Protein AF-A0A353DMA0-F1 (afdb_monomer)

Nearest PDB structures (foldseek):
  8tnn-assembly1_A  TM=7.142E-01  e=2.099E+00  Human herpesvirus 4 strain B95-8
  1pby-assembly1_A  TM=1.398E-01  e=2.083E-02  Paracoccus denitrificans
  1yqf-assembly2_E  TM=3.899E-01  e=7.668E+00  Leishmania major

Foldseek 3Di:
DDDDDDDDDDDDDDDDDDDDDDDDDDDDDDDDDDPPPPDPDDDDDDDDDPDDQDADDWALVLLLVQLVLLLVQQFWKKWFFAPDDDDTWIWTGHFAWIATPVQQWTKGKAADLDCVQLVARIFIFIWHDDPLAIDTFATDFPPDPQDDTHTDGTCVVVQLSNQQPSVLRDSVQWDDDPQWTKGQSLSVQLSLCVNLPPDDPVSSVQFRIKTWHADPNRWIWIWTWGQDPVRDIDTDRRSTMTIHCRNHGDDVSVVVVCVPCRHVPFDFQDPVQAVLQAPPDQQDKWKKKKWKKKDWDVDDIDTQWIKIWIDGPFKIKIWTAGPPQRAIAIWIWGQDPVQWIWTWFAALLLDTDIGTDDPVDGCCSQANGSNVVCVRQRSQWGDPDPFKTWGHDDRVVSNVSNQDDDDDPQDFRTWMFGGDPSYTFKIKTKHDWDWDADPVGDIIIMIMMMMIGTDPHDGDDHDHRFDDDPVLPLVVLQQVQQLLPFWKKKWKAFPVHRQWIWIWTDHQFKTKIWTWDQDPVGIFIWMWIWGHPDQFWIWTWTQARVRAIATFDAIDTGGSSVVQQANRDSRQWDDDDPFKIAGGYRYDLNSCSNDDHDDQSVFWDRRAWMWGADSVVSHTAKIKTWGDPPPPDIGMMIMGMDTDPVRDDDPSVVVSVVCHDHDDFDQAPCSQPVVSLVVLCVVPPVCSRVPHDDDDRVCGNQWDWDDDPPDIDTDGPD

Secondary structure (DSSP, 8-state):
--------------PPP-------------------------------------PPP--HHHHHHHHHHHHHH--EEEEEPPSSSS--EEEEE-SSEEEEGGGTEEEEEEE-S-HHHHSSSEEEEEEEEETTEEEEEEE-B---SSSPPPBP--GGGG-GGGGS-GGG--GGGEEEETTEEEE--HHHHHHHHHHHT--SHHHHHTEEEEEEEE-TTS-EEEEEEEE-TTS-EEE-GGG-EEEESTTT---HHHHHHHHHHTT--PPBPPTTTTGGGS-SSTT--EEEEEEEEEEETTS-EEEEEEEEEEE-SSEEEEEEE-TTT--EEEEEEEE-TTS-EEEEEE-TTS-EEEEEPPTT--HHHHS--HHHHHHHHGGGEEEEETTEEEE--S-HHHHHHHH-----SS-EEEEEEEEETTEEEEEEEEEPPEEEE-TTS-EEEEEEEEEEEEE------PPP-PPPPGGGHHHHHHHHTTSSSS-EEEEEEETTEEEEEEEEEE-SSEEEEEEEEEETTEEEEEEEEEEEEETTEEEEEEE-TTS-EEE-SPPEES-GGGGS-----GGGEEE-SSSEEEE-TTB-GGGGGGS---TTGGGB-GGG-EEEEETTTTEEEEEEEEEE-SSS-EEEEEEEEEEGGG----HHHHHHHHTPPPP----SHHHH-HHHHHHHHHHHGGGGGGS-----TTTTT-EEEEE-SS-EEEEE--

Solvent-accessible surface area (backbone atoms only — not comparable to full-atom values): 40614 Å² total; per-residue (Å²): 138,84,81,86,78,82,78,84,88,88,82,88,79,87,75,82,86,77,90,76,89,80,90,81,80,87,82,91,86,81,89,80,88,77,84,77,75,82,73,79,83,85,81,82,77,83,94,71,76,88,72,81,85,75,80,69,69,93,41,48,65,53,49,53,52,49,54,52,48,50,50,73,50,44,16,24,27,41,37,31,34,60,87,71,88,74,72,73,44,50,36,39,32,35,80,50,36,38,39,30,69,93,74,37,29,36,38,36,56,30,46,42,72,48,41,86,75,66,74,30,71,34,33,25,23,38,31,39,50,59,96,77,40,82,46,76,43,39,40,42,52,75,73,48,85,91,51,90,57,52,67,37,57,57,59,65,85,74,41,40,52,67,74,37,61,70,88,75,70,51,57,88,53,41,46,84,52,99,87,27,38,35,31,63,53,61,58,58,43,35,21,56,36,36,64,78,63,42,80,51,66,73,64,27,67,52,48,63,33,32,38,32,40,65,49,102,81,59,26,50,33,36,33,39,24,28,66,48,99,84,71,44,83,38,78,41,78,54,45,37,31,34,49,33,54,64,76,65,42,81,56,70,57,59,53,58,46,44,79,75,46,33,76,58,91,47,61,51,57,51,76,71,29,44,47,73,51,44,72,89,50,88,84,39,40,38,22,35,47,33,39,34,33,42,36,35,71,96,59,71,64,47,73,73,40,35,37,38,39,39,35,42,90,51,38,42,36,42,31,45,33,42,72,88,76,66,50,65,44,38,46,36,35,36,52,42,97,88,39,40,32,25,42,47,23,25,36,29,67,38,41,76,43,74,51,70,56,63,89,85,48,42,37,68,79,77,55,30,52,48,36,63,44,49,75,68,47,36,58,27,23,27,52,77,48,100,50,32,28,35,50,57,50,70,61,58,66,56,56,45,52,33,66,47,88,77,89,80,67,71,51,80,41,44,42,36,40,32,48,50,95,70,23,58,38,36,38,37,40,31,31,32,76,39,75,52,66,49,96,91,63,55,72,49,41,34,38,44,36,36,41,34,32,58,50,81,65,57,87,88,72,82,73,72,61,59,68,88,52,82,84,31,54,53,47,45,49,20,52,51,46,59,40,51,82,43,30,21,28,40,40,22,30,34,75,90,42,77,70,29,37,31,36,41,38,33,69,88,48,39,42,38,42,38,40,35,40,68,48,102,88,44,81,45,72,45,40,39,35,36,38,55,77,54,93,52,25,27,36,33,33,35,38,42,95,89,68,50,75,40,46,49,50,72,79,42,80,44,54,75,43,76,75,42,43,54,67,56,41,41,42,50,46,39,79,78,52,99,48,30,34,26,52,40,56,33,51,36,59,66,27,52,72,25,45,89,74,44,92,60,51,93,28,50,38,44,89,51,30,33,39,33,45,41,82,91,76,34,33,55,48,34,36,35,33,37,28,47,71,87,67,86,51,70,54,38,38,42,33,39,51,41,53,48,94,75,43,72,76,58,70,72,55,54,59,52,57,77,64,62,55,83,62,70,87,55,81,40,50,56,65,52,39,58,64,56,34,50,50,38,34,71,76,44,45,83,57,34,80,72,59,86,63,78,83,49,69,88,53,62,75,50,67,42,77,49,85,52,103,85,51,80,46,79,47,64,89,119

Structure (mmCIF, N/CA/C/O backbone):
data_AF-A0A353DMA0-F1
#
_entry.id   AF-A0A353DMA0-F1
#
loop_
_atom_site.group_PDB
_atom_site.id
_atom_site.type_symbol
_atom_site.label_atom_id
_atom_site.label_alt_id
_atom_site.label_comp_id
_atom_site.label_asym_id
_atom_site.label_entity_id
_atom_site.label_seq_id
_atom_site.pdbx_PDB_ins_code
_atom_site.Cartn_x
_atom_site.Cartn_y
_atom_site.Cartn_z
_atom_site.occupancy
_atom_site.B_iso_or_equiv
_atom_site.auth_seq_id
_atom_site.auth_comp_id
_atom_site.auth_asym_id
_atom_site.auth_atom_id
_atom_site.pdbx_PDB_model_num
ATOM 1 N N . MET A 1 1 ? -7.560 27.499 -1.234 1.00 22.70 1 MET A N 1
ATOM 2 C CA . MET A 1 1 ? -8.381 26.278 -1.369 1.00 22.70 1 MET A CA 1
ATOM 3 C C . MET A 1 1 ? -7.438 25.109 -1.658 1.00 22.70 1 MET A C 1
ATOM 5 O O . MET A 1 1 ? -7.042 24.920 -2.799 1.00 22.70 1 MET A O 1
ATOM 9 N N . LYS A 1 2 ? -6.954 24.418 -0.617 1.00 18.47 2 LYS A N 1
ATOM 10 C CA . LYS A 1 2 ? -6.068 23.250 -0.759 1.00 18.47 2 LYS A CA 1
ATOM 11 C C . LYS A 1 2 ? -6.940 21.997 -0.674 1.00 18.47 2 LYS A C 1
ATOM 13 O O . LYS A 1 2 ? -7.555 21.758 0.359 1.00 18.47 2 LYS A O 1
ATOM 18 N N . LYS A 1 3 ? -7.053 21.264 -1.783 1.00 20.73 3 LYS A N 1
ATOM 19 C CA . LYS A 1 3 ? -7.699 19.949 -1.839 1.00 20.73 3 LYS A CA 1
ATOM 20 C C . LYS A 1 3 ? -6.712 18.925 -1.280 1.00 20.73 3 LYS A C 1
ATOM 22 O O . LYS A 1 3 ? -5.605 18.819 -1.799 1.00 20.73 3 LYS A O 1
ATOM 27 N N . TYR A 1 4 ? -7.100 18.205 -0.234 1.00 21.39 4 TYR A N 1
ATOM 28 C CA . TYR A 1 4 ? -6.400 16.990 0.171 1.00 21.39 4 TYR A CA 1
ATOM 29 C C . TYR A 1 4 ? -6.831 15.877 -0.784 1.00 21.39 4 TYR A C 1
ATOM 31 O O . TYR A 1 4 ? -8.003 15.503 -0.812 1.00 21.39 4 TYR A O 1
ATOM 39 N N . TYR A 1 5 ? -5.898 15.412 -1.611 1.00 20.58 5 TYR A N 1
ATOM 40 C CA . TYR A 1 5 ? -6.059 14.211 -2.419 1.00 20.58 5 TYR A CA 1
ATOM 41 C C . TYR A 1 5 ? -5.622 13.010 -1.574 1.00 20.58 5 TYR A C 1
ATOM 43 O O . TYR A 1 5 ? -4.496 12.975 -1.085 1.00 20.58 5 TYR A O 1
ATOM 51 N N . PHE A 1 6 ? -6.527 12.051 -1.384 1.00 21.67 6 PHE A N 1
ATOM 52 C CA . PHE A 1 6 ? -6.185 10.692 -0.968 1.00 21.67 6 PHE A CA 1
ATOM 53 C C . PHE A 1 6 ? -5.682 9.940 -2.212 1.00 21.67 6 PHE A C 1
ATOM 55 O O . PHE A 1 6 ? -6.417 9.907 -3.202 1.00 21.67 6 PHE A O 1
ATOM 62 N N . PRO A 1 7 ? -4.473 9.352 -2.213 1.00 22.12 7 PRO A N 1
ATOM 63 C CA . PRO A 1 7 ? -3.975 8.610 -3.359 1.00 22.12 7 PRO A CA 1
ATOM 64 C C . PRO A 1 7 ? -4.312 7.132 -3.177 1.00 22.12 7 PRO A C 1
ATOM 66 O O . PRO A 1 7 ? -3.690 6.483 -2.357 1.00 22.12 7 PRO A O 1
ATOM 69 N N . PHE A 1 8 ? -5.282 6.592 -3.913 1.00 24.00 8 PHE A N 1
ATOM 70 C CA . PHE A 1 8 ? -5.369 5.150 -4.189 1.00 24.00 8 PHE A CA 1
ATOM 71 C C . PHE A 1 8 ? -6.223 4.949 -5.441 1.00 24.00 8 PHE A C 1
ATOM 73 O O . PHE A 1 8 ? -7.450 4.961 -5.370 1.00 24.00 8 PHE A O 1
ATOM 80 N N . LEU A 1 9 ? -5.578 4.803 -6.601 1.00 22.42 9 LEU A N 1
ATOM 81 C CA . LEU A 1 9 ? -6.256 4.412 -7.834 1.00 22.42 9 LEU A CA 1
ATOM 82 C C . LEU A 1 9 ? -5.282 3.704 -8.785 1.00 22.42 9 LEU A C 1
ATOM 84 O O . LEU A 1 9 ? -4.502 4.355 -9.471 1.00 22.42 9 LEU A O 1
ATOM 88 N N . SER A 1 10 ? -5.379 2.379 -8.846 1.00 20.11 10 SER A N 1
ATOM 89 C CA . SER A 1 10 ? -5.196 1.609 -10.080 1.00 20.11 10 SER A CA 1
ATOM 90 C C . SER A 1 10 ? -5.799 0.212 -9.900 1.00 20.11 10 SER A C 1
ATOM 92 O O . SER A 1 10 ? -5.265 -0.634 -9.193 1.00 20.11 10 SER A O 1
ATOM 94 N N . LEU A 1 11 ? -6.980 0.004 -10.486 1.00 22.31 11 LEU A N 1
ATOM 95 C CA . LEU A 1 11 ? -7.268 -1.159 -11.329 1.00 22.31 11 LEU A CA 1
ATOM 96 C C . LEU A 1 11 ? -8.564 -0.872 -12.105 1.00 22.31 11 LEU A C 1
ATOM 98 O O . LEU A 1 11 ? -9.661 -0.865 -11.545 1.00 22.31 11 LEU A O 1
ATOM 102 N N . PHE A 1 12 ? -8.421 -0.595 -13.399 1.00 21.80 12 PHE A N 1
ATOM 103 C CA . PHE A 1 12 ? -9.516 -0.613 -14.364 1.00 21.80 12 PHE A CA 1
ATOM 104 C C . PHE A 1 12 ? -9.850 -2.075 -14.686 1.00 21.80 12 PHE A C 1
ATOM 106 O O . PHE A 1 12 ? -8.980 -2.821 -15.126 1.00 21.80 12 PHE A O 1
ATOM 113 N N . LEU A 1 13 ? -11.109 -2.483 -14.520 1.00 23.95 13 LEU A N 1
ATOM 114 C CA . LEU A 1 13 ? -11.629 -3.721 -15.104 1.00 23.95 13 LEU A CA 1
ATOM 115 C C . LEU A 1 13 ? -12.580 -3.360 -16.247 1.00 23.95 13 LEU A C 1
ATOM 117 O O . LEU A 1 13 ? -13.716 -2.942 -16.032 1.00 23.95 13 LEU A O 1
ATOM 121 N N . ILE A 1 14 ? -12.089 -3.528 -17.475 1.00 20.20 14 ILE A N 1
ATOM 122 C CA . ILE A 1 14 ? -12.902 -3.554 -18.691 1.00 20.20 14 ILE A CA 1
ATOM 123 C C . ILE A 1 14 ? -13.648 -4.895 -18.700 1.00 20.20 14 ILE A C 1
ATOM 125 O O . ILE A 1 14 ? -13.037 -5.944 -18.891 1.00 20.20 14 ILE A O 1
ATOM 129 N N . LEU A 1 15 ? -14.966 -4.878 -18.494 1.00 22.14 15 LEU A N 1
ATOM 130 C CA . LEU A 1 15 ? -15.821 -6.044 -18.733 1.00 22.14 15 LEU A CA 1
ATOM 131 C C . LEU A 1 15 ? -16.387 -5.976 -20.163 1.00 22.14 15 LEU A C 1
ATOM 133 O O . LEU A 1 15 ? -17.073 -5.004 -20.490 1.00 22.14 15 LEU A O 1
ATOM 137 N N . PRO A 1 16 ? -16.164 -6.985 -21.026 1.00 21.27 16 PRO A N 1
ATOM 138 C CA . PRO A 1 16 ? -16.861 -7.077 -22.300 1.00 21.27 16 PRO A CA 1
ATOM 139 C C . PRO A 1 16 ? -18.322 -7.482 -22.069 1.00 21.27 16 PRO A C 1
ATOM 141 O O . PRO A 1 16 ? -18.626 -8.493 -21.435 1.00 21.27 16 PRO A O 1
ATOM 144 N N . SER A 1 17 ? -19.243 -6.688 -22.614 1.00 18.62 17 SER A N 1
ATOM 145 C CA . SER A 1 17 ? -20.673 -6.984 -22.619 1.00 18.62 17 SER A CA 1
ATOM 146 C C . SER A 1 17 ? -20.960 -8.265 -23.406 1.00 18.62 17 SER A C 1
ATOM 148 O O . SER A 1 17 ? -20.595 -8.364 -24.579 1.00 18.62 17 SER A O 1
ATOM 150 N N . CYS A 1 18 ? -21.707 -9.197 -22.822 1.00 20.98 18 CYS A N 1
ATOM 151 C CA . CYS A 1 18 ? -22.457 -10.191 -23.583 1.00 20.98 18 CYS A CA 1
ATOM 152 C C . CYS A 1 18 ? -23.934 -10.103 -23.202 1.00 20.98 18 CYS A C 1
ATOM 154 O O . CYS A 1 18 ? -24.377 -10.616 -22.178 1.00 20.98 18 CYS A O 1
ATOM 156 N N . ASN A 1 19 ? -24.687 -9.430 -24.073 1.00 20.78 19 ASN A N 1
ATOM 157 C CA . ASN A 1 19 ? -26.133 -9.547 -24.178 1.00 20.78 19 ASN A CA 1
ATOM 158 C C . ASN A 1 19 ? -26.511 -11.019 -24.380 1.00 20.78 19 ASN A C 1
ATOM 160 O O . ASN A 1 19 ? -26.086 -11.630 -25.358 1.00 20.78 19 ASN A O 1
ATOM 164 N N . ASN A 1 20 ? -27.403 -11.543 -23.542 1.00 22.19 20 ASN A N 1
ATOM 165 C CA . ASN A 1 20 ? -28.530 -12.302 -24.066 1.00 22.19 20 ASN A CA 1
ATOM 166 C C . ASN A 1 20 ? -29.718 -12.277 -23.105 1.00 22.19 20 ASN A C 1
ATOM 168 O O . ASN A 1 20 ? -29.702 -12.807 -21.998 1.00 22.19 20 ASN A O 1
ATOM 172 N N . SER A 1 21 ? -30.770 -11.648 -23.611 1.00 20.28 21 SER A N 1
ATOM 173 C CA . SER A 1 21 ? -32.146 -11.702 -23.160 1.00 20.28 21 SER A CA 1
ATOM 174 C C . SER A 1 21 ? -32.666 -13.137 -23.067 1.00 20.28 21 SER A C 1
ATOM 176 O O . SER A 1 21 ? -32.558 -13.887 -24.035 1.00 20.28 21 SER A O 1
ATOM 178 N N . ASN A 1 22 ? -33.357 -13.462 -21.974 1.00 21.23 22 ASN A N 1
ATOM 179 C CA . ASN A 1 22 ? -34.696 -14.046 -22.062 1.00 21.23 22 ASN A CA 1
ATOM 180 C C . ASN A 1 22 ? -35.463 -13.861 -20.749 1.00 21.23 22 ASN A C 1
ATOM 182 O O . ASN A 1 22 ? -35.103 -14.382 -19.698 1.00 21.23 22 ASN A O 1
ATOM 186 N N . ALA A 1 23 ? -36.546 -13.098 -20.860 1.00 21.59 23 ALA A N 1
ATOM 187 C CA . ALA A 1 23 ? -37.573 -12.913 -19.855 1.00 21.59 23 ALA A CA 1
ATOM 188 C C . ALA A 1 23 ? -38.468 -14.152 -19.768 1.00 21.59 23 ALA A C 1
ATOM 190 O O . ALA A 1 23 ? -38.965 -14.581 -20.806 1.00 21.59 23 ALA A O 1
ATOM 191 N N . ILE A 1 24 ? -38.770 -14.633 -18.556 1.00 21.47 24 ILE A N 1
ATOM 192 C CA . ILE A 1 24 ? -40.029 -15.331 -18.250 1.00 21.47 24 ILE A CA 1
ATOM 193 C C . ILE A 1 24 ? -40.510 -14.931 -16.841 1.00 21.47 24 ILE A C 1
ATOM 195 O O . ILE A 1 24 ? -39.921 -15.292 -15.830 1.00 21.47 24 ILE A O 1
ATOM 199 N N . SER A 1 25 ? -41.580 -14.131 -16.856 1.00 20.97 25 SER A N 1
ATOM 200 C CA . SER A 1 25 ? -42.712 -13.968 -15.926 1.00 20.97 25 SER A CA 1
ATOM 201 C C . SER A 1 25 ? -42.686 -14.533 -14.492 1.00 20.97 25 SER A C 1
ATOM 203 O O . SER A 1 25 ? -42.514 -15.728 -14.267 1.00 20.97 25 SER A O 1
ATOM 205 N N . SER A 1 26 ? -43.095 -13.654 -13.566 1.00 21.55 26 SER A N 1
ATOM 206 C CA . SER A 1 26 ? -43.654 -13.893 -12.219 1.00 21.55 26 SER A CA 1
ATOM 207 C C . SER A 1 26 ? -44.832 -14.899 -12.193 1.00 21.55 26 SER A C 1
ATOM 209 O O . SER A 1 26 ? -45.401 -15.186 -13.250 1.00 21.55 26 SER A O 1
ATOM 211 N N . PRO A 1 27 ? -45.275 -15.384 -11.005 1.00 27.53 27 PRO A N 1
ATOM 212 C CA . PRO A 1 27 ? -46.235 -14.594 -10.209 1.00 27.53 27 PRO A CA 1
ATOM 213 C C . PRO A 1 27 ? -46.133 -14.691 -8.661 1.00 27.53 27 PRO A C 1
ATOM 215 O O . PRO A 1 27 ? -45.820 -15.734 -8.103 1.00 27.53 27 PRO A O 1
ATOM 218 N N . LEU A 1 28 ? -46.471 -13.557 -8.023 1.00 22.61 28 LEU A N 1
ATOM 219 C CA . LEU A 1 28 ? -47.300 -13.335 -6.814 1.00 22.61 28 LEU A CA 1
ATOM 220 C C . LEU A 1 28 ? -47.321 -14.364 -5.665 1.00 22.61 28 LEU A C 1
ATOM 222 O O . LEU A 1 28 ? -47.810 -15.464 -5.866 1.00 22.61 28 LEU A O 1
ATOM 226 N N . PHE A 1 29 ? -47.016 -13.898 -4.443 1.00 22.70 29 PHE A N 1
ATOM 227 C CA . PHE A 1 29 ? -47.825 -14.010 -3.201 1.00 22.70 29 PHE A CA 1
ATOM 228 C C . PHE A 1 29 ? -47.250 -12.986 -2.194 1.00 22.70 29 PHE A C 1
ATOM 230 O O . PHE A 1 29 ? -46.067 -13.033 -1.882 1.00 22.70 29 PHE A O 1
ATOM 237 N N . SER A 1 30 ? -47.916 -11.846 -1.997 1.00 22.22 30 SER A N 1
ATOM 238 C CA . SER A 1 30 ? -48.939 -11.520 -0.981 1.00 22.22 30 SER A CA 1
ATOM 239 C C . SER A 1 30 ? -48.337 -10.752 0.196 1.00 22.22 30 SER A C 1
ATOM 241 O O . SER A 1 30 ? -47.519 -11.274 0.947 1.00 22.22 30 SER A O 1
ATOM 243 N N . GLU A 1 31 ? -48.771 -9.498 0.287 1.00 25.09 31 GLU A N 1
ATOM 244 C CA . GLU A 1 31 ? -48.581 -8.565 1.390 1.00 25.09 31 GLU A CA 1
ATOM 245 C C . GLU A 1 31 ? -48.988 -9.191 2.728 1.00 25.09 31 GLU A C 1
ATOM 247 O O . GLU A 1 31 ? -50.065 -9.769 2.832 1.00 25.09 31 GLU A O 1
ATOM 252 N N . ASP A 1 32 ? -48.161 -8.983 3.749 1.00 22.16 32 ASP A N 1
ATOM 253 C CA . ASP A 1 32 ? -48.651 -8.642 5.081 1.00 22.16 32 ASP A CA 1
ATOM 254 C C . ASP A 1 32 ? -47.721 -7.571 5.659 1.00 22.16 32 ASP A C 1
ATOM 256 O O . ASP A 1 32 ? -46.565 -7.802 6.017 1.00 22.16 32 ASP A O 1
ATOM 260 N N . SER A 1 33 ? -48.236 -6.345 5.678 1.00 24.44 33 SER A N 1
ATOM 261 C CA . SER A 1 33 ? -47.636 -5.191 6.327 1.00 24.44 33 SER A CA 1
ATOM 262 C C . SER A 1 33 ? -47.748 -5.351 7.842 1.00 24.44 33 SER A C 1
ATOM 264 O O . SER A 1 33 ? -48.821 -5.142 8.409 1.00 24.44 33 SER A O 1
ATOM 266 N N . ILE A 1 34 ? -46.645 -5.674 8.514 1.00 24.81 34 ILE A N 1
ATOM 267 C CA . ILE A 1 34 ? -46.542 -5.516 9.966 1.00 24.81 34 ILE A CA 1
ATOM 268 C C . ILE A 1 34 ? -45.805 -4.206 10.226 1.00 24.81 34 ILE A C 1
ATOM 270 O O . ILE A 1 34 ? -44.582 -4.123 10.153 1.00 24.81 34 ILE A O 1
ATOM 274 N N . SER A 1 35 ? -46.580 -3.159 10.509 1.00 26.48 35 SER A N 1
ATOM 275 C CA . SER A 1 35 ? -46.074 -1.947 11.138 1.00 26.48 35 SER A CA 1
ATOM 276 C C . SER A 1 35 ? -45.682 -2.275 12.579 1.00 26.48 35 SER A C 1
ATOM 278 O O . SER A 1 35 ? -46.543 -2.355 13.455 1.00 26.48 35 SER A O 1
ATOM 280 N N . SER A 1 36 ? -44.396 -2.459 12.853 1.00 24.12 36 SER A N 1
ATOM 281 C CA . SER A 1 36 ? -43.883 -2.411 14.221 1.00 24.12 36 SER A CA 1
ATOM 282 C C . SER A 1 36 ? -43.486 -0.971 14.539 1.00 24.12 36 SER A C 1
ATOM 284 O O . SER A 1 36 ? -42.336 -0.571 14.373 1.00 24.12 36 SER A O 1
ATOM 286 N N . GLN A 1 37 ? -44.466 -0.173 14.972 1.00 26.31 37 GLN A N 1
ATOM 287 C CA . GLN A 1 37 ? -44.173 0.892 15.926 1.00 26.31 37 GLN A CA 1
ATOM 288 C C . GLN A 1 37 ? -43.592 0.205 17.163 1.00 26.31 37 GLN A C 1
ATOM 290 O O . GLN A 1 37 ? -44.271 -0.607 17.786 1.00 26.31 37 GLN A O 1
ATOM 295 N N . GLU A 1 38 ? -42.336 0.495 17.490 1.00 25.70 38 GLU A N 1
ATOM 296 C CA . GLU A 1 38 ? -41.781 0.169 18.799 1.00 25.70 38 GLU A CA 1
ATOM 297 C C . GLU A 1 38 ? -42.549 0.975 19.855 1.00 25.70 38 GLU A C 1
ATOM 299 O O . GLU A 1 38 ? -42.246 2.134 20.142 1.00 25.70 38 GLU A O 1
ATOM 304 N N . GLU A 1 39 ? -43.596 0.362 20.408 1.00 23.41 39 GLU A N 1
ATOM 305 C CA . GLU A 1 39 ? -44.132 0.730 21.710 1.00 23.41 39 GLU A CA 1
ATOM 306 C C . GLU A 1 39 ? -43.023 0.512 22.740 1.00 23.41 39 GLU A C 1
ATOM 308 O O . GLU A 1 39 ? -42.568 -0.605 22.983 1.00 23.41 39 GLU A O 1
ATOM 313 N N . TRP A 1 40 ? -42.558 1.611 23.330 1.00 28.14 40 TRP A N 1
ATOM 314 C CA . TRP A 1 40 ? -41.721 1.574 24.518 1.00 28.14 40 TRP A CA 1
ATOM 315 C C . TRP A 1 40 ? -42.562 1.017 25.662 1.00 28.14 40 TRP A C 1
ATOM 317 O O . TRP A 1 40 ? -43.383 1.722 26.255 1.00 28.14 40 TRP A O 1
ATOM 327 N N . ASP A 1 41 ? -42.367 -0.270 25.927 1.00 24.03 41 ASP A N 1
ATOM 328 C CA . ASP A 1 41 ? -43.033 -0.993 26.993 1.00 24.03 41 ASP A CA 1
ATOM 329 C C . ASP A 1 41 ? -42.653 -0.360 28.339 1.00 24.03 41 ASP A C 1
ATOM 331 O O . ASP A 1 41 ? -41.504 -0.373 28.790 1.00 24.03 41 ASP A O 1
ATOM 335 N N . SER A 1 42 ? -43.640 0.281 28.956 1.00 31.44 42 SER A N 1
ATOM 336 C CA . SER A 1 42 ? -43.531 0.945 30.247 1.00 31.44 42 SER A CA 1
ATOM 337 C C . SER A 1 42 ? -44.169 0.048 31.297 1.00 31.44 42 SER A C 1
ATOM 339 O O . SER A 1 42 ? -45.310 0.250 31.702 1.00 31.44 42 SER A O 1
ATOM 341 N N . SER A 1 43 ? -43.434 -0.958 31.771 1.00 27.02 43 SER A N 1
ATOM 342 C CA . SER A 1 43 ? -43.902 -1.782 32.887 1.00 27.02 43 SER A CA 1
ATOM 343 C C . SER A 1 43 ? -42.966 -1.734 34.094 1.00 27.02 43 SER A C 1
ATOM 345 O O . SER A 1 43 ? -41.903 -2.347 34.133 1.00 27.02 43 SER A O 1
ATOM 347 N N . SER A 1 44 ? -43.485 -1.038 35.110 1.00 30.16 44 SER A N 1
ATOM 348 C CA . SER A 1 44 ? -43.293 -1.224 36.553 1.00 30.16 44 SER A CA 1
ATOM 349 C C . SER A 1 44 ? -41.921 -0.932 37.168 1.00 30.16 44 SER A C 1
ATOM 351 O O . SER A 1 44 ? -41.194 -1.839 37.562 1.00 30.16 44 SER A O 1
ATOM 353 N N . PHE A 1 45 ? -41.690 0.352 37.455 1.00 30.30 45 PHE A N 1
ATOM 354 C CA . PHE A 1 45 ? -41.092 0.752 38.731 1.00 30.30 45 PHE A CA 1
ATOM 355 C C . PHE A 1 45 ? -42.165 1.378 39.629 1.00 30.30 45 PHE A C 1
ATOM 357 O O . PHE A 1 45 ? -43.054 2.098 39.173 1.00 30.30 45 PHE A O 1
ATOM 364 N N . SER A 1 46 ? -42.096 1.033 40.913 1.00 30.05 46 SER A N 1
ATOM 365 C CA . SER A 1 46 ? -42.956 1.498 41.998 1.00 30.05 46 SER A CA 1
ATOM 366 C C . SER A 1 46 ? -43.157 3.016 41.991 1.00 30.05 46 SER A C 1
ATOM 368 O O . SER A 1 46 ? -42.195 3.771 41.878 1.00 30.05 46 SER A O 1
ATOM 370 N N . SER A 1 47 ? -44.398 3.460 42.200 1.00 37.38 47 SER A N 1
ATOM 371 C CA . SER A 1 47 ? -44.757 4.866 42.388 1.00 37.38 47 SER A CA 1
ATOM 372 C C . SER A 1 47 ? -44.005 5.486 43.577 1.00 37.38 47 SER A C 1
ATOM 374 O O . SER A 1 47 ? -44.415 5.317 44.727 1.00 37.38 47 SER A O 1
ATOM 376 N N . SER A 1 48 ? -42.945 6.245 43.312 1.00 34.91 48 SER A N 1
ATOM 377 C CA . SER A 1 48 ? -42.393 7.223 44.252 1.00 34.91 48 SER A CA 1
ATOM 378 C C . SER A 1 48 ? -42.630 8.628 43.704 1.00 34.91 48 SER A C 1
ATOM 380 O O . SER A 1 48 ? -42.201 8.929 42.598 1.00 34.91 48 SER A O 1
ATOM 382 N N . SER A 1 49 ? -43.371 9.430 44.478 1.00 36.56 49 SER A N 1
ATOM 383 C CA . SER A 1 49 ? -43.487 10.900 44.449 1.00 36.56 49 SER A CA 1
ATOM 384 C C . SER A 1 49 ? -43.353 11.604 43.089 1.00 36.56 49 SER A C 1
ATOM 386 O O . SER A 1 49 ? -42.261 11.726 42.547 1.00 36.56 49 SER A O 1
ATOM 388 N N . LYS A 1 50 ? -44.448 12.217 42.610 1.00 38.22 50 LYS A N 1
ATOM 389 C CA . LYS A 1 50 ? -44.351 13.360 41.688 1.00 38.22 50 LYS A CA 1
ATOM 390 C C . LYS A 1 50 ? -43.523 14.444 42.383 1.00 38.22 50 LYS A C 1
ATOM 392 O O . LYS A 1 50 ? -44.060 15.160 43.223 1.00 38.22 50 LYS A O 1
ATOM 397 N N . GLU A 1 51 ? -42.232 14.523 42.085 1.00 44.78 51 GLU A N 1
ATOM 398 C CA . GLU A 1 51 ? -41.448 15.713 42.394 1.00 44.78 51 GLU A CA 1
ATOM 399 C C . GLU A 1 51 ? -42.126 16.893 41.689 1.00 44.78 51 GLU A C 1
ATOM 401 O O . GLU A 1 51 ? -42.411 16.840 40.489 1.00 44.78 51 GLU A O 1
ATOM 406 N N . GLU A 1 52 ? -42.474 17.932 42.450 1.00 44.72 52 GLU A N 1
ATOM 407 C CA . GLU A 1 52 ? -42.921 19.198 41.879 1.00 44.72 52 GLU A CA 1
ATOM 408 C C . GLU A 1 52 ? -41.813 19.721 40.962 1.00 44.72 52 GLU A C 1
ATOM 410 O O . GLU A 1 52 ? -40.715 20.055 41.409 1.00 44.72 52 GLU A O 1
ATOM 415 N N . PHE A 1 53 ? -42.098 19.761 39.660 1.00 60.28 53 PHE A N 1
ATOM 416 C CA . PHE A 1 53 ? -41.189 20.334 38.681 1.00 60.28 53 PHE A CA 1
ATOM 417 C C . PHE A 1 53 ? -41.058 21.836 38.948 1.00 60.28 53 PHE A C 1
ATOM 419 O O . PHE A 1 53 ? -41.972 22.608 38.657 1.00 60.28 53 PHE A O 1
ATOM 426 N N . ASN A 1 54 ? -39.913 22.241 39.492 1.00 71.62 54 ASN A N 1
ATOM 427 C CA . ASN A 1 54 ? -39.557 23.643 39.657 1.00 71.62 54 ASN A CA 1
ATOM 428 C C . ASN A 1 54 ? -38.755 24.103 38.427 1.00 71.62 54 ASN A C 1
ATOM 430 O O . ASN A 1 54 ? -37.606 23.675 38.263 1.00 71.62 54 ASN A O 1
ATOM 434 N N . PRO A 1 55 ? -39.326 24.940 37.538 1.00 77.31 55 PRO A N 1
ATOM 435 C CA . PRO A 1 55 ? -38.586 25.474 36.402 1.00 77.31 55 PRO A CA 1
ATOM 436 C C . PRO A 1 55 ? -37.404 26.318 36.892 1.00 77.31 55 PRO A C 1
ATOM 438 O O . PRO A 1 55 ? -37.550 27.145 37.794 1.00 77.31 55 PRO A O 1
ATOM 441 N N . LEU A 1 56 ? -36.227 26.111 36.299 1.00 85.94 56 LEU A N 1
ATOM 442 C CA . LEU A 1 56 ? -35.056 26.936 36.573 1.00 85.94 56 LEU A CA 1
ATOM 443 C C . LEU A 1 56 ? -35.286 28.338 36.014 1.00 85.94 56 LEU A C 1
ATOM 445 O O . LEU A 1 56 ? -35.649 28.515 34.851 1.00 85.94 56 LEU A O 1
ATOM 449 N N . GLU A 1 57 ? -35.022 29.349 36.837 1.00 89.31 57 GLU A N 1
ATOM 450 C CA . GLU A 1 57 ? -35.031 30.733 36.380 1.00 89.31 57 GLU A CA 1
ATOM 451 C C . GLU A 1 57 ? -33.939 30.937 35.316 1.00 89.31 57 GLU A C 1
ATOM 453 O O . GLU A 1 57 ? -32.779 30.555 35.523 1.00 89.31 57 GLU A O 1
ATOM 458 N N . LEU A 1 58 ? -34.295 31.550 34.183 1.00 93.12 58 LEU A N 1
ATOM 459 C CA . LEU A 1 58 ? -33.362 31.821 33.092 1.00 93.12 58 LEU A CA 1
ATOM 460 C C . LEU A 1 58 ? -32.420 32.978 33.460 1.00 93.12 58 LEU A C 1
ATOM 462 O O . LEU A 1 58 ? -32.661 34.137 33.133 1.00 93.12 58 LEU A O 1
ATOM 466 N N . THR A 1 59 ? -31.325 32.643 34.139 1.00 95.06 59 THR A N 1
ATOM 467 C CA . THR A 1 59 ? -30.262 33.575 34.535 1.00 95.06 59 THR A CA 1
ATOM 468 C C . THR A 1 59 ? -28.899 33.074 34.069 1.00 95.06 59 THR A C 1
ATOM 470 O O . THR A 1 59 ? -28.676 31.865 33.946 1.00 95.06 59 THR A O 1
ATOM 473 N N . ALA A 1 60 ? -27.953 33.995 33.849 1.00 94.19 60 ALA A N 1
ATOM 474 C CA . ALA A 1 60 ? -26.578 33.654 33.477 1.00 94.19 60 ALA A CA 1
ATOM 475 C C . ALA A 1 60 ? -25.934 32.690 34.488 1.00 94.19 60 ALA A C 1
ATOM 477 O O . ALA A 1 60 ? -25.305 31.707 34.104 1.00 94.19 60 ALA A O 1
ATOM 478 N N . LYS A 1 61 ? -26.173 32.916 35.786 1.00 95.12 61 LYS A N 1
ATOM 479 C CA . LYS A 1 61 ? -25.703 32.055 36.875 1.00 95.12 61 LYS A CA 1
ATOM 480 C C . LYS A 1 61 ? -26.200 30.612 36.738 1.00 95.12 61 LYS A C 1
ATOM 482 O O . LYS A 1 61 ? -25.395 29.681 36.795 1.00 95.12 61 LYS A O 1
ATOM 487 N N . ASN A 1 62 ? -27.505 30.417 36.529 1.00 95.12 62 ASN A N 1
ATOM 488 C CA . ASN A 1 62 ? -28.093 29.081 36.384 1.00 95.12 62 ASN A CA 1
ATOM 489 C C . ASN A 1 62 ? -27.629 28.394 35.090 1.00 95.12 62 ASN A C 1
ATOM 491 O O . ASN A 1 62 ? -27.359 27.191 35.100 1.00 95.12 62 ASN A O 1
ATOM 495 N N . MET A 1 63 ? -27.479 29.149 33.996 1.00 95.25 63 MET A N 1
ATOM 496 C CA . MET A 1 63 ? -26.959 28.639 32.721 1.00 95.25 63 MET A CA 1
ATOM 497 C C . MET A 1 63 ? -25.508 28.167 32.854 1.00 95.25 63 MET A C 1
ATOM 499 O O . MET A 1 63 ? -25.200 27.026 32.517 1.00 95.25 63 MET A O 1
ATOM 503 N N . ILE A 1 64 ? -24.626 28.990 33.432 1.00 94.75 64 ILE A N 1
ATOM 504 C CA . ILE A 1 64 ? -23.225 28.623 33.693 1.00 94.75 64 ILE A CA 1
ATOM 505 C C . ILE A 1 64 ? -23.147 27.392 34.601 1.00 94.75 64 ILE A C 1
ATOM 507 O O . ILE A 1 64 ? -22.358 26.487 34.333 1.00 94.75 64 ILE A O 1
ATOM 511 N N . SER A 1 65 ? -23.965 27.329 35.657 1.00 93.69 65 SER A N 1
ATOM 512 C CA . SER A 1 65 ? -24.030 26.159 36.540 1.00 93.69 65 SER A CA 1
ATOM 513 C C . SER A 1 65 ? -24.441 24.893 35.781 1.00 93.69 65 SER A C 1
ATOM 515 O O . SER A 1 65 ? -23.855 23.834 35.993 1.00 93.69 65 SER A O 1
ATOM 517 N N . SER A 1 66 ? -25.406 25.002 34.866 1.00 93.81 66 SER A N 1
ATOM 518 C CA . SER A 1 66 ? -25.886 23.876 34.058 1.00 93.81 66 SER A CA 1
ATOM 519 C C . SER A 1 66 ? -24.845 23.414 33.036 1.00 93.81 66 SER A C 1
ATOM 521 O O . SER A 1 66 ? -24.600 22.216 32.927 1.00 93.81 66 SER A O 1
ATOM 523 N N . LEU A 1 67 ? -24.165 24.343 32.353 1.00 93.38 67 LEU A N 1
ATOM 524 C CA . LEU A 1 67 ? -23.057 24.043 31.436 1.00 93.38 67 LEU A CA 1
ATOM 525 C C . LEU A 1 67 ? -21.885 23.367 32.159 1.00 93.38 67 LEU A C 1
ATOM 527 O O . LEU A 1 67 ? -21.338 22.384 31.664 1.00 93.38 67 LEU A O 1
ATOM 531 N N . LYS A 1 68 ? -21.532 23.850 33.359 1.00 91.94 68 LYS A N 1
ATOM 532 C CA . LYS A 1 68 ? -20.517 23.213 34.211 1.00 91.94 68 LYS A CA 1
ATOM 533 C C . LYS A 1 68 ? -20.912 21.788 34.582 1.00 91.94 68 LYS A C 1
ATOM 535 O O . LYS A 1 68 ? -20.071 20.905 34.470 1.00 91.94 68 LYS A O 1
ATOM 540 N N . ARG A 1 69 ? -22.178 21.568 34.957 1.00 91.38 69 ARG A N 1
ATOM 541 C CA . ARG A 1 69 ? -22.708 20.234 35.274 1.00 91.38 69 ARG A CA 1
ATOM 542 C C . ARG A 1 69 ? -22.638 19.287 34.075 1.00 91.38 69 ARG A C 1
ATOM 544 O O . ARG A 1 69 ? -22.180 18.163 34.228 1.00 91.38 69 ARG A O 1
ATOM 551 N N . ILE A 1 70 ? -23.031 19.746 32.884 1.00 91.12 70 ILE A N 1
ATOM 552 C CA . ILE A 1 70 ? -22.930 18.962 31.639 1.00 91.12 70 ILE A CA 1
ATOM 553 C C . ILE A 1 70 ? -21.483 18.499 31.425 1.00 91.12 70 ILE A C 1
ATOM 555 O O . ILE A 1 70 ? -21.243 17.305 31.267 1.00 91.12 70 ILE A O 1
ATOM 559 N N . ILE A 1 71 ? -20.522 19.425 31.511 1.00 87.62 71 ILE A N 1
ATOM 560 C CA . ILE A 1 71 ? -19.094 19.136 31.314 1.00 87.62 71 ILE A CA 1
ATOM 561 C C . ILE A 1 71 ? -18.556 18.167 32.367 1.00 87.62 71 ILE A C 1
ATOM 563 O O . ILE A 1 71 ? -17.839 17.236 32.018 1.00 87.62 71 ILE A O 1
ATOM 567 N N . SER A 1 72 ? -18.894 18.367 33.643 1.00 85.88 72 SER A N 1
ATOM 568 C CA . SER A 1 72 ? -18.387 17.517 34.723 1.00 85.88 72 SER A CA 1
ATOM 569 C C . SER A 1 72 ? -19.028 16.133 34.762 1.00 85.88 72 SER A C 1
ATOM 571 O O . SER A 1 72 ? -18.398 15.205 35.249 1.00 85.88 72 SER A O 1
ATOM 573 N N . SER A 1 73 ? -20.274 15.998 34.298 1.00 86.81 73 SER A N 1
ATOM 574 C CA . SER A 1 73 ? -21.015 14.734 34.380 1.00 86.81 73 SER A CA 1
ATOM 575 C C . SER A 1 73 ? -20.496 13.660 33.427 1.00 86.81 73 SER A C 1
ATOM 577 O O . SER A 1 73 ? -20.671 12.483 33.719 1.00 86.81 73 SER A O 1
ATOM 579 N N . ASN A 1 74 ? -19.947 14.054 32.263 1.00 84.56 74 ASN A N 1
ATOM 580 C CA . ASN A 1 74 ? -19.669 13.152 31.135 1.00 84.56 74 ASN A CA 1
ATOM 581 C C . ASN A 1 74 ? -20.819 12.159 30.857 1.00 84.56 74 ASN A C 1
ATOM 583 O O . ASN A 1 74 ? -20.585 11.051 30.388 1.00 84.56 74 ASN A O 1
ATOM 587 N N . ASN A 1 75 ? -22.060 12.541 31.169 1.00 92.62 75 ASN A N 1
ATOM 588 C CA . ASN A 1 75 ? -23.239 11.694 31.076 1.00 92.62 75 ASN A CA 1
ATOM 589 C C . ASN A 1 75 ? -24.428 12.568 30.661 1.00 92.62 75 ASN A C 1
ATOM 591 O O . ASN A 1 75 ? -24.943 13.339 31.470 1.00 92.62 75 ASN A O 1
ATOM 595 N N . PHE A 1 76 ? -24.824 12.501 29.392 1.00 93.94 76 PHE A N 1
ATOM 596 C CA . PHE A 1 76 ? -25.933 13.277 28.837 1.00 93.94 76 PHE A CA 1
ATOM 597 C C . PHE A 1 76 ? -26.383 12.728 27.480 1.00 93.94 76 PHE A C 1
ATOM 599 O O . PHE A 1 76 ? -25.637 12.069 26.762 1.00 93.94 76 PHE A O 1
ATOM 606 N N . THR A 1 77 ? -27.612 13.056 27.095 1.00 94.25 77 THR A N 1
ATOM 607 C CA . THR A 1 77 ? -28.157 12.815 25.761 1.00 94.25 77 THR A CA 1
ATOM 608 C C . THR A 1 77 ? -28.082 14.125 24.988 1.00 94.25 77 THR A C 1
ATOM 610 O O . THR A 1 77 ? -28.701 15.114 25.374 1.00 94.25 77 THR A O 1
ATOM 613 N N . PHE A 1 78 ? -27.329 14.152 23.898 1.00 92.19 78 PHE A N 1
ATOM 614 C CA . PHE A 1 78 ? -27.230 15.301 23.012 1.00 92.19 78 PHE A CA 1
ATOM 615 C C . PHE A 1 78 ? -28.224 15.157 21.865 1.00 92.19 78 PHE A C 1
ATOM 617 O O . PHE A 1 78 ? -28.059 14.279 21.027 1.00 92.19 78 PHE A O 1
ATOM 624 N N . ALA A 1 79 ? -29.265 15.984 21.835 1.00 89.62 79 ALA A N 1
ATOM 625 C CA . ALA A 1 79 ? -30.255 15.993 20.763 1.00 89.62 79 ALA A CA 1
ATOM 626 C C . ALA A 1 79 ? -30.009 17.189 19.836 1.00 89.62 79 ALA A C 1
ATOM 628 O O . ALA A 1 79 ? -29.933 18.309 20.330 1.00 89.62 79 ALA A O 1
ATOM 629 N N . TYR A 1 80 ? -29.913 16.984 18.524 1.00 84.75 80 TYR A N 1
ATOM 630 C CA . TYR A 1 80 ? -29.660 18.050 17.548 1.00 84.75 80 TYR A CA 1
ATOM 631 C C . TYR A 1 80 ? -30.396 17.798 16.227 1.00 84.75 80 TYR A C 1
ATOM 633 O O . TYR A 1 80 ? -30.717 16.660 15.884 1.00 84.75 80 TYR A O 1
ATOM 641 N N . ASN A 1 81 ? -30.708 18.862 15.489 1.00 73.19 81 ASN A N 1
ATOM 642 C CA . ASN A 1 81 ? -31.311 18.749 14.161 1.00 73.19 81 ASN A CA 1
ATOM 643 C C . ASN A 1 81 ? -30.211 18.618 13.101 1.00 73.19 81 ASN A C 1
ATOM 645 O O . ASN A 1 81 ? -29.363 19.492 13.000 1.00 73.19 81 ASN A O 1
ATOM 649 N N . TYR A 1 82 ? -30.232 17.560 12.292 1.00 50.50 82 TYR A N 1
ATOM 650 C CA . TYR A 1 82 ? -29.343 17.436 11.133 1.00 50.50 82 TYR A CA 1
ATOM 651 C C . TYR A 1 82 ? -30.039 17.993 9.877 1.00 50.50 82 TYR A C 1
ATOM 653 O O . TYR A 1 82 ? -31.252 17.827 9.718 1.00 50.50 82 TYR A O 1
ATOM 661 N N . VAL A 1 83 ? -29.305 18.676 8.988 1.00 45.47 83 VAL A N 1
ATOM 662 C CA . VAL A 1 83 ? -29.841 19.128 7.687 1.00 45.47 83 VAL A CA 1
ATOM 663 C C . VAL A 1 83 ? -30.250 17.904 6.870 1.00 45.47 83 VAL A C 1
ATOM 665 O O . VAL A 1 83 ? -29.466 16.968 6.764 1.00 45.47 83 VAL A O 1
ATOM 668 N N . LEU A 1 84 ? -31.430 17.981 6.239 1.00 40.22 84 LEU A N 1
ATOM 669 C CA . LEU A 1 84 ? -32.127 16.984 5.399 1.00 40.22 84 LEU A CA 1
ATOM 670 C C . LEU A 1 84 ? -33.279 16.262 6.126 1.00 40.22 84 LEU A C 1
ATOM 672 O O . LEU A 1 84 ? -33.187 15.095 6.471 1.00 40.22 84 LEU A O 1
ATOM 676 N N . SER A 1 85 ? -34.404 16.971 6.281 1.00 37.16 85 SER A N 1
ATOM 677 C CA . SER A 1 85 ? -35.766 16.405 6.306 1.00 37.16 85 SER A CA 1
ATOM 678 C C . SER A 1 85 ? -35.968 15.103 7.127 1.00 37.16 85 SER A C 1
ATOM 680 O O . SER A 1 85 ? -36.000 14.030 6.533 1.00 37.16 85 SER A O 1
ATOM 682 N N . TYR A 1 86 ? -36.259 15.244 8.439 1.00 38.38 86 TYR A N 1
ATOM 683 C CA . TYR A 1 86 ? -36.570 14.229 9.496 1.00 38.38 86 TYR A CA 1
ATOM 684 C C . TYR A 1 86 ? -35.372 13.711 10.332 1.00 38.38 86 TYR A C 1
ATOM 686 O O . TYR A 1 86 ? -34.248 13.718 9.854 1.00 38.38 86 TYR A O 1
ATOM 694 N N . PRO A 1 87 ? -35.634 13.082 11.504 1.00 51.22 87 PRO A N 1
ATOM 695 C CA . PRO A 1 87 ? -35.987 13.641 12.818 1.00 51.22 87 PRO A CA 1
ATOM 696 C C . PRO A 1 87 ? -34.745 14.148 13.604 1.00 51.22 87 PRO A C 1
ATOM 698 O O . PRO A 1 87 ? -33.625 14.108 13.115 1.00 51.22 87 PRO A O 1
ATOM 701 N N . THR A 1 88 ? -34.931 14.639 14.834 1.00 62.19 88 THR A N 1
ATOM 702 C CA . THR A 1 88 ? -33.846 15.014 15.769 1.00 62.19 88 THR A CA 1
ATOM 703 C C . THR A 1 88 ? -32.863 13.845 15.943 1.00 62.19 88 THR A C 1
ATOM 705 O O . THR A 1 88 ? -33.285 12.796 16.433 1.00 62.19 88 THR A O 1
ATOM 708 N N . SER A 1 89 ? -31.584 14.015 15.586 1.00 78.19 89 SER A N 1
ATOM 709 C CA . SER A 1 89 ? -30.543 13.031 15.907 1.00 78.19 89 SER A CA 1
ATOM 710 C C . SER A 1 89 ? -30.222 13.102 17.394 1.00 78.19 89 SER A C 1
ATOM 712 O O . SER A 1 89 ? -30.271 14.177 18.004 1.00 78.19 89 SER A O 1
ATOM 714 N N . LYS A 1 90 ? -29.937 11.955 18.005 1.00 88.12 90 LYS A N 1
ATOM 715 C CA . LYS A 1 90 ? -29.580 11.845 19.415 1.00 88.12 90 LYS A CA 1
ATOM 716 C C . LYS A 1 90 ? -28.257 11.120 19.561 1.00 88.12 90 LYS A C 1
ATOM 718 O O . LYS A 1 90 ? -28.074 10.045 19.027 1.00 88.12 90 LYS A O 1
ATOM 723 N N . THR A 1 91 ? -27.376 11.640 20.394 1.00 90.75 91 THR A N 1
ATOM 724 C CA . THR A 1 91 ? -26.170 10.931 20.818 1.00 90.75 91 THR A CA 1
ATOM 725 C C . THR A 1 91 ? -26.251 10.720 22.316 1.00 90.75 91 THR A C 1
ATOM 727 O O . THR A 1 91 ? -26.372 11.681 23.073 1.00 90.75 91 THR A O 1
ATOM 730 N N . LEU A 1 92 ? -26.204 9.472 22.767 1.00 93.44 92 LEU A N 1
ATOM 731 C CA . LEU A 1 92 ? -26.120 9.158 24.189 1.00 93.44 92 LEU A CA 1
ATOM 732 C C . LEU A 1 92 ? -24.643 9.116 24.556 1.00 93.44 92 LEU A C 1
ATOM 734 O O . LEU A 1 92 ? -23.896 8.332 23.980 1.00 93.44 92 LEU A O 1
ATOM 738 N N . PHE A 1 93 ? -24.225 9.960 25.488 1.00 92.81 93 PHE A N 1
ATOM 739 C CA . PHE A 1 93 ? -22.849 10.052 25.950 1.00 92.81 93 PHE A CA 1
ATOM 740 C C . PHE A 1 93 ? -22.780 9.658 27.425 1.00 92.81 93 PHE A C 1
ATOM 742 O O . PHE A 1 93 ? -23.553 10.167 28.235 1.00 92.81 93 PHE A O 1
ATOM 749 N N . THR A 1 94 ? -21.854 8.770 27.771 1.00 92.81 94 THR A N 1
ATOM 750 C CA . THR A 1 94 ? -21.499 8.382 29.141 1.00 92.81 94 THR A CA 1
ATOM 751 C C . THR A 1 94 ? -19.974 8.284 29.261 1.00 92.81 94 THR A C 1
ATOM 753 O O . THR A 1 94 ? -19.260 8.270 28.258 1.00 92.81 94 THR A O 1
ATOM 756 N N . GLU A 1 95 ? -19.452 8.126 30.479 1.00 88.69 95 GLU A N 1
ATOM 757 C CA . GLU A 1 95 ? -18.020 7.870 30.694 1.00 88.69 95 GLU A CA 1
ATOM 758 C C . GLU A 1 95 ? -17.533 6.557 30.054 1.00 88.69 95 GLU A C 1
ATOM 760 O O . GLU A 1 95 ? -16.342 6.411 29.770 1.00 88.69 95 GLU A O 1
ATOM 765 N N . LYS A 1 96 ? -18.438 5.592 29.831 1.00 92.38 96 LYS A N 1
ATOM 766 C CA . LYS A 1 96 ? -18.104 4.239 29.362 1.00 92.38 96 LYS A CA 1
ATOM 767 C C . LYS A 1 96 ? -18.503 3.958 27.918 1.00 92.38 96 LYS A C 1
ATOM 769 O O . LYS A 1 96 ? -17.914 3.069 27.312 1.00 92.38 96 LYS A O 1
ATOM 774 N N . TYR A 1 97 ? -19.451 4.694 27.346 1.00 95.19 97 TYR A N 1
ATOM 775 C CA . TYR A 1 97 ? -19.811 4.586 25.932 1.00 95.19 97 TYR A CA 1
ATOM 776 C C . TYR A 1 97 ? -20.468 5.848 25.381 1.00 95.19 97 TYR A C 1
ATOM 778 O O . TYR A 1 97 ? -21.133 6.605 26.087 1.00 95.19 97 TYR A O 1
ATOM 786 N N . MET A 1 98 ? -20.326 6.001 24.071 1.00 94.56 98 MET A N 1
ATOM 787 C CA . MET A 1 98 ? -21.127 6.860 23.223 1.00 94.56 98 MET A CA 1
ATOM 788 C C . MET A 1 98 ? -21.976 5.979 22.298 1.00 94.56 98 MET A C 1
ATOM 790 O O . MET A 1 98 ? -21.477 4.989 21.762 1.00 94.56 98 MET A O 1
ATOM 794 N N . TYR A 1 99 ? -23.252 6.306 22.115 1.00 93.06 99 TYR A N 1
ATOM 795 C CA . TYR A 1 99 ? -24.174 5.567 21.252 1.00 93.06 99 TYR A CA 1
ATOM 796 C C . TYR A 1 99 ? -24.929 6.514 20.324 1.00 93.06 99 TYR A C 1
ATOM 798 O O . TYR A 1 99 ? -25.506 7.504 20.780 1.00 93.06 99 TYR A O 1
ATOM 806 N N . TYR A 1 100 ? -24.944 6.168 19.040 1.00 90.44 100 TYR A N 1
ATOM 807 C CA . TYR A 1 100 ? -25.705 6.832 17.993 1.00 90.44 100 TYR A CA 1
ATOM 808 C C . TYR A 1 100 ? -26.861 5.915 17.559 1.00 90.44 100 TYR A C 1
ATOM 810 O O . TYR A 1 100 ? -26.634 4.967 16.796 1.00 90.44 100 TYR A O 1
ATOM 818 N N . PRO A 1 101 ? -28.097 6.154 18.032 1.00 87.25 101 PRO A N 1
ATOM 819 C CA . PRO A 1 101 ? -29.260 5.346 17.699 1.00 87.25 101 PRO A CA 1
ATOM 820 C C . PRO A 1 101 ? -29.544 5.272 16.203 1.00 87.25 101 PRO A C 1
ATOM 822 O O . PRO A 1 101 ? -29.944 4.216 15.723 1.00 87.25 101 PRO A O 1
ATOM 825 N N . GLU A 1 102 ? -29.296 6.349 15.454 1.00 83.44 102 GLU A N 1
ATOM 826 C CA . GLU A 1 102 ? -29.581 6.400 14.015 1.00 83.44 102 GLU A CA 1
ATOM 827 C C . GLU A 1 102 ? -28.686 5.445 13.218 1.00 83.44 102 GLU A C 1
ATOM 829 O O . GLU A 1 102 ? -29.124 4.862 12.229 1.00 83.44 102 GLU A O 1
ATOM 834 N N . TYR A 1 103 ? -27.448 5.248 13.675 1.00 83.94 103 TYR A N 1
ATOM 835 C CA . TYR A 1 103 ? -26.484 4.340 13.051 1.00 83.94 103 TYR A CA 1
ATOM 836 C C . TYR A 1 103 ? -26.463 2.954 13.699 1.00 83.94 103 TYR A C 1
ATOM 838 O O . TYR A 1 103 ? -25.747 2.076 13.223 1.00 83.94 103 TYR A O 1
ATOM 846 N N . GLN A 1 104 ? -27.194 2.767 14.805 1.00 88.75 104 GLN A N 1
ATOM 847 C CA . GLN A 1 104 ? -27.088 1.595 15.675 1.00 88.75 104 GLN A CA 1
ATOM 848 C C . GLN A 1 104 ? -25.622 1.245 15.986 1.00 88.75 104 GLN A C 1
ATOM 850 O O . GLN A 1 104 ? -25.221 0.086 15.962 1.00 88.75 104 GLN A O 1
ATOM 855 N N . ALA A 1 105 ? -24.792 2.253 16.243 1.00 91.19 105 ALA A N 1
ATOM 856 C CA . ALA A 1 105 ? -23.352 2.094 16.418 1.00 91.19 105 ALA A CA 1
ATOM 857 C C . ALA A 1 105 ? -22.814 3.116 17.415 1.00 91.19 105 ALA A C 1
ATOM 859 O O . ALA A 1 105 ? -23.502 4.062 17.797 1.00 91.19 105 ALA A O 1
ATOM 860 N N . GLY A 1 106 ? -21.575 2.937 17.852 1.00 92.81 106 GLY A N 1
ATOM 861 C CA . GLY A 1 106 ? -20.966 3.860 18.793 1.00 92.81 106 GLY A CA 1
ATOM 862 C C . GLY A 1 106 ? -19.577 3.444 19.224 1.00 92.81 106 GLY A C 1
ATOM 863 O O . GLY A 1 106 ? -18.952 2.576 18.617 1.00 92.81 106 GLY A O 1
ATOM 864 N N . TYR A 1 107 ? -19.110 4.059 20.302 1.00 94.88 107 TYR A N 1
ATOM 865 C CA . TYR A 1 107 ? -17.828 3.727 20.904 1.00 94.88 107 TYR A CA 1
ATOM 866 C C . TYR A 1 107 ? -18.014 3.333 22.353 1.00 94.88 107 TYR A C 1
ATOM 868 O O . TYR A 1 107 ? -18.871 3.889 23.030 1.00 94.88 107 TYR A O 1
ATOM 876 N N . LEU A 1 108 ? -17.221 2.396 22.843 1.00 95.38 108 LEU A N 1
ATOM 877 C CA . LEU A 1 108 ? -17.260 1.992 24.240 1.00 95.38 108 LEU A CA 1
ATOM 878 C C . LEU A 1 108 ? -15.856 1.716 24.765 1.00 95.38 108 LEU A C 1
ATOM 880 O O . LEU A 1 108 ? -14.951 1.377 24.004 1.00 95.38 108 LEU A O 1
ATOM 884 N N . THR A 1 109 ? -15.675 1.889 26.064 1.00 94.19 109 THR A N 1
ATOM 885 C CA . THR A 1 109 ? -14.397 1.701 26.746 1.00 94.19 109 THR A CA 1
ATOM 886 C C . THR A 1 109 ? -14.395 0.349 27.447 1.00 94.19 109 THR A C 1
ATOM 888 O O . THR A 1 109 ? -15.284 0.062 28.250 1.00 94.19 109 THR A O 1
ATOM 891 N N . LEU A 1 110 ? -13.388 -0.474 27.165 1.00 93.06 110 LEU A N 1
ATOM 892 C CA . LEU A 1 110 ? -13.155 -1.760 27.833 1.00 93.06 110 LEU A CA 1
ATOM 893 C C . LEU A 1 110 ? -11.740 -1.791 28.402 1.00 93.06 110 LEU A C 1
ATOM 895 O O . LEU A 1 110 ? -10.879 -1.019 27.966 1.00 93.06 110 LEU A O 1
ATOM 899 N N . LYS A 1 111 ? -11.470 -2.714 29.330 1.00 90.88 111 LYS A N 1
ATOM 900 C CA . LYS A 1 111 ? -10.099 -2.935 29.787 1.00 90.88 111 LYS A CA 1
ATOM 901 C C . LYS A 1 111 ? -9.198 -3.391 28.647 1.00 90.88 111 LYS A C 1
ATOM 903 O O . LYS A 1 111 ? -9.604 -4.117 27.740 1.00 90.88 111 LYS A O 1
ATOM 908 N N . SER A 1 112 ? -7.950 -2.946 28.713 1.00 86.81 112 SER A N 1
ATOM 909 C CA . SER A 1 112 ? -6.902 -3.403 27.815 1.00 86.81 112 SER A CA 1
ATOM 910 C C . SER A 1 112 ? -6.606 -4.886 28.040 1.00 86.81 112 SER A C 1
ATOM 912 O O . SER A 1 112 ? -6.474 -5.349 29.174 1.00 86.81 112 SER A O 1
ATOM 914 N N . PHE A 1 113 ? -6.441 -5.612 26.936 1.00 80.62 113 PHE A N 1
ATOM 915 C CA . PHE A 1 113 ? -6.033 -7.014 26.912 1.00 80.62 113 PHE A CA 1
ATOM 916 C C . PHE A 1 113 ? -4.541 -7.206 27.246 1.00 80.62 113 PHE A C 1
ATOM 918 O O . PHE A 1 113 ? -4.148 -8.318 27.606 1.00 80.62 113 PHE A O 1
ATOM 925 N N . ASP A 1 114 ? -3.715 -6.160 27.092 1.00 74.19 114 ASP A N 1
ATOM 926 C CA . ASP A 1 114 ? -2.288 -6.166 27.428 1.00 74.19 114 ASP A CA 1
ATOM 927 C C . ASP A 1 114 ? -1.758 -4.745 27.689 1.00 74.19 114 ASP A C 1
ATOM 929 O O . ASP A 1 114 ? -1.396 -4.005 26.773 1.00 74.19 114 ASP A O 1
ATOM 933 N N . LYS A 1 115 ? -1.700 -4.366 28.968 1.00 77.62 115 LYS A N 1
ATOM 934 C CA . LYS A 1 115 ? -1.270 -3.033 29.417 1.00 77.62 115 LYS A CA 1
ATOM 935 C C . LYS A 1 115 ? 0.189 -2.727 29.108 1.00 77.62 115 LYS A C 1
ATOM 937 O O . LYS A 1 115 ? 0.522 -1.560 28.929 1.00 77.62 115 LYS A O 1
ATOM 942 N N . GLU A 1 116 ? 1.048 -3.746 29.087 1.00 75.81 116 GLU A N 1
ATOM 943 C CA . GLU A 1 116 ? 2.478 -3.571 28.810 1.00 75.81 116 GLU A CA 1
ATOM 944 C C . GLU A 1 116 ? 2.684 -3.121 27.364 1.00 75.81 116 GLU A C 1
ATOM 946 O O . GLU A 1 116 ? 3.519 -2.265 27.087 1.00 75.81 116 GLU A O 1
ATOM 951 N N . PHE A 1 117 ? 1.868 -3.651 26.453 1.00 73.44 117 PHE A N 1
ATOM 952 C CA . PHE A 1 117 ? 1.905 -3.281 25.048 1.00 73.44 117 PHE A CA 1
ATOM 953 C C . PHE A 1 117 ? 1.150 -1.976 24.769 1.00 73.44 117 PHE A C 1
ATOM 955 O O . PHE A 1 117 ? 1.669 -1.070 24.118 1.00 73.44 117 PHE A O 1
ATOM 962 N N . THR A 1 118 ? -0.071 -1.841 25.294 1.00 75.94 118 THR A N 1
ATOM 963 C CA . THR A 1 118 ? -0.931 -0.684 25.007 1.00 75.94 118 THR A CA 1
ATOM 964 C C . THR A 1 118 ? -0.541 0.565 25.787 1.00 75.94 118 THR A C 1
ATOM 966 O O . THR A 1 118 ? -1.041 1.647 25.482 1.00 75.94 118 THR A O 1
ATOM 969 N N . ASN A 1 119 ? 0.308 0.430 26.813 1.00 80.81 119 ASN A N 1
ATOM 970 C CA . ASN A 1 119 ? 0.629 1.476 27.789 1.00 80.81 119 ASN A CA 1
ATOM 971 C C . ASN A 1 119 ? -0.627 2.122 28.407 1.00 80.81 119 ASN A C 1
ATOM 973 O O . ASN A 1 119 ? -0.620 3.297 28.773 1.00 80.81 119 ASN A O 1
ATOM 977 N N . SER A 1 120 ? -1.725 1.363 28.499 1.00 85.12 120 SER A N 1
ATOM 978 C CA . SER A 1 120 ? -3.016 1.847 28.990 1.00 85.12 120 SER A CA 1
ATOM 979 C C . SER A 1 120 ? -3.831 0.734 29.632 1.00 85.12 120 SER A C 1
ATOM 981 O O . SER A 1 120 ? -3.846 -0.396 29.154 1.00 85.12 120 SER A O 1
ATOM 983 N N . GLU A 1 121 ? -4.558 1.095 30.686 1.00 88.81 121 GLU A N 1
ATOM 984 C CA . GLU A 1 121 ? -5.535 0.262 31.391 1.00 88.81 121 GLU A CA 1
ATOM 985 C C . GLU A 1 121 ? -6.803 -0.002 30.573 1.00 88.81 121 GLU A C 1
ATOM 987 O O . GLU A 1 121 ? -7.432 -1.047 30.725 1.00 88.81 121 GLU A O 1
ATOM 992 N N . GLU A 1 122 ? -7.169 0.939 29.707 1.00 91.94 122 GLU A N 1
ATOM 993 C CA . GLU A 1 122 ? -8.417 0.949 28.950 1.00 91.94 122 GLU A CA 1
ATOM 994 C C . GLU A 1 122 ? -8.152 1.301 27.484 1.00 91.94 122 GLU A C 1
ATOM 996 O O . GLU A 1 122 ? -7.206 2.026 27.156 1.00 91.94 122 GLU A O 1
ATOM 1001 N N . LEU A 1 123 ? -9.013 0.792 26.607 1.00 92.25 123 LEU A N 1
ATOM 1002 C CA . LEU A 1 123 ? -9.039 1.120 25.188 1.00 92.25 123 LEU A CA 1
ATOM 1003 C C . LEU A 1 123 ? -10.469 1.442 24.760 1.00 92.25 123 LEU A C 1
ATOM 1005 O O . LEU A 1 123 ? -11.429 0.820 25.222 1.00 92.25 123 LEU A O 1
ATOM 1009 N N . VAL A 1 124 ? -10.597 2.400 23.847 1.00 93.38 124 VAL A N 1
ATOM 1010 C CA . VAL A 1 124 ? -11.866 2.756 23.214 1.00 93.38 124 VAL A CA 1
ATOM 1011 C C . VAL A 1 124 ? -12.040 1.927 21.954 1.00 93.38 124 VAL A C 1
ATOM 1013 O O . VAL A 1 124 ? -11.207 1.977 21.054 1.00 93.38 124 VAL A O 1
ATOM 1016 N N . TYR A 1 125 ? -13.154 1.215 21.867 1.00 92.56 125 TYR A N 1
ATOM 1017 C CA . TYR A 1 125 ? -13.522 0.386 20.732 1.00 92.56 125 TYR A CA 1
ATOM 1018 C C . TYR A 1 125 ? -14.719 0.960 20.005 1.00 92.56 125 TYR A C 1
ATOM 1020 O O . TYR A 1 125 ? -15.655 1.460 20.625 1.00 92.56 125 TYR A O 1
ATOM 1028 N N . LEU A 1 126 ? -14.728 0.799 18.688 1.00 92.12 126 LEU A N 1
ATOM 1029 C CA . LEU A 1 126 ? -15.945 0.906 17.902 1.00 92.12 126 LEU A CA 1
ATOM 1030 C C . LEU A 1 126 ? -16.823 -0.326 18.136 1.00 92.12 126 LEU A C 1
ATOM 1032 O O . LEU A 1 126 ? -16.322 -1.447 18.209 1.00 92.12 126 LEU A O 1
ATOM 1036 N N . TYR A 1 127 ? -18.135 -0.137 18.182 1.00 92.25 127 TYR A N 1
ATOM 1037 C CA . TYR A 1 127 ? -19.101 -1.225 18.119 1.00 92.25 127 TYR A CA 1
ATOM 1038 C C . TYR A 1 127 ? -20.255 -0.875 17.182 1.00 92.25 127 TYR A C 1
ATOM 1040 O O . TYR A 1 127 ? -20.560 0.290 16.925 1.00 92.25 127 TYR A O 1
ATOM 1048 N N . SER A 1 128 ? -20.910 -1.917 16.694 1.00 91.12 128 SER A N 1
ATOM 1049 C CA . SER A 1 128 ? -22.182 -1.831 15.980 1.00 91.12 128 SER A CA 1
ATOM 1050 C C . SER A 1 128 ? -23.210 -2.694 16.690 1.00 91.12 128 SER A C 1
ATOM 1052 O O . SER A 1 128 ? -22.859 -3.549 17.507 1.00 91.12 128 SER A O 1
ATOM 1054 N N . MET A 1 129 ? -24.480 -2.477 16.389 1.00 88.50 129 MET A N 1
ATOM 1055 C CA . MET A 1 129 ? -25.566 -3.285 16.898 1.00 88.50 129 MET A CA 1
ATOM 1056 C C . MET A 1 129 ? -26.401 -3.850 15.766 1.00 88.50 129 MET A C 1
ATOM 1058 O O . MET A 1 129 ? -26.604 -3.231 14.726 1.00 88.50 129 MET A O 1
ATOM 1062 N N . SER A 1 130 ? -26.905 -5.050 16.009 1.00 81.94 130 SER A N 1
ATOM 1063 C CA . SER A 1 130 ? -27.904 -5.694 15.172 1.00 81.94 130 SER A CA 1
ATOM 1064 C C . SER A 1 130 ? -28.828 -6.485 16.085 1.00 81.94 130 SER A C 1
ATOM 1066 O O . SER A 1 130 ? -28.354 -7.199 16.971 1.00 81.94 130 SER A O 1
ATOM 1068 N N . ASN A 1 131 ? -30.143 -6.321 15.915 1.00 80.62 131 ASN A N 1
ATOM 1069 C CA . ASN A 1 131 ? -31.166 -6.990 16.728 1.00 80.62 131 ASN A CA 1
ATOM 1070 C C . ASN A 1 131 ? -30.925 -6.829 18.247 1.00 80.62 131 ASN A C 1
ATOM 1072 O O . ASN A 1 131 ? -30.987 -7.795 19.005 1.00 80.62 131 ASN A O 1
ATOM 1076 N N . GLY A 1 132 ? -30.562 -5.616 18.683 1.00 79.44 132 GLY A N 1
ATOM 1077 C CA . GLY A 1 132 ? -30.314 -5.293 20.096 1.00 79.44 132 GLY A CA 1
ATOM 1078 C C . GLY A 1 132 ? -29.039 -5.897 20.702 1.00 79.44 132 GLY A C 1
ATOM 1079 O O . GLY A 1 132 ? -28.823 -5.758 21.902 1.00 79.44 132 GLY A O 1
ATOM 1080 N N . SER A 1 133 ? -28.190 -6.551 19.906 1.00 86.44 133 SER A N 1
ATOM 1081 C CA . SER A 1 133 ? -26.936 -7.159 20.368 1.00 86.44 133 SER A CA 1
ATOM 1082 C C . SER A 1 133 ? -25.729 -6.311 19.980 1.00 86.44 133 SER A C 1
ATOM 1084 O O . SER A 1 133 ? -25.620 -5.885 18.832 1.00 86.44 133 SER A O 1
ATOM 1086 N N . VAL A 1 134 ? -24.804 -6.103 20.921 1.00 89.44 134 VAL A N 1
ATOM 1087 C CA . VAL A 1 134 ? -23.550 -5.368 20.693 1.00 89.44 134 VAL A CA 1
ATOM 1088 C C . VAL A 1 134 ? -22.524 -6.270 20.008 1.00 89.44 134 VAL A C 1
ATOM 1090 O O . VAL A 1 134 ? -22.211 -7.359 20.485 1.00 89.44 134 VAL A O 1
ATOM 1093 N N . SER A 1 135 ? -21.967 -5.789 18.899 1.00 88.44 135 SER A N 1
ATOM 1094 C CA . SER A 1 135 ? -20.851 -6.395 18.180 1.00 88.44 135 SER A CA 1
ATOM 1095 C C . SER A 1 135 ? -19.645 -5.456 18.234 1.00 88.44 135 SER A C 1
ATOM 1097 O O . SER A 1 135 ? -19.569 -4.462 17.507 1.00 88.44 135 SER A O 1
ATOM 1099 N N . LEU A 1 136 ? -18.722 -5.755 19.147 1.00 88.00 136 LEU A N 1
ATOM 1100 C CA . LEU A 1 136 ? -17.515 -4.972 19.423 1.00 88.00 136 LEU A CA 1
ATOM 1101 C C . LEU A 1 136 ? -16.477 -5.140 18.321 1.00 88.00 136 LEU A C 1
ATOM 1103 O O . LEU A 1 136 ? -15.907 -6.214 18.279 1.00 88.00 136 LEU A O 1
ATOM 1107 N N . MET A 1 137 ? -16.200 -4.119 17.511 1.00 87.00 137 MET A N 1
ATOM 1108 C CA . MET A 1 137 ? -15.316 -4.165 16.337 1.00 87.00 137 MET A CA 1
ATOM 1109 C C . MET A 1 137 ? -13.832 -4.102 16.711 1.00 87.00 137 MET A C 1
ATOM 1111 O O . MET A 1 137 ? -13.215 -5.127 16.984 1.00 87.00 137 MET A O 1
ATOM 1115 N N . TYR A 1 138 ? -13.248 -2.908 16.721 1.00 84.38 138 TYR A N 1
ATOM 1116 C CA . TYR A 1 138 ? -11.809 -2.726 16.878 1.00 84.38 138 TYR A CA 1
ATOM 1117 C C . TYR A 1 138 ? -11.480 -1.467 17.675 1.00 84.38 138 TYR A C 1
ATOM 1119 O O . TYR A 1 138 ? -12.308 -0.548 17.722 1.00 84.38 138 TYR A O 1
ATOM 1127 N N . PRO A 1 139 ? -10.297 -1.412 18.311 1.00 88.75 139 PRO A N 1
ATOM 1128 C CA . PRO A 1 139 ? -9.892 -0.245 19.073 1.00 88.75 139 PRO A CA 1
ATOM 1129 C C . PRO A 1 139 ? -9.550 0.918 18.139 1.00 88.75 139 PRO A C 1
ATOM 1131 O O . PRO A 1 139 ? -8.908 0.750 17.102 1.00 88.75 139 PRO A O 1
ATOM 1134 N N . LEU A 1 140 ? -9.997 2.113 18.506 1.00 87.94 140 LEU A N 1
ATOM 1135 C CA . LEU A 1 140 ? -9.723 3.335 17.764 1.00 87.94 140 LEU A CA 1
ATOM 1136 C C . LEU A 1 140 ? -8.279 3.779 17.970 1.00 87.94 140 LEU A C 1
ATOM 1138 O O . LEU A 1 140 ? -7.744 3.702 19.078 1.00 87.94 140 LEU A O 1
ATOM 1142 N N . THR A 1 141 ? -7.693 4.343 16.919 1.00 84.88 141 THR A N 1
ATOM 1143 C CA . THR A 1 141 ? -6.356 4.933 16.947 1.00 84.88 141 THR A CA 1
ATOM 1144 C C . THR A 1 141 ? -6.353 6.334 16.358 1.00 84.88 141 THR A C 1
ATOM 1146 O O . THR A 1 141 ? -7.292 6.730 15.669 1.00 84.88 141 THR A O 1
ATOM 1149 N N . ASP A 1 142 ? -5.275 7.073 16.605 1.00 77.88 142 ASP A N 1
ATOM 1150 C CA . ASP A 1 142 ? -5.001 8.390 16.020 1.00 77.88 142 ASP A CA 1
ATOM 1151 C C . ASP A 1 142 ? -4.830 8.390 14.486 1.00 77.88 142 ASP A C 1
ATOM 1153 O O . ASP A 1 142 ? -4.696 9.454 13.884 1.00 77.88 142 ASP A O 1
ATOM 1157 N N . GLY A 1 143 ? -4.865 7.217 13.842 1.00 67.75 143 GLY A N 1
ATOM 1158 C CA . GLY A 1 143 ? -4.853 7.076 12.387 1.00 67.75 143 GLY A CA 1
ATOM 1159 C C . GLY A 1 143 ? -3.494 7.324 11.733 1.00 67.75 143 GLY A C 1
ATOM 1160 O O . GLY A 1 143 ? -3.438 7.481 10.514 1.00 67.75 143 GLY A O 1
ATOM 1161 N N . ASN A 1 144 ? -2.399 7.367 12.499 1.00 59.34 144 ASN A N 1
ATOM 1162 C CA . ASN A 1 144 ? -1.072 7.531 11.915 1.00 59.34 144 ASN A CA 1
ATOM 1163 C C . ASN A 1 144 ? -0.638 6.250 11.182 1.00 59.34 144 ASN A C 1
ATOM 1165 O O . ASN A 1 144 ? -0.450 5.208 11.806 1.00 59.34 144 ASN A O 1
ATOM 1169 N N . ILE A 1 145 ? -0.482 6.338 9.859 1.00 53.62 145 ILE A N 1
ATOM 1170 C CA . ILE A 1 145 ? -0.095 5.212 8.994 1.00 53.62 145 ILE A CA 1
ATOM 1171 C C . ILE A 1 145 ? 1.423 5.042 8.854 1.00 53.62 145 ILE A C 1
ATOM 1173 O O . ILE A 1 145 ? 1.870 3.986 8.423 1.00 53.62 145 ILE A O 1
ATOM 1177 N N . PHE A 1 146 ? 2.210 6.062 9.212 1.00 50.41 146 PHE A N 1
ATOM 1178 C CA . PHE A 1 146 ? 3.668 6.083 9.025 1.00 50.41 146 PHE A CA 1
ATOM 1179 C C . PHE A 1 146 ? 4.449 5.711 10.295 1.00 50.41 146 PHE A C 1
ATOM 1181 O O . PHE A 1 146 ? 5.677 5.712 10.303 1.00 50.41 146 PHE A O 1
ATOM 1188 N N . SER A 1 147 ? 3.754 5.416 11.394 1.00 64.06 147 SER A N 1
ATOM 1189 C CA . SER A 1 147 ? 4.347 4.963 12.653 1.00 64.06 147 SER A CA 1
ATOM 1190 C C . SER A 1 147 ? 3.407 4.004 13.373 1.00 64.06 147 SER A C 1
ATOM 1192 O O . SER A 1 147 ? 2.249 3.872 12.988 1.00 64.06 147 SER A O 1
ATOM 1194 N N . THR A 1 148 ? 3.859 3.398 14.474 1.00 67.31 148 THR A N 1
ATOM 1195 C CA . THR A 1 148 ? 2.966 2.651 15.368 1.00 67.31 148 THR A CA 1
ATOM 1196 C C . THR A 1 148 ? 1.803 3.554 15.808 1.00 67.31 148 THR A C 1
ATOM 1198 O O . THR A 1 148 ? 2.062 4.600 16.417 1.00 67.31 148 THR A O 1
ATOM 1201 N N . PRO A 1 149 ? 0.546 3.196 15.497 1.00 76.12 149 PRO A N 1
ATOM 1202 C CA . PRO A 1 149 ? -0.603 4.034 15.813 1.00 76.12 149 PRO A CA 1
ATOM 1203 C C . PRO A 1 149 ? -0.807 4.127 17.328 1.00 76.12 149 PRO A C 1
ATOM 1205 O O . PRO A 1 149 ? -0.525 3.173 18.059 1.00 76.12 149 PRO A O 1
ATOM 1208 N N . LYS A 1 150 ? -1.306 5.268 17.818 1.00 85.44 150 LYS A N 1
ATOM 1209 C CA . LYS A 1 150 ? -1.613 5.441 19.247 1.00 85.44 150 LYS A CA 1
ATOM 1210 C C . LYS A 1 150 ? -3.088 5.158 19.502 1.00 85.44 150 LYS A C 1
ATOM 1212 O O . LYS A 1 150 ? -3.932 5.780 18.853 1.00 85.44 150 LYS A O 1
ATOM 1217 N N . PRO A 1 151 ? -3.430 4.260 20.438 1.00 87.38 151 PRO A N 1
ATOM 1218 C CA . PRO A 1 151 ? -4.823 3.971 20.731 1.00 87.38 151 PRO A CA 1
ATOM 1219 C C . PRO A 1 151 ? -5.491 5.091 21.537 1.00 87.38 151 PRO A C 1
ATOM 1221 O O . PRO A 1 151 ? -4.860 5.745 22.370 1.00 87.38 151 PRO A O 1
ATOM 1224 N N . TYR A 1 152 ? -6.800 5.259 21.350 1.00 90.00 152 TYR A N 1
ATOM 1225 C CA . TYR A 1 152 ? -7.628 6.048 22.261 1.00 90.00 152 TYR A CA 1
ATOM 1226 C C . TYR A 1 152 ? -7.911 5.257 23.539 1.00 90.00 152 TYR A C 1
ATOM 1228 O O . TYR A 1 152 ? -8.322 4.099 23.491 1.00 90.00 152 TYR A O 1
ATOM 1236 N N . THR A 1 153 ? -7.733 5.907 24.688 1.00 89.56 153 THR A N 1
ATOM 1237 C CA . THR A 1 153 ? -7.875 5.287 26.018 1.00 89.56 153 THR A CA 1
ATOM 1238 C C . THR A 1 153 ? -9.076 5.809 26.801 1.00 89.56 153 THR A C 1
ATOM 1240 O O . THR A 1 153 ? -9.416 5.272 27.847 1.00 89.56 153 THR A O 1
ATOM 1243 N N . SER A 1 154 ? -9.733 6.859 26.302 1.00 87.81 154 SER A N 1
ATOM 1244 C CA . SER A 1 154 ? -10.891 7.480 26.937 1.00 87.81 154 SER A CA 1
ATOM 1245 C C . SER A 1 154 ? -11.822 8.103 25.903 1.00 87.81 154 SER A C 1
ATOM 1247 O O . SER A 1 154 ? -11.380 8.626 24.878 1.00 87.81 154 SER A O 1
ATOM 1249 N N . LEU A 1 155 ? -13.120 8.116 26.216 1.00 88.62 155 LEU A N 1
ATOM 1250 C CA . LEU A 1 155 ? -14.135 8.810 25.424 1.00 88.62 155 LEU A CA 1
ATOM 1251 C C . LEU A 1 155 ? -14.090 10.334 25.583 1.00 88.62 155 LEU A C 1
ATOM 1253 O O . LEU A 1 155 ? -14.766 11.039 24.838 1.00 88.62 155 LEU A O 1
ATOM 1257 N N . ALA A 1 156 ? -13.272 10.859 26.503 1.00 81.00 156 ALA A N 1
ATOM 1258 C CA . ALA A 1 156 ? -13.106 12.297 26.704 1.00 81.00 156 ALA A CA 1
ATOM 1259 C C . ALA A 1 156 ? -12.727 13.033 25.407 1.00 81.00 156 ALA A C 1
ATOM 1261 O O . ALA A 1 156 ? -13.194 14.143 25.179 1.00 81.00 156 ALA A O 1
ATOM 1262 N N . SER A 1 157 ? -11.964 12.394 24.512 1.00 75.62 157 SER A N 1
ATOM 1263 C CA . SER A 1 157 ? -11.613 12.953 23.197 1.00 75.62 157 SER A CA 1
ATOM 1264 C C . SER A 1 157 ? -12.816 13.214 22.278 1.00 75.62 157 SER A C 1
ATOM 1266 O O . SER A 1 157 ? -12.681 13.968 21.317 1.00 75.62 157 SER A O 1
ATOM 1268 N N . PHE A 1 158 ? -13.976 12.621 22.572 1.00 80.94 158 PHE A N 1
ATOM 1269 C CA . PHE A 1 158 ? -15.229 12.795 21.833 1.00 80.94 158 PHE A CA 1
ATOM 1270 C C . PHE A 1 158 ? -16.226 13.718 22.556 1.00 80.94 158 PHE A C 1
ATOM 1272 O O . PHE A 1 158 ? -17.223 14.121 21.961 1.00 80.94 158 PHE A O 1
ATOM 1279 N N . ASN A 1 159 ? -15.963 14.097 23.814 1.00 84.75 159 ASN A N 1
ATOM 1280 C CA . ASN A 1 159 ? -16.731 15.128 24.509 1.00 84.75 159 ASN A CA 1
ATOM 1281 C C . ASN A 1 159 ? -16.139 16.508 24.210 1.00 84.75 159 ASN A C 1
ATOM 1283 O O . ASN A 1 159 ? -15.366 17.046 24.996 1.00 84.75 159 ASN A O 1
ATOM 1287 N N . TYR A 1 160 ? -16.518 17.138 23.101 1.00 80.62 160 TYR A N 1
ATOM 1288 C CA . TYR A 1 160 ? -15.947 18.443 22.749 1.00 80.62 160 TYR A CA 1
ATOM 1289 C C . TYR A 1 160 ? -16.267 19.567 23.747 1.00 80.62 160 TYR A C 1
ATOM 1291 O O . TYR A 1 160 ? -15.559 20.578 23.764 1.00 80.62 160 TYR A O 1
ATOM 1299 N N . MET A 1 161 ? -17.262 19.392 24.627 1.00 85.19 161 MET A N 1
ATOM 1300 C CA . MET A 1 161 ? -17.502 20.323 25.732 1.00 85.19 161 MET A CA 1
ATOM 1301 C C . MET A 1 161 ? -16.379 20.298 26.778 1.00 85.19 161 MET A C 1
ATOM 1303 O O . MET A 1 161 ? -16.188 21.301 27.462 1.00 85.19 161 MET A O 1
ATOM 1307 N N . SER A 1 162 ? -15.589 19.222 26.882 1.00 81.31 162 SER A N 1
ATOM 1308 C CA . SER A 1 162 ? -14.431 19.167 27.788 1.00 81.31 162 SER A CA 1
ATOM 1309 C C . SER A 1 162 ? -13.316 20.138 27.391 1.00 81.31 162 SER A C 1
ATOM 1311 O O . SER A 1 162 ? -12.494 20.503 28.229 1.00 81.31 162 SER A O 1
ATOM 1313 N N . ASN A 1 163 ? -13.296 20.597 26.134 1.00 75.44 163 ASN A N 1
ATOM 1314 C CA . ASN A 1 163 ? -12.356 21.616 25.660 1.00 75.44 163 ASN A CA 1
ATOM 1315 C C . ASN A 1 163 ? -12.726 23.028 26.137 1.00 75.44 163 ASN A C 1
ATOM 1317 O O . ASN A 1 163 ? -11.936 23.963 25.988 1.00 75.44 163 ASN A O 1
ATOM 1321 N N . LEU A 1 164 ? -13.925 23.216 26.700 1.00 84.62 164 LEU A N 1
ATOM 1322 C CA . LEU A 1 164 ? -14.337 24.505 27.230 1.00 84.62 164 LEU A CA 1
ATOM 1323 C C . LEU A 1 164 ? -13.534 24.838 28.488 1.00 84.62 164 LEU A C 1
ATOM 1325 O O . LEU A 1 164 ? -13.682 24.210 29.536 1.00 84.62 164 LEU A O 1
ATOM 1329 N N . ASN A 1 165 ? -12.756 25.916 28.428 1.00 83.38 165 ASN A N 1
ATOM 1330 C CA . ASN A 1 165 ? -12.166 26.484 29.629 1.00 83.38 165 ASN A CA 1
ATOM 1331 C C . ASN A 1 165 ? -13.270 27.062 30.534 1.00 83.38 165 ASN A C 1
ATOM 1333 O O . ASN A 1 165 ? -13.733 28.185 30.326 1.00 83.38 165 ASN A O 1
ATOM 1337 N N . LEU A 1 166 ? -13.660 26.320 31.574 1.00 83.12 166 LEU A N 1
ATOM 1338 C CA . LEU A 1 166 ? -14.715 26.711 32.519 1.00 83.12 166 LEU A CA 1
ATOM 1339 C C . LEU A 1 166 ? -14.450 28.040 33.240 1.00 83.12 166 LEU A C 1
ATOM 1341 O O . LEU A 1 166 ? -15.402 28.692 33.671 1.00 83.12 166 LEU A O 1
ATOM 1345 N N . SER A 1 167 ? -13.183 28.449 33.378 1.00 82.75 167 SER A N 1
ATOM 1346 C CA . SER A 1 167 ? -12.823 29.751 33.960 1.00 82.75 167 SER A CA 1
ATOM 1347 C C . SER A 1 167 ? -13.142 30.928 33.036 1.00 82.75 167 SER A C 1
ATOM 1349 O O . SER A 1 167 ? -13.254 32.056 33.508 1.00 82.75 167 SER A O 1
ATOM 1351 N N . SER A 1 168 ? -13.339 30.666 31.739 1.00 82.38 168 SER A N 1
ATOM 1352 C CA . SER A 1 168 ? -13.740 31.691 30.778 1.00 82.38 168 SER A CA 1
ATOM 1353 C C . SER A 1 168 ? -15.219 32.055 30.865 1.00 82.38 168 SER A C 1
ATOM 1355 O O . SER A 1 168 ? -15.582 33.091 30.343 1.00 82.38 168 SER A O 1
ATOM 1357 N N . LEU A 1 169 ? -16.066 31.262 31.534 1.00 87.94 169 LEU A N 1
ATOM 1358 C CA . LEU A 1 169 ? -17.496 31.555 31.648 1.00 87.94 169 LEU A CA 1
ATOM 1359 C C . LEU A 1 169 ? -17.769 32.578 32.758 1.00 87.94 169 LEU A C 1
ATOM 1361 O O . LEU A 1 169 ? -17.651 32.259 33.945 1.00 87.94 169 LEU A O 1
ATOM 1365 N N . ASN A 1 170 ? -18.198 33.784 32.380 1.00 89.19 170 ASN A N 1
ATOM 1366 C CA . ASN A 1 170 ? -18.591 34.841 33.316 1.00 89.19 170 ASN A CA 1
ATOM 1367 C C . ASN A 1 170 ? -20.040 35.286 33.079 1.00 89.19 170 ASN A C 1
ATOM 1369 O O . ASN A 1 170 ? -20.472 35.406 31.939 1.00 89.19 170 ASN A O 1
ATOM 1373 N N . GLU A 1 171 ? -20.782 35.595 34.147 1.00 91.62 171 GLU A N 1
ATOM 1374 C CA . GLU A 1 171 ? -22.165 36.085 34.049 1.00 91.62 171 GLU A CA 1
ATOM 1375 C C . GLU A 1 171 ? -22.302 37.314 33.134 1.00 91.62 171 GLU A C 1
ATOM 1377 O O . GLU A 1 171 ? -23.298 37.438 32.432 1.00 91.62 171 GLU A O 1
ATOM 1382 N N . LYS A 1 172 ? -21.282 38.184 33.079 1.00 92.06 172 LYS A N 1
ATOM 1383 C CA . LYS A 1 172 ? -21.263 39.387 32.223 1.00 92.06 172 LYS A CA 1
ATOM 1384 C C . LYS A 1 172 ? -21.206 39.097 30.721 1.00 92.06 172 LYS A C 1
ATOM 1386 O O . LYS A 1 172 ? -21.422 40.003 29.926 1.00 92.06 172 LYS A O 1
ATOM 1391 N N . GLU A 1 173 ? -20.866 37.874 30.332 1.00 90.69 173 GLU A N 1
ATOM 1392 C CA . GLU A 1 173 ? -20.798 37.454 28.928 1.00 90.69 173 GLU A CA 1
ATOM 1393 C C . GLU A 1 173 ? -22.138 36.937 28.403 1.00 90.69 173 GLU A C 1
ATOM 1395 O O . GLU A 1 173 ? -22.214 36.497 27.252 1.00 90.69 173 GLU A O 1
ATOM 1400 N N . PHE A 1 174 ? -23.171 36.966 29.249 1.00 95.50 174 PHE A N 1
ATOM 1401 C CA . PHE A 1 174 ? -24.527 36.586 28.908 1.00 95.50 174 PHE A CA 1
ATOM 1402 C C . PHE A 1 174 ? -25.448 37.800 28.991 1.00 95.50 174 PHE A C 1
ATOM 1404 O O . PHE A 1 174 ? -25.495 38.501 30.001 1.00 95.50 174 PHE A O 1
ATOM 1411 N N . GLU A 1 175 ? -26.220 38.012 27.936 1.00 95.62 175 GLU A N 1
ATOM 1412 C CA . GLU A 1 175 ? -27.231 39.060 27.855 1.00 95.62 175 GLU A CA 1
ATOM 1413 C C . GLU A 1 175 ? -28.610 38.416 27.707 1.00 95.62 175 GLU A C 1
ATOM 1415 O O . GLU A 1 175 ? -28.835 37.632 26.785 1.00 95.62 175 GLU A O 1
ATOM 1420 N N . LEU A 1 176 ? -29.528 38.713 28.631 1.00 94.62 176 LEU A N 1
ATOM 1421 C CA . LEU A 1 176 ? -30.905 38.226 28.559 1.00 94.62 176 LEU A CA 1
ATOM 1422 C C . LEU A 1 176 ? -31.718 39.134 27.633 1.00 94.62 176 LEU A C 1
ATOM 1424 O O . LEU A 1 176 ? -31.972 40.290 27.965 1.00 94.62 176 LEU A O 1
ATOM 1428 N N . GLN A 1 177 ? -32.167 38.591 26.507 1.00 92.88 177 GLN A N 1
ATOM 1429 C CA . GLN A 1 177 ? -32.992 39.298 25.534 1.00 92.88 177 GLN A CA 1
ATOM 1430 C C . GLN A 1 177 ? -34.005 38.324 24.911 1.00 92.88 177 GLN A C 1
ATOM 1432 O O . GLN A 1 177 ? -33.676 37.177 24.622 1.00 92.88 177 GLN A O 1
ATOM 1437 N N . ASP A 1 178 ? -35.253 38.761 24.721 1.00 90.06 178 ASP A N 1
ATOM 1438 C CA . ASP A 1 178 ? -36.305 38.008 24.012 1.00 90.06 178 ASP A CA 1
ATOM 1439 C C . ASP A 1 178 ? -36.511 36.555 24.501 1.00 90.06 178 ASP A C 1
ATOM 1441 O O . ASP A 1 178 ? -36.858 35.661 23.733 1.00 90.06 178 ASP A O 1
ATOM 1445 N N . GLY A 1 179 ? -36.289 36.305 25.799 1.00 89.62 179 GLY A N 1
ATOM 1446 C CA . GLY A 1 179 ? -36.418 34.974 26.407 1.00 89.62 179 GLY A CA 1
ATOM 1447 C C . GLY A 1 179 ? -35.225 34.034 26.185 1.00 89.62 179 GLY A C 1
ATOM 1448 O O . GLY A 1 179 ? -35.346 32.841 26.456 1.00 89.62 179 GLY A O 1
ATOM 1449 N N . TYR A 1 180 ? -34.083 34.554 25.728 1.00 95.12 180 TYR A N 1
ATOM 1450 C CA . TYR A 1 180 ? -32.829 33.822 25.535 1.00 95.12 180 TYR A CA 1
ATOM 1451 C C . TYR A 1 180 ? -31.659 34.529 26.222 1.00 95.12 180 TYR A C 1
ATOM 1453 O O . TYR A 1 180 ? -31.617 35.754 26.318 1.00 95.12 180 TYR A O 1
ATOM 1461 N N . LEU A 1 181 ? -30.672 33.751 26.657 1.00 96.75 181 LEU A N 1
ATOM 1462 C CA . LEU A 1 181 ? -29.356 34.241 27.049 1.00 96.75 181 LEU A CA 1
ATOM 1463 C C . LEU A 1 181 ? -28.426 34.191 25.839 1.00 96.75 181 LEU A C 1
ATOM 1465 O O . LEU A 1 181 ? -28.057 33.113 25.376 1.00 96.75 181 LEU A O 1
ATOM 1469 N N . TYR A 1 182 ? -28.034 35.353 25.334 1.00 96.50 182 TYR A N 1
ATOM 1470 C CA . TYR A 1 182 ? -27.066 35.475 24.251 1.00 96.50 182 TYR A CA 1
ATOM 1471 C C . TYR A 1 182 ? -25.652 35.537 24.804 1.00 96.50 182 TYR A C 1
ATOM 1473 O O . TYR A 1 182 ? -25.403 36.233 25.783 1.00 96.50 182 TYR A O 1
ATOM 1481 N N . THR A 1 183 ? -24.708 34.871 24.146 1.00 95.31 183 THR A N 1
ATOM 1482 C CA . THR A 1 183 ? -23.288 34.945 24.497 1.00 95.31 183 THR A CA 1
ATOM 1483 C C . THR A 1 183 ? -22.396 35.007 23.265 1.00 95.31 183 THR A C 1
ATOM 1485 O O . THR A 1 183 ? -22.638 34.339 22.259 1.00 95.31 183 THR A O 1
ATOM 1488 N N . LYS A 1 184 ? -21.344 35.826 23.361 1.00 93.25 184 LYS A N 1
ATOM 1489 C CA . LYS A 1 184 ? -20.264 35.951 22.367 1.00 93.25 184 LYS A CA 1
ATOM 1490 C C . LYS A 1 184 ? -18.956 35.322 22.858 1.00 93.25 184 LYS A C 1
ATOM 1492 O O . LYS A 1 184 ? -17.901 35.573 22.278 1.00 93.25 184 LYS A O 1
ATOM 1497 N N . ASN A 1 185 ? -18.991 34.549 23.949 1.00 92.38 185 ASN A N 1
ATOM 1498 C CA . ASN A 1 185 ? -17.808 33.850 24.442 1.00 92.38 185 ASN A CA 1
ATOM 1499 C C . ASN A 1 185 ? -17.349 32.837 23.380 1.00 92.38 185 ASN A C 1
ATOM 1501 O O . ASN A 1 185 ? -17.995 31.811 23.161 1.00 92.38 185 ASN A O 1
ATOM 1505 N N . LYS A 1 186 ? -16.221 33.130 22.722 1.00 88.88 186 LYS A N 1
ATOM 1506 C CA . LYS A 1 186 ? -15.701 32.309 21.621 1.00 88.88 186 LYS A CA 1
ATOM 1507 C C . LYS A 1 186 ? -15.400 30.869 22.037 1.00 88.88 186 LYS A C 1
ATOM 1509 O O . LYS A 1 186 ? -15.633 29.967 21.241 1.00 88.88 186 LYS A O 1
ATOM 1514 N N . ASN A 1 187 ? -14.927 30.631 23.262 1.00 89.62 187 ASN A N 1
ATOM 1515 C CA . ASN A 1 187 ? -14.631 29.273 23.727 1.00 89.62 187 ASN A CA 1
ATOM 1516 C C . ASN A 1 187 ? -15.914 28.439 23.827 1.00 89.62 187 ASN A C 1
ATOM 1518 O O . ASN A 1 187 ? -15.934 27.293 23.385 1.00 89.62 187 ASN A O 1
ATOM 1522 N N . LEU A 1 188 ? -16.990 29.024 24.365 1.00 92.88 188 LEU A N 1
ATOM 1523 C CA . LEU A 1 188 ? -18.292 28.365 24.454 1.00 92.88 188 LEU A CA 1
ATOM 1524 C C . LEU A 1 188 ? -18.897 28.138 23.066 1.00 92.88 188 LEU A C 1
ATOM 1526 O O . LEU A 1 188 ? -19.320 27.026 22.772 1.00 92.88 188 LEU A O 1
ATOM 1530 N N . VAL A 1 189 ? -18.882 29.149 22.192 1.00 92.00 189 VAL A N 1
ATOM 1531 C CA . VAL A 1 189 ? -19.397 29.026 20.817 1.00 92.00 189 VAL A CA 1
ATOM 1532 C C . VAL A 1 189 ? -18.660 27.924 20.044 1.00 92.00 189 VAL A C 1
ATOM 1534 O O . VAL A 1 189 ? -19.309 27.060 19.460 1.00 92.00 189 VAL A O 1
ATOM 1537 N N . ARG A 1 190 ? -17.320 27.882 20.102 1.00 90.38 190 ARG A N 1
ATOM 1538 C CA . ARG A 1 190 ? -16.518 26.837 19.439 1.00 90.38 190 ARG A CA 1
ATOM 1539 C C . ARG A 1 190 ? -16.777 25.441 20.014 1.00 90.38 190 ARG A C 1
ATOM 1541 O O . ARG A 1 190 ? -16.815 24.479 19.247 1.00 90.38 190 ARG A O 1
ATOM 1548 N N . ALA A 1 191 ? -16.961 25.314 21.332 1.00 90.38 191 ALA A N 1
ATOM 1549 C CA . ALA A 1 191 ? -17.282 24.035 21.972 1.00 90.38 191 ALA A CA 1
ATOM 1550 C C . ALA A 1 191 ? -18.665 23.513 21.539 1.00 90.38 191 ALA A C 1
ATOM 1552 O O . ALA A 1 191 ? -18.786 22.354 21.147 1.00 90.38 191 ALA A O 1
ATOM 1553 N N . LEU A 1 192 ? -19.679 24.386 21.517 1.00 92.31 192 LEU A N 1
ATOM 1554 C CA . LEU A 1 192 ? -21.030 24.061 21.048 1.00 92.31 192 LEU A CA 1
ATOM 1555 C C . LEU A 1 192 ? -21.053 23.690 19.554 1.00 92.31 192 LEU A C 1
ATOM 1557 O O . LEU A 1 192 ? -21.673 22.697 19.184 1.00 92.31 192 LEU A O 1
ATOM 1561 N N . ALA A 1 193 ? -20.327 24.429 18.708 1.00 89.62 193 ALA A N 1
ATOM 1562 C CA . ALA A 1 193 ? -20.175 24.103 17.287 1.00 89.62 193 ALA A CA 1
ATOM 1563 C C . ALA A 1 193 ? -19.503 22.736 17.081 1.00 89.62 193 ALA A C 1
ATOM 1565 O O . ALA A 1 193 ? -19.952 21.931 16.267 1.00 89.62 193 ALA A O 1
ATOM 1566 N N . SER A 1 194 ? -18.465 22.438 17.866 1.00 87.50 194 SER A N 1
ATOM 1567 C CA . SER A 1 194 ? -17.779 21.143 17.801 1.00 87.50 194 SER A CA 1
ATOM 1568 C C . SER A 1 194 ? -18.704 19.989 18.204 1.00 87.50 194 SER A C 1
ATOM 1570 O O . SER A 1 194 ? -18.678 18.947 17.558 1.00 87.50 194 SER A O 1
ATOM 1572 N N . MET A 1 195 ? -19.570 20.181 19.210 1.00 87.69 195 MET A N 1
ATOM 1573 C CA . MET A 1 195 ? -20.567 19.175 19.613 1.00 87.69 195 MET A CA 1
ATOM 1574 C C . MET A 1 195 ? -21.587 18.846 18.519 1.00 87.69 195 MET A C 1
ATOM 1576 O O . MET A 1 195 ? -22.026 17.704 18.438 1.00 87.69 195 MET A O 1
ATOM 1580 N N . ILE A 1 196 ? -21.947 19.816 17.673 1.00 85.94 196 ILE A N 1
ATOM 1581 C CA . ILE A 1 196 ? -22.853 19.603 16.528 1.00 85.94 196 ILE A CA 1
ATOM 1582 C C . ILE A 1 196 ? -22.129 18.927 15.344 1.00 85.94 196 ILE A C 1
ATOM 1584 O O . ILE A 1 196 ? -22.773 18.431 14.426 1.00 85.94 196 ILE A O 1
ATOM 1588 N N . GLY A 1 197 ? -20.793 18.848 15.370 1.00 79.69 197 GLY A N 1
ATOM 1589 C CA . GLY A 1 197 ? -19.991 18.163 14.350 1.00 79.69 197 GLY A CA 1
ATOM 1590 C C . GLY A 1 197 ? -19.135 19.079 13.470 1.00 79.69 197 GLY A C 1
ATOM 1591 O O . GLY A 1 197 ? -18.495 18.595 12.536 1.00 79.69 197 GLY A O 1
ATOM 1592 N N . TYR A 1 198 ? -19.053 20.385 13.759 1.00 82.94 198 TYR A N 1
ATOM 1593 C CA . TYR A 1 198 ? -18.149 21.289 13.037 1.00 82.94 198 TYR A CA 1
ATOM 1594 C C . TYR A 1 198 ? -16.704 21.105 13.520 1.00 82.94 198 TYR A C 1
ATOM 1596 O O . TYR A 1 198 ? -16.291 21.644 14.547 1.00 82.94 198 TYR A O 1
ATOM 1604 N N . SER A 1 199 ? -15.922 20.322 12.774 1.00 69.69 199 SER A N 1
ATOM 1605 C CA . SER A 1 199 ? -14.573 19.892 13.167 1.00 69.69 199 SER A CA 1
ATOM 1606 C C . SER A 1 199 ? -13.451 20.860 12.769 1.00 69.69 199 SER A C 1
ATOM 1608 O O . SER A 1 199 ? -12.454 20.946 13.492 1.00 69.69 199 SER A O 1
ATOM 1610 N N . SER A 1 200 ? -13.604 21.632 11.684 1.00 72.81 200 SER A N 1
ATOM 1611 C CA . SER A 1 200 ? -12.595 22.610 11.242 1.00 72.81 200 SER A CA 1
ATOM 1612 C C . SER A 1 200 ? -12.702 23.926 12.013 1.00 72.81 200 SER A C 1
ATOM 1614 O O . SER A 1 200 ? -13.795 24.382 12.349 1.00 72.81 200 SER A O 1
ATOM 1616 N N . ASP A 1 201 ? -11.562 24.560 12.284 1.00 73.94 201 ASP A N 1
ATOM 1617 C CA . ASP A 1 201 ? -11.540 25.852 12.973 1.00 73.94 201 ASP A CA 1
ATOM 1618 C C . ASP A 1 201 ? -12.174 26.973 12.142 1.00 73.94 201 ASP A C 1
ATOM 1620 O O . ASP A 1 201 ? -12.859 27.819 12.708 1.00 73.94 201 ASP A O 1
ATOM 1624 N N . GLU A 1 202 ? -12.051 26.920 10.812 1.00 70.25 202 GLU A N 1
ATOM 1625 C CA . GLU A 1 202 ? -12.708 27.862 9.896 1.00 70.25 202 GLU A CA 1
ATOM 1626 C C . GLU A 1 202 ? -14.237 27.815 10.035 1.00 70.25 202 GLU A C 1
ATOM 1628 O O . GLU A 1 202 ? -14.885 28.859 10.096 1.00 70.25 202 GLU A O 1
ATOM 1633 N N . TYR A 1 203 ? -14.820 26.616 10.157 1.00 74.31 203 TYR A N 1
ATOM 1634 C CA . TYR A 1 203 ? -16.263 26.468 10.355 1.00 74.31 203 TYR A CA 1
ATOM 1635 C C . TYR A 1 203 ? -16.697 26.853 11.770 1.00 74.31 203 TYR A C 1
ATOM 1637 O O . TYR A 1 203 ? -17.754 27.453 11.947 1.00 74.31 203 TYR A O 1
ATOM 1645 N N . LYS A 1 204 ? -15.882 26.556 12.790 1.00 74.50 204 LYS A N 1
ATOM 1646 C CA . LYS A 1 204 ? -16.184 26.960 14.173 1.00 74.50 204 LYS A CA 1
ATOM 1647 C C . LYS A 1 204 ? -16.151 28.480 14.344 1.00 74.50 204 LYS A C 1
ATOM 1649 O O . LYS A 1 204 ? -16.983 29.022 15.067 1.00 74.50 204 LYS A O 1
ATOM 1654 N N . ASP A 1 205 ? -15.210 29.161 13.691 1.00 78.38 205 ASP A N 1
ATOM 1655 C CA . ASP A 1 205 ? -15.034 30.614 13.787 1.00 78.38 205 ASP A CA 1
ATOM 1656 C C . ASP A 1 205 ? -16.054 31.404 12.940 1.00 78.38 205 ASP A C 1
ATOM 1658 O O . ASP A 1 205 ? -16.188 32.617 13.124 1.00 78.38 205 ASP A O 1
ATOM 1662 N N . ALA A 1 206 ? -16.818 30.733 12.067 1.00 84.00 206 ALA A N 1
ATOM 1663 C CA . ALA A 1 206 ? -17.933 31.332 11.328 1.00 84.00 206 ALA A CA 1
ATOM 1664 C C . ALA A 1 206 ? -19.117 31.717 12.239 1.00 84.00 206 ALA A C 1
ATOM 1666 O O . ALA A 1 206 ? -19.877 32.639 11.929 1.00 84.00 206 ALA A O 1
ATOM 1667 N N . PHE A 1 207 ? -19.269 31.045 13.384 1.00 89.56 207 PHE A N 1
ATOM 1668 C CA . PHE A 1 207 ? -20.329 31.344 14.343 1.00 89.56 207 PHE A CA 1
ATOM 1669 C C . PHE A 1 207 ? -19.966 32.558 15.204 1.00 89.56 207 PHE A C 1
ATOM 1671 O O . PHE A 1 207 ? -18.981 32.571 15.943 1.00 89.56 207 PHE A O 1
ATOM 1678 N N . TYR A 1 208 ? -20.803 33.592 15.138 1.00 89.88 208 TYR A N 1
ATOM 1679 C CA . TYR A 1 208 ? -20.580 34.859 15.828 1.00 89.88 208 TYR A CA 1
ATOM 1680 C C . TYR A 1 208 ? -21.044 34.833 17.290 1.00 89.88 208 TYR A C 1
ATOM 1682 O O . TYR A 1 208 ? -20.388 35.403 18.166 1.00 89.88 208 TYR A O 1
ATOM 1690 N N . LYS A 1 209 ? -22.196 34.211 17.564 1.00 93.69 209 LYS A N 1
ATOM 1691 C CA . LYS A 1 209 ? -22.780 34.120 18.910 1.00 93.69 209 LYS A CA 1
ATOM 1692 C C . LYS A 1 209 ? -23.654 32.880 19.065 1.00 93.69 209 LYS A C 1
ATOM 1694 O O . LYS A 1 209 ? -24.104 32.309 18.079 1.00 93.69 209 LYS A O 1
ATOM 1699 N N . ALA A 1 210 ? -23.923 32.502 20.309 1.00 95.25 210 ALA A N 1
ATOM 1700 C CA . ALA A 1 210 ? -24.913 31.488 20.654 1.00 95.25 210 ALA A CA 1
ATOM 1701 C C . ALA A 1 210 ? -26.068 32.133 21.426 1.00 95.25 210 ALA A C 1
ATOM 1703 O O . ALA A 1 210 ? -25.851 33.062 22.210 1.00 95.25 210 ALA A O 1
ATOM 1704 N N . LYS A 1 211 ? -27.283 31.622 21.233 1.00 95.25 211 LYS A N 1
ATOM 1705 C CA . LYS A 1 211 ? -28.438 31.927 22.083 1.00 95.25 211 LYS A CA 1
ATOM 1706 C C . LYS A 1 211 ? -28.849 30.667 22.832 1.00 95.25 211 LYS A C 1
ATOM 1708 O O . LYS A 1 211 ? -28.971 29.611 22.219 1.00 95.25 211 LYS A O 1
ATOM 1713 N N . LEU A 1 212 ? -29.029 30.771 24.145 1.00 96.62 212 LEU A N 1
ATOM 1714 C CA . LEU A 1 212 ? -29.301 29.645 25.035 1.00 96.62 212 LEU A CA 1
ATOM 1715 C C . LEU A 1 212 ? -30.582 29.873 25.838 1.00 96.62 212 LEU A C 1
ATOM 1717 O O . LEU A 1 212 ? -30.887 31.003 26.219 1.00 96.62 212 LEU A O 1
ATOM 1721 N N . LYS A 1 213 ? -31.309 28.806 26.164 1.00 95.38 213 LYS A N 1
ATOM 1722 C CA . LYS A 1 213 ? -32.425 28.842 27.122 1.00 95.38 213 LYS A CA 1
ATOM 1723 C C . LYS A 1 213 ? -32.574 27.511 27.858 1.00 95.38 213 LYS A C 1
ATOM 1725 O O . LYS A 1 213 ? -31.896 26.538 27.536 1.00 95.38 213 LYS A O 1
ATOM 1730 N N . PHE A 1 214 ? -33.480 27.483 28.831 1.00 93.81 214 PHE A N 1
ATOM 1731 C CA . PHE A 1 214 ? -33.970 26.243 29.421 1.00 93.81 214 PHE A CA 1
ATOM 1732 C C . PHE A 1 214 ? -35.269 25.815 28.738 1.00 93.81 214 PHE A C 1
ATOM 1734 O O . PHE A 1 214 ? -36.167 26.639 28.544 1.00 93.81 214 PHE A O 1
ATOM 1741 N N . ASP A 1 215 ? -35.374 24.540 28.369 1.00 87.69 215 ASP A N 1
ATOM 1742 C CA . ASP A 1 215 ? -36.631 23.974 27.880 1.00 87.69 215 ASP A CA 1
ATOM 1743 C C . ASP A 1 215 ? -37.625 23.712 29.034 1.00 87.69 215 ASP A C 1
ATOM 1745 O O . ASP A 1 215 ? -37.367 23.984 30.210 1.00 87.69 215 ASP A O 1
ATOM 1749 N N . LYS A 1 216 ? -38.786 23.128 28.712 1.00 83.94 216 LYS A N 1
ATOM 1750 C CA . LYS A 1 216 ? -39.835 22.795 29.697 1.00 83.94 216 LYS A CA 1
ATOM 1751 C C . LYS A 1 216 ? -39.430 21.724 30.721 1.00 83.94 216 LYS A C 1
ATOM 1753 O O . LYS A 1 216 ? -40.224 21.436 31.608 1.00 83.94 216 LYS A O 1
ATOM 1758 N N . LYS A 1 217 ? -38.258 21.108 30.577 1.00 85.62 217 LYS A N 1
ATOM 1759 C CA . LYS A 1 217 ? -37.681 20.094 31.467 1.00 85.62 217 LYS A CA 1
ATOM 1760 C C . LYS A 1 217 ? -36.364 20.568 32.098 1.00 85.62 217 LYS A C 1
ATOM 1762 O O . LYS A 1 217 ? -35.670 19.757 32.701 1.00 85.62 217 LYS A O 1
ATOM 1767 N N . ASN A 1 218 ? -36.039 21.863 32.006 1.00 89.31 218 ASN A N 1
ATOM 1768 C CA . ASN A 1 218 ? -34.777 22.453 32.463 1.00 89.31 218 ASN A CA 1
ATOM 1769 C C . ASN A 1 218 ? -33.522 21.955 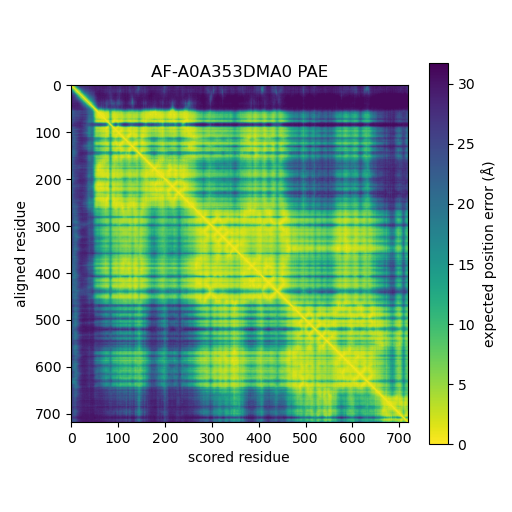31.711 1.00 89.31 218 ASN A C 1
ATOM 1771 O O . ASN A 1 218 ? -32.409 22.082 32.223 1.00 89.31 218 ASN A O 1
ATOM 1775 N N . ASN A 1 219 ? -33.671 21.420 30.497 1.00 91.81 219 ASN A N 1
ATOM 1776 C CA . ASN A 1 219 ? -32.541 21.088 29.629 1.00 91.81 219 ASN A CA 1
ATOM 1777 C C . ASN A 1 219 ? -31.954 22.362 29.021 1.00 91.81 219 ASN A C 1
ATOM 1779 O O . ASN A 1 219 ? -32.693 23.290 28.690 1.00 91.81 219 ASN A O 1
ATOM 1783 N N . VAL A 1 220 ? -30.635 22.395 28.831 1.00 94.50 220 VAL A N 1
ATOM 1784 C CA . VAL A 1 220 ? -29.980 23.497 28.114 1.00 94.50 220 VAL A CA 1
ATOM 1785 C C . VAL A 1 220 ? -30.242 23.314 26.624 1.00 94.50 220 VAL A C 1
ATOM 1787 O O . VAL A 1 220 ? -29.812 22.319 26.047 1.00 94.50 220 VAL A O 1
ATOM 1790 N N . GLU A 1 221 ? -30.944 24.260 26.010 1.00 94.00 221 GLU A N 1
ATOM 1791 C CA . GLU A 1 221 ? -31.171 24.356 24.565 1.00 94.00 221 GLU A CA 1
ATOM 1792 C C . GLU A 1 221 ? -30.347 25.520 24.015 1.00 94.00 221 GLU A C 1
ATOM 1794 O O . GLU A 1 221 ? -30.266 26.575 24.654 1.00 94.00 221 GLU A O 1
ATOM 1799 N N . PHE A 1 222 ? -29.743 25.349 22.842 1.00 94.75 222 PHE A N 1
ATOM 1800 C CA . PHE A 1 222 ? -29.016 26.415 22.170 1.00 94.75 222 PHE A CA 1
ATOM 1801 C C . PHE A 1 222 ? -29.191 26.382 20.654 1.00 94.75 222 PHE A C 1
ATOM 1803 O O . PHE A 1 222 ? -29.512 25.352 20.067 1.00 94.75 222 PHE A O 1
ATOM 1810 N N . ILE A 1 223 ? -28.959 27.542 20.044 1.00 93.88 223 ILE A N 1
ATOM 1811 C CA . ILE A 1 223 ? -28.870 27.751 18.598 1.00 93.88 223 ILE A CA 1
ATOM 1812 C C . ILE A 1 223 ? -27.654 28.654 18.352 1.00 93.88 223 ILE A C 1
ATOM 1814 O O . ILE A 1 223 ? -27.444 29.633 19.083 1.00 93.88 223 ILE A O 1
ATOM 1818 N N . LEU A 1 224 ? -26.838 28.327 17.353 1.00 94.25 224 LEU A N 1
ATOM 1819 C CA . LEU A 1 224 ? -25.725 29.164 16.914 1.00 94.25 224 LEU A CA 1
ATOM 1820 C C . LEU A 1 224 ? -26.208 30.183 15.878 1.00 94.25 224 LEU A C 1
ATOM 1822 O O . LEU A 1 224 ? -27.163 29.950 15.140 1.00 94.25 224 LEU A O 1
ATOM 1826 N N . GLN A 1 225 ? -25.546 31.337 15.842 1.00 93.12 225 GLN A N 1
ATOM 1827 C CA . GLN A 1 225 ? -25.865 32.426 14.926 1.00 93.12 225 GLN A CA 1
ATOM 1828 C C . GLN A 1 225 ? -24.612 32.845 14.155 1.00 93.12 225 GLN A C 1
ATOM 1830 O O . GLN A 1 225 ? -23.543 33.017 14.751 1.00 93.12 225 GLN A O 1
ATOM 1835 N N . MET A 1 226 ? -24.749 33.050 12.847 1.00 91.88 226 MET A N 1
ATOM 1836 C CA . MET A 1 226 ? -23.678 33.524 11.962 1.00 91.88 226 MET A CA 1
ATOM 1837 C C . MET A 1 226 ? -24.125 34.754 11.169 1.00 91.88 226 MET A C 1
ATOM 1839 O O . MET A 1 226 ? -25.297 35.129 11.199 1.00 91.88 226 MET A O 1
ATOM 1843 N N . PHE A 1 227 ? -23.183 35.400 10.483 1.00 85.75 227 PHE A N 1
ATOM 1844 C CA . PHE A 1 227 ? -23.512 36.437 9.508 1.00 85.75 227 PHE A CA 1
ATOM 1845 C C . PHE A 1 227 ? -23.932 35.788 8.186 1.00 85.75 227 PHE A C 1
ATOM 1847 O O . PHE A 1 227 ? -23.226 34.913 7.692 1.00 85.75 227 PHE A O 1
ATOM 1854 N N . ASN A 1 228 ? -25.057 36.219 7.618 1.00 81.12 228 ASN A N 1
ATOM 1855 C CA . ASN A 1 228 ? -25.430 35.875 6.246 1.00 81.12 228 ASN A CA 1
ATOM 1856 C C . ASN A 1 228 ? -24.687 36.767 5.226 1.00 81.12 228 ASN A C 1
ATOM 1858 O O . ASN A 1 228 ? -23.957 37.688 5.600 1.00 81.12 228 ASN A O 1
ATOM 1862 N N . ASP A 1 229 ? -24.926 36.543 3.931 1.00 79.06 229 ASP A N 1
ATOM 1863 C CA . ASP A 1 229 ? -24.318 37.324 2.838 1.00 79.06 229 ASP A CA 1
ATOM 1864 C C . ASP A 1 229 ? -24.673 38.824 2.870 1.00 79.06 229 ASP 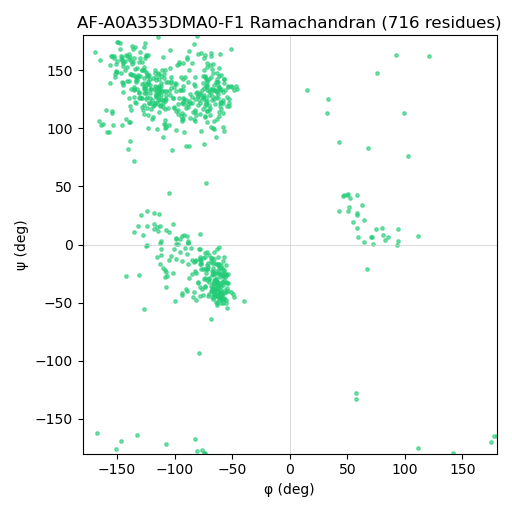A C 1
ATOM 1866 O O . ASP A 1 229 ? -23.966 39.652 2.296 1.00 79.06 229 ASP A O 1
ATOM 1870 N N . ALA A 1 230 ? -25.756 39.193 3.560 1.00 80.94 230 ALA A N 1
ATOM 1871 C CA . ALA A 1 230 ? -26.167 40.577 3.784 1.00 80.94 230 ALA A CA 1
ATOM 1872 C C . ALA A 1 230 ? -25.550 41.194 5.058 1.00 80.94 230 ALA A C 1
ATOM 1874 O O . ALA A 1 230 ? -25.903 42.313 5.427 1.00 80.94 230 ALA A O 1
ATOM 1875 N N . TYR A 1 231 ? -24.624 40.491 5.725 1.00 77.75 231 TYR A N 1
ATOM 1876 C CA . TYR A 1 231 ? -24.037 40.856 7.021 1.00 77.75 231 TYR A CA 1
ATOM 1877 C C . TYR A 1 231 ? -25.063 41.006 8.157 1.00 77.75 231 TYR A C 1
ATOM 1879 O O . TYR A 1 231 ? -24.813 41.684 9.158 1.00 77.75 231 TYR A O 1
ATOM 1887 N N . GLU A 1 232 ? -26.206 40.337 8.044 1.00 83.88 232 GLU A N 1
ATOM 1888 C CA . GLU A 1 232 ? -27.195 40.226 9.109 1.00 83.88 232 GLU A CA 1
ATOM 1889 C C . GLU A 1 232 ? -26.916 38.984 9.954 1.00 83.88 232 GLU A C 1
ATOM 1891 O O . GLU A 1 232 ? -26.493 37.945 9.448 1.00 83.88 232 GLU A O 1
ATOM 1896 N N . ILE A 1 233 ? -27.162 39.086 11.259 1.00 87.25 233 ILE A N 1
ATOM 1897 C CA . ILE A 1 233 ? -27.008 37.948 12.162 1.00 87.25 233 ILE A CA 1
ATOM 1898 C C . ILE A 1 233 ? -28.265 37.088 12.077 1.00 87.25 233 ILE A C 1
ATOM 1900 O O . ILE A 1 233 ? -29.337 37.527 12.496 1.00 87.25 233 ILE A O 1
ATOM 1904 N N . VAL A 1 234 ? -28.113 35.861 11.591 1.00 90.50 234 VAL A N 1
ATOM 1905 C CA . VAL A 1 234 ? -29.205 34.897 11.426 1.00 90.50 234 VAL A CA 1
ATOM 1906 C C . VAL A 1 234 ? -28.985 33.665 12.294 1.00 90.50 234 VAL A C 1
ATOM 1908 O O . VAL A 1 234 ? -27.848 33.297 12.598 1.00 90.50 234 VAL A O 1
ATOM 1911 N N . ASP A 1 235 ? -30.086 33.044 12.712 1.00 90.00 235 ASP A N 1
ATOM 1912 C CA . ASP A 1 235 ? -30.055 31.709 13.303 1.00 90.00 235 ASP A CA 1
ATOM 1913 C C . ASP A 1 235 ? -29.671 30.681 12.244 1.00 90.00 235 ASP A C 1
ATOM 1915 O O . ASP A 1 235 ? -30.072 30.791 11.085 1.00 90.00 235 ASP A O 1
ATOM 1919 N N . VAL A 1 236 ? -28.912 29.675 12.657 1.00 88.31 236 VAL A N 1
ATOM 1920 C CA . VAL A 1 236 ? -28.543 28.561 11.790 1.00 88.31 236 VAL A CA 1
ATOM 1921 C C . VAL A 1 236 ? -29.390 27.367 12.213 1.00 88.31 236 VAL A C 1
ATOM 1923 O O . VAL A 1 236 ? -29.167 26.794 13.280 1.00 88.31 236 VAL A O 1
ATOM 1926 N N . ASP A 1 237 ? -30.429 27.060 11.436 1.00 80.06 237 ASP A N 1
ATOM 1927 C CA . ASP A 1 237 ? -31.514 26.150 11.841 1.00 80.06 237 ASP A CA 1
ATOM 1928 C C . ASP A 1 237 ? -31.033 24.736 12.229 1.00 80.06 237 ASP A C 1
ATOM 1930 O O . ASP A 1 237 ? -31.598 24.104 13.126 1.00 80.06 237 ASP A O 1
ATOM 1934 N N . ASP A 1 238 ? -29.959 24.257 11.601 1.00 78.19 238 ASP A N 1
ATOM 1935 C CA . ASP A 1 238 ? -29.311 22.962 11.858 1.00 78.19 238 ASP A CA 1
ATOM 1936 C C . ASP A 1 238 ? -28.410 22.941 13.101 1.00 78.19 238 ASP A C 1
ATOM 1938 O O . ASP A 1 238 ? -27.901 21.900 13.503 1.00 78.19 238 ASP A O 1
ATOM 1942 N N . THR A 1 239 ? -28.243 24.082 13.767 1.00 87.81 239 THR A N 1
ATOM 1943 C CA . THR A 1 239 ? -27.487 24.177 15.023 1.00 87.81 239 THR A CA 1
ATOM 1944 C C . THR A 1 239 ? -28.376 24.182 16.256 1.00 87.81 239 THR A C 1
ATOM 1946 O O . THR A 1 239 ? -27.892 24.346 17.377 1.00 87.81 239 THR A O 1
ATOM 1949 N N . HIS A 1 240 ? -29.684 24.012 16.068 1.00 90.50 240 HIS A N 1
ATOM 1950 C CA . HIS A 1 240 ? -30.600 23.852 17.179 1.00 90.50 240 HIS A CA 1
ATOM 1951 C C . HIS A 1 240 ? -30.357 22.503 17.863 1.00 90.50 240 HIS A C 1
ATOM 1953 O O . HIS A 1 240 ? -30.648 21.439 17.309 1.00 90.50 240 HIS A O 1
ATOM 1959 N N . ALA A 1 241 ? -29.837 22.564 19.087 1.00 91.31 241 ALA A N 1
ATOM 1960 C CA . ALA A 1 241 ? -29.481 21.398 19.873 1.00 91.31 241 ALA A CA 1
ATOM 1961 C C . ALA A 1 241 ? -29.811 21.563 21.364 1.00 91.31 241 ALA A C 1
ATOM 1963 O O . ALA A 1 241 ? -30.016 22.667 21.873 1.00 91.31 241 ALA A O 1
ATOM 1964 N N . SER A 1 242 ? -29.871 20.443 22.082 1.00 92.88 242 SER A N 1
ATOM 1965 C CA . SER A 1 242 ? -30.203 20.388 23.501 1.00 92.88 242 SER A CA 1
ATOM 1966 C C . SER A 1 242 ? -29.440 19.286 24.237 1.00 92.88 242 SER A C 1
ATOM 1968 O O . SER A 1 242 ? -29.299 18.168 23.742 1.00 92.88 242 SER A O 1
ATOM 1970 N N . PHE A 1 243 ? -28.994 19.599 25.454 1.00 93.94 243 PHE A N 1
ATOM 1971 C CA . PHE A 1 243 ? -28.421 18.643 26.402 1.00 93.94 243 PHE A CA 1
ATOM 1972 C C . PHE A 1 243 ? -29.514 18.130 27.341 1.00 93.94 243 PHE A C 1
ATOM 1974 O O . PHE A 1 243 ? -29.981 18.858 28.218 1.00 93.94 243 PHE A O 1
ATOM 1981 N N . GLN A 1 244 ? -29.907 16.876 27.158 1.00 93.50 244 GLN A N 1
ATOM 1982 C CA . GLN A 1 244 ? -30.987 16.195 27.868 1.00 93.50 244 GLN A CA 1
ATOM 1983 C C . GLN A 1 244 ? -30.431 15.120 28.808 1.00 93.50 244 GLN A C 1
ATOM 1985 O O . GLN A 1 244 ? -29.303 14.667 28.628 1.00 93.50 244 GLN A O 1
ATOM 1990 N N . ASN A 1 245 ? -31.228 14.677 29.789 1.00 92.62 245 ASN A N 1
ATOM 1991 C CA . ASN A 1 245 ? -30.906 13.537 30.666 1.00 92.62 245 ASN A CA 1
ATOM 1992 C C . ASN A 1 245 ? -29.477 13.593 31.242 1.00 92.62 245 ASN A C 1
ATOM 1994 O O . ASN A 1 245 ? -28.751 12.596 31.241 1.00 92.62 245 ASN A O 1
ATOM 1998 N N . VAL A 1 246 ? -29.047 14.782 31.671 1.00 92.94 246 VAL A N 1
ATOM 1999 C CA . VAL A 1 246 ? -27.736 14.976 32.303 1.00 92.94 246 VAL A CA 1
ATOM 2000 C C . VAL A 1 246 ? -27.677 14.103 33.562 1.00 92.94 246 VAL A C 1
ATOM 2002 O O . VAL A 1 246 ? -28.657 14.059 34.305 1.00 92.94 246 VAL A O 1
ATOM 2005 N N . GLU A 1 247 ? -26.573 13.379 33.760 1.00 92.44 247 GLU A N 1
ATOM 2006 C CA . GLU A 1 247 ? -26.335 12.402 34.846 1.00 92.44 247 GLU A CA 1
ATOM 2007 C C . GLU A 1 247 ? -27.246 11.157 34.834 1.00 92.44 247 GLU A C 1
ATOM 2009 O O . GLU A 1 247 ? -27.144 10.307 35.715 1.00 92.44 247 GLU A O 1
ATOM 2014 N N . SER A 1 248 ? -28.139 11.025 33.851 1.00 92.31 248 SER A N 1
ATOM 2015 C CA . SER A 1 248 ? -29.170 9.974 33.802 1.00 92.31 248 SER A CA 1
ATOM 2016 C C . SER A 1 248 ? -29.310 9.319 32.428 1.00 92.31 248 SER A C 1
ATOM 2018 O O . SER A 1 248 ? -30.253 8.565 32.191 1.00 92.31 248 SER A O 1
ATOM 2020 N N . THR A 1 249 ? -28.384 9.590 31.511 1.00 94.44 249 THR A N 1
ATOM 2021 C CA . THR A 1 249 ? -28.318 8.925 30.212 1.00 94.44 249 THR A CA 1
ATOM 2022 C C . THR A 1 249 ? -27.797 7.512 30.379 1.00 94.44 249 THR A C 1
ATOM 2024 O O . THR A 1 249 ? -26.746 7.296 30.981 1.00 94.44 249 THR A O 1
ATOM 2027 N N . TYR A 1 250 ? -28.538 6.561 29.815 1.00 93.69 250 TYR A N 1
ATOM 2028 C CA . TYR A 1 250 ? -28.113 5.178 29.683 1.00 93.69 250 TYR A CA 1
ATOM 2029 C C . TYR A 1 250 ? -28.826 4.495 28.507 1.00 93.69 250 TYR A C 1
ATOM 2031 O O . TYR A 1 250 ? -29.873 4.952 28.040 1.00 93.69 250 TYR A O 1
ATOM 2039 N N . TYR A 1 251 ? -28.274 3.376 28.049 1.00 93.69 251 TYR A N 1
ATOM 2040 C CA . TYR A 1 251 ? -28.830 2.523 27.013 1.00 93.69 251 TYR A CA 1
ATOM 2041 C C . TYR A 1 251 ? -28.645 1.052 27.393 1.00 93.69 251 TYR A C 1
ATOM 2043 O O . TYR A 1 251 ? -27.548 0.499 27.317 1.00 93.69 251 TYR A O 1
ATOM 2051 N N . VAL A 1 252 ? -29.749 0.422 27.806 1.00 93.12 252 VAL A N 1
ATOM 2052 C CA . VAL A 1 252 ? -29.772 -0.904 28.450 1.00 93.12 252 VAL A CA 1
ATOM 2053 C C . VAL A 1 252 ? -28.951 -1.976 27.713 1.00 93.12 252 VAL A C 1
ATOM 2055 O O . VAL A 1 252 ? -28.186 -2.672 28.380 1.00 93.12 252 VAL A O 1
ATOM 2058 N N . PRO A 1 253 ? -29.029 -2.126 26.374 1.00 93.56 253 PRO A N 1
ATOM 2059 C CA . PRO A 1 253 ? -28.236 -3.137 25.671 1.00 93.56 253 PRO A CA 1
ATOM 2060 C C . PRO A 1 253 ? -26.719 -2.987 25.840 1.00 93.56 253 PRO A C 1
ATOM 2062 O O . PRO A 1 253 ? -26.019 -3.986 26.006 1.00 93.56 253 PRO A O 1
ATOM 2065 N N . VAL A 1 254 ? -26.205 -1.753 25.831 1.00 93.94 254 VAL A N 1
ATOM 2066 C CA . VAL A 1 254 ? -24.763 -1.491 25.965 1.00 93.94 254 VAL A CA 1
ATOM 2067 C C . VAL A 1 254 ? -24.321 -1.653 27.418 1.00 93.94 254 VAL A C 1
ATOM 2069 O O . VAL A 1 254 ? -23.279 -2.256 27.663 1.00 93.94 254 VAL A O 1
ATOM 2072 N N . GLU A 1 255 ? -25.142 -1.226 28.381 1.00 94.00 255 GLU A N 1
ATOM 2073 C CA . GLU A 1 255 ? -24.893 -1.459 29.814 1.00 94.00 255 GLU A CA 1
ATOM 2074 C C . GLU A 1 255 ? -24.781 -2.957 30.132 1.00 94.00 255 GLU A C 1
ATOM 2076 O O . GLU A 1 255 ? -23.827 -3.400 30.772 1.00 94.00 255 GLU A O 1
ATOM 2081 N N . ASN A 1 256 ? -25.719 -3.765 29.627 1.00 93.88 256 ASN A N 1
ATOM 2082 C CA . ASN A 1 256 ? -25.708 -5.216 29.821 1.00 93.88 256 ASN A CA 1
ATOM 2083 C C . ASN A 1 256 ? -24.471 -5.873 29.190 1.00 93.88 256 ASN A C 1
ATOM 2085 O O . ASN A 1 256 ? -23.888 -6.796 29.769 1.00 93.88 256 ASN A O 1
ATOM 2089 N N . TYR A 1 257 ? -24.056 -5.394 28.012 1.00 93.50 257 TYR A N 1
ATOM 2090 C CA . TYR A 1 257 ? -22.835 -5.861 27.363 1.00 93.50 257 TYR A CA 1
ATOM 2091 C C . TYR A 1 257 ? -21.600 -5.541 28.210 1.00 93.50 257 TYR A C 1
ATOM 2093 O O . TYR A 1 257 ? -20.812 -6.446 28.492 1.00 93.50 257 TYR A O 1
ATOM 2101 N N . LEU A 1 258 ? -21.457 -4.288 28.657 1.00 93.69 258 LEU A N 1
ATOM 2102 C CA . LEU A 1 258 ? -20.344 -3.834 29.492 1.00 93.69 258 LEU A CA 1
ATOM 2103 C C . LEU A 1 258 ? -20.274 -4.610 30.809 1.00 93.69 258 LEU A C 1
ATOM 2105 O O . LEU A 1 258 ? -19.201 -5.082 31.171 1.00 93.69 258 LEU A O 1
ATOM 2109 N N . ALA A 1 259 ? -21.409 -4.837 31.473 1.00 92.12 259 ALA A N 1
ATOM 2110 C CA . ALA A 1 259 ? -21.466 -5.614 32.710 1.00 92.12 259 ALA A CA 1
ATOM 2111 C C . ALA A 1 259 ? -20.890 -7.036 32.564 1.00 92.12 259 ALA A C 1
ATOM 2113 O O . ALA A 1 259 ? -20.382 -7.592 33.535 1.00 92.12 259 ALA A O 1
ATOM 2114 N N . SER A 1 260 ? -20.949 -7.612 31.359 1.00 88.56 260 SER A N 1
ATOM 2115 C CA . SER A 1 260 ? -20.491 -8.981 31.088 1.00 88.56 260 SER A CA 1
ATOM 2116 C C . SER A 1 260 ? -19.112 -9.057 30.418 1.00 88.56 260 SER A C 1
ATOM 2118 O O . SER A 1 260 ? -18.443 -10.077 30.537 1.00 88.56 260 SER A O 1
ATOM 2120 N N . HIS A 1 261 ? -18.682 -8.009 29.705 1.00 89.19 261 HIS A N 1
ATOM 2121 C CA . HIS A 1 261 ? -17.505 -8.060 28.821 1.00 89.19 261 HIS A CA 1
ATOM 2122 C C . HIS A 1 261 ? -16.438 -6.999 29.118 1.00 89.19 261 HIS A C 1
ATOM 2124 O O . HIS A 1 261 ? -15.404 -6.998 28.454 1.00 89.19 261 HIS A O 1
ATOM 2130 N N . TYR A 1 262 ? -16.650 -6.112 30.097 1.00 89.31 262 TYR A N 1
ATOM 2131 C CA . TYR A 1 262 ? -15.711 -5.030 30.420 1.00 89.31 262 TYR A CA 1
ATOM 2132 C C . TYR A 1 262 ? -14.278 -5.513 30.688 1.00 89.31 262 TYR A C 1
ATOM 2134 O O . TYR A 1 262 ? -13.328 -4.885 30.222 1.00 89.31 262 TYR A O 1
ATOM 2142 N N . GLU A 1 263 ? -14.126 -6.638 31.393 1.00 86.62 263 GLU A N 1
ATOM 2143 C CA . GLU A 1 263 ? -12.824 -7.224 31.744 1.00 86.62 263 GLU A CA 1
ATOM 2144 C C . GLU A 1 263 ? -12.147 -7.967 30.579 1.00 86.62 263 GLU A C 1
ATOM 2146 O O . GLU A 1 263 ? -10.947 -8.210 30.628 1.00 86.62 263 GLU A O 1
ATOM 2151 N N . MET A 1 264 ? -12.889 -8.312 29.519 1.00 81.44 264 MET A N 1
ATOM 2152 C CA . MET A 1 264 ? -12.421 -9.193 28.439 1.00 81.44 264 MET A CA 1
ATOM 2153 C C . MET A 1 264 ? -11.795 -10.514 28.926 1.00 81.44 264 MET A C 1
ATOM 2155 O O . MET A 1 264 ? -10.790 -10.966 28.371 1.00 81.44 264 MET A O 1
ATOM 2159 N N . ASP A 1 265 ? -12.406 -11.168 29.918 1.00 81.44 265 ASP A N 1
ATOM 2160 C CA . ASP A 1 265 ? -11.950 -12.444 30.500 1.00 81.44 265 ASP A CA 1
ATOM 2161 C C . ASP A 1 265 ? -12.173 -13.651 29.560 1.00 81.44 265 ASP A C 1
ATOM 2163 O O . ASP A 1 265 ? -12.782 -14.664 29.902 1.00 81.44 265 ASP A O 1
ATOM 2167 N N . MET A 1 266 ? -11.679 -13.542 28.330 1.00 87.75 266 MET A N 1
ATOM 2168 C CA . MET A 1 266 ? -11.673 -14.589 27.317 1.00 87.75 266 MET A CA 1
ATOM 2169 C C . MET A 1 266 ? -10.262 -15.189 27.217 1.00 87.75 266 MET A C 1
ATOM 2171 O O . MET A 1 266 ? -9.279 -14.434 27.225 1.00 87.75 266 MET A O 1
ATOM 2175 N N . PRO A 1 267 ? -10.121 -16.522 27.076 1.00 91.75 267 PRO A N 1
ATOM 2176 C CA . PRO A 1 267 ? -8.824 -17.154 26.853 1.00 91.75 267 PRO A CA 1
ATOM 2177 C C . PRO A 1 267 ? -8.093 -16.529 25.662 1.00 91.75 267 PRO A C 1
ATOM 2179 O O . PRO A 1 267 ? -8.705 -16.266 24.622 1.00 91.75 267 PRO A O 1
ATOM 2182 N N . SER A 1 268 ? -6.795 -16.279 25.825 1.00 92.31 268 SER A N 1
ATOM 2183 C CA . SER A 1 268 ? -5.945 -15.809 24.736 1.00 92.31 268 SER A CA 1
ATOM 2184 C C . SER A 1 268 ? -5.417 -16.970 23.905 1.00 92.31 268 SER A C 1
ATOM 2186 O O . SER A 1 268 ? -5.273 -18.082 24.414 1.00 92.31 268 SER A O 1
ATOM 2188 N N . LEU A 1 269 ? -5.066 -16.683 22.656 1.00 94.31 269 LEU A N 1
ATOM 2189 C CA . LEU A 1 269 ? -4.268 -17.585 21.832 1.00 94.31 269 LEU A CA 1
ATOM 2190 C C . LEU A 1 269 ? -2.936 -17.901 22.537 1.00 94.31 269 LEU A C 1
ATOM 2192 O O . LEU A 1 269 ? -2.349 -17.040 23.198 1.00 94.31 269 LEU A O 1
ATOM 2196 N N . SER A 1 270 ? -2.469 -19.138 22.429 1.00 93.56 270 SER A N 1
ATOM 2197 C CA . SER A 1 270 ? -1.195 -19.596 22.984 1.00 93.56 270 SER A CA 1
ATOM 2198 C C . SER A 1 270 ? -0.082 -19.569 21.936 1.00 93.56 270 SER A C 1
ATOM 2200 O O . SER A 1 270 ? -0.327 -19.694 20.738 1.00 93.56 270 SER A O 1
ATOM 2202 N N . LEU A 1 271 ? 1.170 -19.459 22.390 1.00 91.88 271 LEU A N 1
ATOM 2203 C CA . LEU A 1 271 ? 2.339 -19.462 21.502 1.00 91.88 271 LEU A CA 1
ATOM 2204 C C . LEU A 1 271 ? 2.497 -20.800 20.758 1.00 91.88 271 LEU A C 1
ATOM 2206 O O . LEU A 1 271 ? 3.026 -20.854 19.652 1.00 91.88 271 LEU A O 1
ATOM 2210 N N . GLU A 1 272 ? 2.029 -21.897 21.357 1.00 93.31 272 GLU A N 1
ATOM 2211 C CA . GLU A 1 272 ? 2.035 -23.195 20.693 1.00 93.31 272 GLU A CA 1
ATOM 2212 C C . GLU A 1 272 ? 1.089 -23.197 19.484 1.00 93.31 272 GLU A C 1
ATOM 2214 O O . GLU A 1 272 ? 1.464 -23.704 18.424 1.00 93.31 272 GLU A O 1
ATOM 2219 N N . GLU A 1 273 ? -0.101 -22.603 19.605 1.00 95.50 273 GLU A N 1
ATOM 2220 C CA . GLU A 1 273 ? -1.069 -22.512 18.505 1.00 95.50 273 GLU A CA 1
ATOM 2221 C C . GLU A 1 273 ? -0.535 -21.663 17.338 1.00 95.50 273 GLU A C 1
ATOM 2223 O O . GLU A 1 273 ? -0.826 -21.975 16.182 1.00 95.50 273 GLU A O 1
ATOM 2228 N N . THR A 1 274 ? 0.313 -20.659 17.599 1.00 94.62 274 THR A N 1
ATOM 2229 C CA . THR A 1 274 ? 0.913 -19.808 16.552 1.00 94.62 274 THR A CA 1
ATOM 2230 C C . THR A 1 274 ? 2.074 -20.450 15.798 1.00 94.62 274 THR A C 1
ATOM 2232 O O . THR A 1 274 ? 2.579 -19.838 14.865 1.00 94.62 274 THR A O 1
ATOM 2235 N N . GLY A 1 275 ? 2.502 -21.661 16.174 1.00 93.06 275 GLY A N 1
ATOM 2236 C CA . GLY A 1 275 ? 3.694 -22.338 15.645 1.00 93.06 275 GLY A CA 1
ATOM 2237 C C . GLY A 1 275 ? 3.952 -22.197 14.132 1.00 93.06 275 GLY A C 1
ATOM 2238 O O . GLY A 1 275 ? 5.070 -21.827 13.788 1.00 93.06 275 GLY A O 1
ATOM 2239 N N . PRO A 1 276 ? 2.963 -22.420 13.237 1.00 93.94 276 PRO A N 1
ATOM 2240 C CA . PRO A 1 276 ? 3.158 -22.308 11.784 1.00 93.94 276 PRO A CA 1
ATOM 2241 C C . PRO A 1 276 ? 3.476 -20.897 11.267 1.00 93.94 276 PRO A C 1
ATOM 2243 O O . PRO A 1 276 ? 3.841 -20.737 10.110 1.00 93.94 276 PRO A O 1
ATOM 2246 N N . LEU A 1 277 ? 3.299 -19.869 12.100 1.00 94.75 277 LEU A N 1
ATOM 2247 C CA . LEU A 1 277 ? 3.567 -18.464 11.784 1.00 94.75 277 LEU A CA 1
ATOM 2248 C C . LEU A 1 277 ? 4.743 -17.893 12.598 1.00 94.75 277 LEU A C 1
ATOM 2250 O O . LEU A 1 277 ? 4.896 -16.674 12.692 1.00 94.75 277 LEU A O 1
ATOM 2254 N N . LEU A 1 278 ? 5.562 -18.757 13.204 1.00 92.69 278 LEU A N 1
ATOM 2255 C CA . LEU A 1 278 ? 6.770 -18.384 13.939 1.00 92.69 278 LEU A CA 1
ATOM 2256 C C . LEU A 1 278 ? 8.015 -18.903 13.218 1.00 92.69 278 LEU A C 1
ATOM 2258 O O . LEU A 1 278 ? 8.028 -20.039 12.753 1.00 92.69 278 LEU A O 1
ATOM 2262 N N . PHE A 1 279 ? 9.091 -18.117 13.230 1.00 90.38 279 PHE A N 1
ATOM 2263 C CA . PHE A 1 279 ? 10.415 -18.611 12.849 1.00 90.38 279 PHE A CA 1
ATOM 2264 C C . PHE A 1 279 ? 11.048 -19.315 14.052 1.00 90.38 279 PHE A C 1
ATOM 2266 O O . PHE A 1 279 ? 11.462 -18.658 15.007 1.00 90.38 279 PHE A O 1
ATOM 2273 N N . GLN A 1 280 ? 11.107 -20.644 14.034 1.00 84.56 280 GLN A N 1
ATOM 2274 C CA . GLN A 1 280 ? 11.811 -21.427 15.053 1.00 84.56 280 GLN A CA 1
ATOM 2275 C C . GLN A 1 280 ? 13.323 -21.432 14.786 1.00 84.56 280 GLN A C 1
ATOM 2277 O O . GLN A 1 280 ? 14.107 -21.435 15.733 1.00 84.56 280 GLN A O 1
ATOM 2282 N N . ASN A 1 281 ? 13.725 -21.384 13.511 1.00 84.88 281 ASN A N 1
ATOM 2283 C CA . ASN A 1 281 ? 15.111 -21.334 13.047 1.00 84.88 281 ASN A CA 1
ATOM 2284 C C . ASN A 1 281 ? 15.308 -20.297 11.922 1.00 84.88 281 ASN A C 1
ATOM 2286 O O . ASN A 1 281 ? 14.355 -19.822 11.311 1.00 84.88 281 ASN A O 1
ATOM 2290 N N . GLU A 1 282 ? 16.570 -19.996 11.600 1.00 80.00 282 GLU A N 1
ATOM 2291 C CA . GLU A 1 282 ? 16.961 -19.053 10.533 1.00 80.00 282 GLU A CA 1
ATOM 2292 C C . GLU A 1 282 ? 16.524 -19.479 9.117 1.00 80.00 282 GLU A C 1
ATOM 2294 O O . GLU A 1 282 ? 16.356 -18.632 8.245 1.00 80.00 282 GLU A O 1
ATOM 2299 N N . ASN A 1 283 ? 16.319 -20.783 8.899 1.00 84.25 283 ASN A N 1
ATOM 2300 C CA . ASN A 1 283 ? 15.954 -21.365 7.601 1.00 84.25 283 ASN A CA 1
ATOM 2301 C C . ASN A 1 283 ? 14.445 -21.594 7.438 1.00 84.25 283 ASN A C 1
ATOM 2303 O O . ASN A 1 283 ? 14.020 -22.143 6.421 1.00 84.25 283 ASN A O 1
ATOM 2307 N N . ASP A 1 284 ? 13.645 -21.246 8.445 1.00 91.94 284 ASP A N 1
ATOM 2308 C CA . ASP A 1 284 ? 12.206 -21.465 8.388 1.00 91.94 284 ASP A CA 1
ATOM 2309 C C . ASP A 1 284 ? 11.564 -20.493 7.396 1.00 91.94 284 ASP A C 1
ATOM 2311 O O . ASP A 1 284 ? 11.914 -19.309 7.331 1.00 91.94 284 ASP A O 1
ATOM 2315 N N . VAL A 1 285 ? 10.592 -20.999 6.638 1.00 94.88 285 VAL A N 1
ATOM 2316 C CA . VAL A 1 285 ? 9.818 -20.206 5.686 1.00 94.88 285 VAL A CA 1
ATOM 2317 C C . VAL A 1 285 ? 8.345 -20.356 6.007 1.00 94.88 285 VAL A C 1
ATOM 2319 O O . VAL A 1 285 ? 7.816 -21.459 6.032 1.00 94.88 285 VAL A O 1
ATOM 2322 N N . ILE A 1 286 ? 7.672 -19.230 6.202 1.00 95.50 286 ILE A N 1
ATOM 2323 C CA . ILE A 1 286 ? 6.223 -19.164 6.338 1.00 95.50 286 ILE A CA 1
ATOM 2324 C C . ILE A 1 286 ? 5.639 -19.010 4.938 1.00 95.50 286 ILE A C 1
ATOM 2326 O O . ILE A 1 286 ? 5.908 -18.016 4.259 1.00 95.50 286 ILE A O 1
ATOM 2330 N N . SER A 1 287 ? 4.831 -19.982 4.515 1.00 97.25 287 SER A N 1
ATOM 2331 C CA . SER A 1 287 ? 4.184 -19.983 3.202 1.00 97.25 287 SER A CA 1
ATOM 2332 C C . SER A 1 287 ? 2.673 -19.808 3.309 1.00 97.25 287 SER A C 1
ATOM 2334 O O . SER A 1 287 ? 1.991 -20.563 4.005 1.00 97.25 287 SER A O 1
ATOM 2336 N N . LEU A 1 288 ? 2.138 -18.853 2.549 1.00 97.88 288 LEU A N 1
ATOM 2337 C CA . LEU A 1 288 ? 0.727 -18.475 2.548 1.00 97.88 288 LEU A CA 1
ATOM 2338 C C . LEU A 1 288 ? 0.132 -18.508 1.135 1.00 97.88 288 LEU A C 1
ATOM 2340 O O . LEU A 1 288 ? 0.792 -18.134 0.164 1.00 97.88 288 LEU A O 1
ATOM 2344 N N . ASN A 1 289 ? -1.126 -18.937 1.033 1.00 98.00 289 ASN A N 1
ATOM 2345 C CA . ASN A 1 289 ? -1.990 -18.720 -0.128 1.00 98.00 289 ASN A CA 1
ATOM 2346 C C . ASN A 1 289 ? -3.113 -17.777 0.283 1.00 98.00 289 ASN A C 1
ATOM 2348 O O . ASN A 1 289 ? -3.911 -18.126 1.155 1.00 98.00 289 ASN A O 1
ATOM 2352 N N . ASN A 1 290 ? -3.202 -16.616 -0.357 1.00 97.88 290 ASN A N 1
ATOM 2353 C CA . ASN A 1 290 ? -4.182 -15.610 0.010 1.00 97.88 290 ASN A CA 1
ATOM 2354 C C . ASN A 1 290 ? -5.178 -15.358 -1.121 1.00 97.88 290 ASN A C 1
ATOM 2356 O O . ASN A 1 290 ? -4.823 -15.303 -2.299 1.00 97.88 290 ASN A O 1
ATOM 2360 N N . GLU A 1 291 ? -6.437 -15.153 -0.748 1.00 97.12 291 GLU A N 1
ATOM 2361 C CA . GLU A 1 291 ? -7.520 -14.842 -1.677 1.00 97.12 291 GLU A CA 1
ATOM 2362 C C . GLU A 1 291 ? -8.328 -13.651 -1.159 1.00 97.12 291 GLU A C 1
ATOM 2364 O O . GLU A 1 291 ? -8.703 -13.607 0.014 1.00 97.12 291 GLU A O 1
ATOM 2369 N N . SER A 1 292 ? -8.618 -12.697 -2.044 1.00 95.38 292 SER A N 1
ATOM 2370 C CA . SER A 1 292 ? -9.541 -11.590 -1.794 1.00 95.38 292 SER A CA 1
ATOM 2371 C C . SER A 1 292 ? -10.883 -11.892 -2.450 1.00 95.38 292 SER A C 1
ATOM 2373 O O . SER A 1 292 ? -10.970 -12.036 -3.671 1.00 95.38 292 SER A O 1
ATOM 2375 N N . TYR A 1 293 ? -11.931 -11.995 -1.640 1.00 94.38 293 TYR A N 1
ATOM 2376 C CA . TYR A 1 293 ? -13.302 -12.266 -2.053 1.00 94.38 293 TYR A CA 1
ATOM 2377 C C . TYR A 1 293 ? -14.180 -11.032 -1.845 1.00 94.38 293 TYR A C 1
ATOM 2379 O O . TYR A 1 293 ? -14.181 -10.437 -0.763 1.00 94.38 293 TYR A O 1
ATOM 2387 N N . VAL A 1 294 ? -14.969 -10.674 -2.858 1.00 92.88 294 VAL A N 1
ATOM 2388 C CA . VAL A 1 294 ? -15.937 -9.572 -2.800 1.00 92.88 294 VAL A CA 1
ATOM 2389 C C . VAL A 1 294 ? -17.345 -10.128 -2.960 1.00 92.88 294 VAL A C 1
ATOM 2391 O O . VAL A 1 294 ? -17.635 -10.837 -3.920 1.00 92.88 294 VAL A O 1
ATOM 2394 N N . GLN A 1 295 ? -18.228 -9.782 -2.023 1.00 93.31 295 GLN A N 1
ATOM 2395 C CA . GLN A 1 295 ? -19.655 -10.095 -2.069 1.00 93.31 295 GLN A CA 1
ATOM 2396 C C . GLN A 1 295 ? -20.469 -8.826 -2.305 1.00 93.31 295 GLN A C 1
ATOM 2398 O O . GLN A 1 295 ? -20.436 -7.932 -1.458 1.00 93.31 295 GLN A O 1
ATOM 2403 N N . ILE A 1 296 ? -21.265 -8.770 -3.374 1.00 90.75 296 ILE A N 1
ATOM 2404 C CA . ILE A 1 296 ? -22.261 -7.706 -3.558 1.00 90.75 296 ILE A CA 1
ATOM 2405 C C . ILE A 1 296 ? -23.507 -8.059 -2.734 1.00 90.75 296 ILE A C 1
ATOM 2407 O O . ILE A 1 296 ? -24.013 -9.184 -2.788 1.00 90.75 296 ILE A O 1
ATOM 2411 N N . ILE A 1 297 ? -24.002 -7.117 -1.928 1.00 86.94 297 ILE A N 1
ATOM 2412 C CA . ILE A 1 297 ? -25.188 -7.327 -1.089 1.00 86.94 297 ILE A CA 1
ATOM 2413 C C . ILE A 1 297 ? -26.422 -7.419 -1.992 1.00 86.94 297 ILE A C 1
ATOM 2415 O O . ILE A 1 297 ? -26.793 -6.448 -2.643 1.00 86.94 297 ILE A O 1
ATOM 2419 N N . GLY A 1 298 ? -27.064 -8.592 -2.006 1.00 84.06 298 GLY A N 1
ATOM 2420 C CA . GLY A 1 298 ? -28.204 -8.879 -2.883 1.00 84.06 298 GLY A CA 1
ATOM 2421 C C . GLY A 1 298 ? -27.822 -9.267 -4.317 1.00 84.06 298 GLY A C 1
ATOM 2422 O O . GLY A 1 298 ? -28.711 -9.390 -5.153 1.00 84.06 298 GLY A O 1
ATOM 2423 N N . GLY A 1 299 ? -26.530 -9.466 -4.594 1.00 85.62 299 GLY A N 1
ATOM 2424 C CA . GLY A 1 299 ? -26.015 -9.911 -5.889 1.00 85.62 299 GLY A CA 1
ATOM 2425 C C . GLY A 1 299 ? -25.008 -11.053 -5.756 1.00 85.62 299 GLY A C 1
ATOM 2426 O O . GLY A 1 299 ? -24.907 -11.695 -4.707 1.00 85.62 299 GLY A O 1
ATOM 2427 N N . ASP A 1 300 ? -24.256 -11.286 -6.829 1.00 86.25 300 ASP A N 1
ATOM 2428 C CA . ASP A 1 300 ? -23.212 -12.308 -6.874 1.00 86.25 300 ASP A CA 1
ATOM 2429 C C . ASP A 1 300 ? -21.933 -11.859 -6.147 1.00 86.25 300 ASP A C 1
ATOM 2431 O O . ASP A 1 300 ? -21.732 -10.686 -5.810 1.00 86.25 300 ASP A O 1
ATOM 2435 N N . GLY A 1 301 ? -21.062 -12.823 -5.871 1.00 89.25 301 GLY A N 1
ATOM 2436 C CA . GLY A 1 301 ? -19.743 -12.592 -5.300 1.00 89.25 301 GLY A CA 1
ATOM 2437 C C . GLY A 1 301 ? -18.701 -13.498 -5.941 1.00 89.25 301 GLY A C 1
ATOM 2438 O O . GLY A 1 301 ? -19.034 -14.472 -6.618 1.00 89.25 301 GLY A O 1
ATOM 2439 N N . GLY A 1 302 ? -17.430 -13.166 -5.748 1.00 93.25 302 GLY A N 1
ATOM 2440 C CA . GLY A 1 302 ? -16.333 -13.898 -6.368 1.00 93.25 302 GLY A CA 1
ATOM 2441 C C . GLY A 1 302 ? -14.968 -13.523 -5.814 1.00 93.25 302 GLY A C 1
ATOM 2442 O O . GLY A 1 302 ? -14.802 -12.514 -5.126 1.00 93.25 302 GLY A O 1
ATOM 2443 N N . ILE A 1 303 ? -13.980 -14.362 -6.124 1.00 94.19 303 ILE A N 1
ATOM 2444 C CA . ILE A 1 303 ? -12.575 -14.050 -5.866 1.00 94.19 303 ILE A CA 1
ATOM 2445 C C . ILE A 1 303 ? -12.129 -13.030 -6.911 1.00 94.19 303 ILE A C 1
ATOM 2447 O O . ILE A 1 303 ? -12.298 -13.263 -8.105 1.00 94.19 303 ILE A O 1
ATOM 2451 N N . VAL A 1 304 ? -11.566 -11.914 -6.458 1.00 91.06 304 VAL A N 1
ATOM 2452 C CA . VAL A 1 304 ? -11.124 -10.809 -7.324 1.00 91.06 304 VAL A CA 1
ATOM 2453 C C . VAL A 1 304 ? -9.607 -10.680 -7.386 1.00 91.06 304 VAL A C 1
ATOM 2455 O O . VAL A 1 304 ? -9.085 -10.095 -8.327 1.00 91.06 304 VAL A O 1
ATOM 2458 N N . ALA A 1 305 ? -8.892 -11.239 -6.409 1.00 92.06 305 ALA A N 1
ATOM 2459 C CA . ALA A 1 305 ? -7.436 -11.256 -6.402 1.00 92.06 305 ALA A CA 1
ATOM 2460 C C . ALA A 1 305 ? -6.910 -12.480 -5.649 1.00 92.06 305 ALA A C 1
ATOM 2462 O O . ALA A 1 305 ? -7.531 -12.948 -4.689 1.00 92.06 305 ALA A O 1
ATOM 2463 N N . LYS A 1 306 ? -5.755 -12.983 -6.084 1.00 96.56 306 LYS A N 1
ATOM 2464 C CA . LYS A 1 306 ? -5.030 -14.078 -5.443 1.00 96.56 306 LYS A CA 1
ATOM 2465 C C . LYS A 1 306 ? -3.562 -13.706 -5.321 1.00 96.56 306 LYS A C 1
ATOM 2467 O O . LYS A 1 306 ? -3.007 -13.074 -6.216 1.00 96.56 306 LYS A O 1
ATOM 2472 N N . GLU A 1 307 ? -2.936 -14.127 -4.237 1.00 96.38 307 GLU A N 1
ATOM 2473 C CA . GLU A 1 307 ? -1.494 -13.999 -4.072 1.00 96.38 307 GLU A CA 1
ATOM 2474 C C . GLU A 1 307 ? -0.924 -15.174 -3.282 1.00 96.38 307 GLU A C 1
ATOM 2476 O O . GLU A 1 307 ? -1.632 -15.886 -2.567 1.00 96.38 307 GLU A O 1
ATOM 2481 N N . GLU A 1 308 ? 0.378 -15.360 -3.401 1.00 97.25 308 GLU A N 1
ATOM 2482 C CA . GLU A 1 308 ? 1.141 -16.298 -2.598 1.00 97.25 308 GLU A CA 1
ATOM 2483 C C . GLU A 1 308 ? 2.306 -15.551 -1.966 1.00 97.25 308 GLU A C 1
ATOM 2485 O O . GLU A 1 308 ? 2.933 -14.707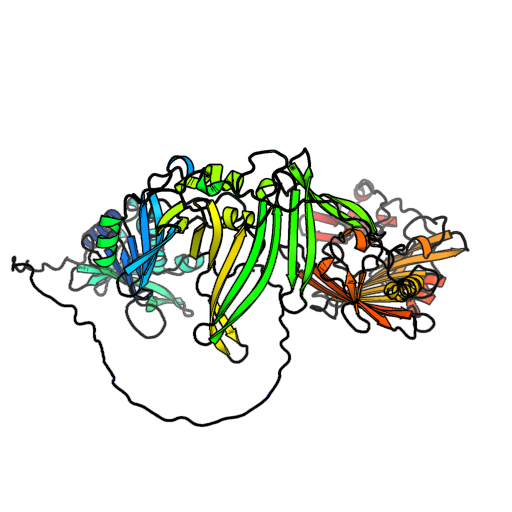 -2.610 1.00 97.25 308 GLU A O 1
ATOM 2490 N N . ILE A 1 309 ? 2.580 -15.848 -0.701 1.00 96.56 309 ILE A N 1
ATOM 2491 C CA . ILE A 1 309 ? 3.669 -15.226 0.049 1.00 96.56 309 ILE A CA 1
ATOM 2492 C C . ILE A 1 309 ? 4.541 -16.323 0.628 1.00 96.56 309 ILE A C 1
ATOM 2494 O O . ILE A 1 309 ? 4.034 -17.234 1.279 1.00 96.56 309 ILE A O 1
ATOM 2498 N N . ASN A 1 310 ? 5.848 -16.207 0.426 1.00 95.94 310 ASN A N 1
ATOM 2499 C CA . ASN A 1 310 ? 6.850 -16.981 1.143 1.00 95.94 310 ASN A CA 1
ATOM 2500 C C . ASN A 1 310 ? 7.741 -16.000 1.896 1.00 95.94 310 ASN A C 1
ATOM 2502 O O . ASN A 1 310 ? 8.306 -15.082 1.304 1.00 95.94 310 ASN A O 1
ATOM 2506 N N . ARG A 1 311 ? 7.854 -16.169 3.210 1.00 94.25 311 ARG A N 1
ATOM 2507 C CA . ARG A 1 311 ? 8.608 -15.253 4.063 1.00 94.25 311 ARG A CA 1
ATOM 2508 C C . ARG A 1 311 ? 9.567 -16.022 4.958 1.00 94.25 311 ARG A C 1
ATOM 2510 O O . ARG A 1 311 ? 9.122 -16.887 5.702 1.00 94.25 311 ARG A O 1
ATOM 2517 N N . SER A 1 312 ? 10.841 -15.651 4.942 1.00 94.06 312 SER A N 1
ATOM 2518 C CA . SER A 1 312 ? 11.829 -16.025 5.960 1.00 94.06 312 SER A CA 1
ATOM 2519 C C . SER A 1 312 ? 12.168 -14.811 6.839 1.00 94.06 312 SER A C 1
ATOM 2521 O O . SER A 1 312 ? 11.538 -13.755 6.740 1.00 94.06 312 SER A O 1
ATOM 2523 N N . GLN A 1 313 ? 13.172 -14.926 7.710 1.00 91.75 313 GLN A N 1
ATOM 2524 C CA . GLN A 1 313 ? 13.629 -13.781 8.508 1.00 91.75 313 GLN A CA 1
ATOM 2525 C C . GLN A 1 313 ? 14.171 -12.630 7.642 1.00 91.75 313 GLN A C 1
ATOM 2527 O O . GLN A 1 313 ? 13.960 -11.466 7.981 1.00 91.75 313 GLN A O 1
ATOM 2532 N N . ASN A 1 314 ? 14.827 -12.953 6.521 1.00 92.69 314 ASN A N 1
ATOM 2533 C CA . ASN A 1 314 ? 15.565 -11.991 5.693 1.00 92.69 314 ASN A CA 1
ATOM 2534 C C . ASN A 1 314 ? 15.120 -11.959 4.228 1.00 92.69 314 ASN A C 1
ATOM 2536 O O . ASN A 1 314 ? 15.685 -11.202 3.445 1.00 92.69 314 ASN A O 1
ATOM 2540 N N . GLU A 1 315 ? 14.142 -12.772 3.836 1.00 95.31 315 GLU A N 1
ATOM 2541 C CA . GLU A 1 315 ? 13.643 -12.820 2.464 1.00 95.31 315 GLU A CA 1
ATOM 2542 C C . GLU A 1 315 ? 12.116 -12.800 2.441 1.00 95.31 315 GLU A C 1
ATOM 2544 O O . GLU A 1 315 ? 11.443 -13.367 3.306 1.00 95.31 315 GLU A O 1
ATOM 2549 N N . TYR A 1 316 ? 11.573 -12.129 1.433 1.00 95.06 316 TYR A N 1
ATOM 2550 C CA . TYR A 1 316 ? 10.146 -12.004 1.193 1.00 95.06 316 TYR A CA 1
ATOM 2551 C C . TYR A 1 316 ? 9.892 -12.173 -0.300 1.00 95.06 316 TYR A C 1
ATOM 2553 O O . TYR A 1 316 ? 10.351 -11.375 -1.115 1.00 95.06 316 TYR A O 1
ATOM 2561 N N . GLU A 1 317 ? 9.165 -13.223 -0.652 1.00 96.06 317 GLU A N 1
ATOM 2562 C CA . GLU A 1 317 ? 8.718 -13.489 -2.008 1.00 96.06 317 GLU A CA 1
ATOM 2563 C C . GLU A 1 317 ? 7.202 -13.331 -2.074 1.00 96.06 317 GLU A C 1
ATOM 2565 O O . GLU A 1 317 ? 6.461 -13.968 -1.322 1.00 96.06 317 GLU A O 1
ATOM 2570 N N . HIS A 1 318 ? 6.744 -12.487 -2.990 1.00 95.00 318 HIS A N 1
ATOM 2571 C CA . HIS A 1 318 ? 5.332 -12.224 -3.231 1.00 95.00 318 HIS A CA 1
ATOM 2572 C C . HIS A 1 318 ? 4.997 -12.536 -4.678 1.00 95.00 318 HIS A C 1
ATOM 2574 O O . HIS A 1 318 ? 5.577 -11.954 -5.591 1.00 95.00 318 HIS A O 1
ATOM 2580 N N . THR A 1 319 ? 4.048 -13.445 -4.884 1.00 95.06 319 THR A N 1
ATOM 2581 C CA . THR A 1 319 ? 3.479 -13.741 -6.198 1.00 95.06 319 THR A CA 1
ATOM 2582 C C . THR A 1 319 ? 2.055 -13.215 -6.270 1.00 95.06 319 THR A C 1
ATOM 2584 O O . THR A 1 319 ? 1.187 -13.727 -5.572 1.00 95.06 319 THR A O 1
ATOM 2587 N N . SER A 1 320 ? 1.780 -12.264 -7.156 1.00 93.00 320 SER A N 1
ATOM 2588 C CA . SER A 1 320 ? 0.417 -11.911 -7.557 1.00 93.00 320 SER A CA 1
ATOM 2589 C C . SER A 1 320 ? -0.077 -12.867 -8.643 1.00 93.00 320 SER A C 1
ATOM 2591 O O . SER A 1 320 ? 0.678 -13.214 -9.558 1.00 93.00 320 SER A O 1
ATOM 2593 N N . ILE A 1 321 ? -1.333 -13.307 -8.549 1.00 93.25 321 ILE A N 1
ATOM 2594 C CA . ILE A 1 321 ? -1.954 -14.228 -9.505 1.00 93.25 321 ILE A CA 1
ATOM 2595 C C . ILE A 1 321 ? -3.219 -13.589 -10.067 1.00 93.25 321 ILE A C 1
ATOM 2597 O O . ILE A 1 321 ? -4.196 -13.357 -9.350 1.00 93.25 321 ILE A O 1
ATOM 2601 N N . ASP A 1 322 ? -3.213 -13.356 -11.375 1.00 87.94 322 ASP A N 1
ATOM 2602 C CA . ASP A 1 322 ? -4.376 -12.857 -12.095 1.00 87.94 322 ASP A CA 1
ATOM 2603 C C . ASP A 1 322 ? -5.481 -13.924 -12.121 1.00 87.94 322 ASP A C 1
ATOM 2605 O O . ASP A 1 322 ? -5.269 -15.061 -12.548 1.00 87.94 322 ASP A O 1
ATOM 2609 N N . VAL A 1 323 ? -6.677 -13.573 -11.645 1.00 89.56 323 VAL A N 1
ATOM 2610 C CA . VAL A 1 323 ? -7.766 -14.544 -11.443 1.00 89.56 323 VAL A CA 1
ATOM 2611 C C . VAL A 1 323 ? -8.381 -15.018 -12.765 1.00 89.56 323 VAL A C 1
ATOM 2613 O O . VAL A 1 323 ? -8.924 -16.121 -12.821 1.00 89.56 323 VAL A O 1
ATOM 2616 N N . LEU A 1 324 ? -8.285 -14.222 -13.832 1.00 87.62 324 LEU A N 1
ATOM 2617 C CA . LEU A 1 324 ? -8.900 -14.519 -15.129 1.00 87.62 324 LEU A CA 1
ATOM 2618 C C . LEU A 1 324 ? -7.969 -15.341 -16.025 1.00 87.62 324 LEU A C 1
ATOM 2620 O O . LEU A 1 324 ? -8.406 -16.262 -16.711 1.00 87.62 324 LEU A O 1
ATOM 2624 N N . THR A 1 325 ? -6.682 -15.015 -16.006 1.00 85.62 325 THR A N 1
ATOM 2625 C CA . THR A 1 325 ? -5.653 -15.574 -16.891 1.00 85.62 325 THR A CA 1
ATOM 2626 C C . THR A 1 325 ? -4.752 -16.587 -16.191 1.00 85.62 325 THR A C 1
ATOM 2628 O O . THR A 1 325 ? -4.016 -17.310 -16.857 1.00 85.62 325 THR A O 1
ATOM 2631 N N . SER A 1 326 ? -4.795 -16.662 -14.854 1.00 88.25 326 SER A N 1
ATOM 2632 C CA . SER A 1 326 ? -3.863 -17.439 -14.018 1.00 88.25 326 SER A CA 1
ATOM 2633 C C . SER A 1 326 ? -2.390 -17.045 -14.182 1.00 88.25 326 SER A C 1
ATOM 2635 O O . SER A 1 326 ? -1.504 -17.783 -13.741 1.00 88.25 326 SER A O 1
ATOM 2637 N N . ARG A 1 327 ? -2.103 -15.892 -14.803 1.00 85.38 327 ARG A N 1
ATOM 2638 C CA . ARG A 1 327 ? -0.740 -15.373 -14.922 1.00 85.38 327 ARG A CA 1
ATOM 2639 C C . ARG A 1 327 ? -0.189 -15.065 -13.538 1.00 85.38 327 ARG A C 1
ATOM 2641 O O . ARG A 1 327 ? -0.890 -14.529 -12.684 1.00 85.38 327 ARG A O 1
ATOM 2648 N N . ARG A 1 328 ? 1.086 -15.391 -13.347 1.00 90.38 328 ARG A N 1
ATOM 2649 C CA . ARG A 1 328 ? 1.813 -15.212 -12.094 1.00 90.38 328 ARG A CA 1
ATOM 2650 C C . ARG A 1 328 ? 2.882 -14.145 -12.285 1.00 90.38 328 ARG A C 1
ATOM 2652 O O . ARG A 1 328 ? 3.606 -14.185 -13.278 1.00 90.38 328 ARG A O 1
ATOM 2659 N N . LEU A 1 329 ? 2.951 -13.206 -11.351 1.00 89.69 329 LEU A N 1
ATOM 2660 C CA . LEU A 1 329 ? 3.948 -12.142 -11.305 1.00 89.69 329 LEU A CA 1
ATOM 2661 C C . LEU A 1 329 ? 4.600 -12.157 -9.935 1.00 89.69 329 LEU A C 1
ATOM 2663 O O . LEU A 1 329 ? 3.921 -11.925 -8.936 1.00 89.69 329 LEU A O 1
ATOM 2667 N N . THR A 1 330 ? 5.894 -12.451 -9.903 1.00 92.44 330 THR A N 1
ATOM 2668 C CA . THR A 1 330 ? 6.622 -12.663 -8.650 1.00 92.44 330 THR A CA 1
ATOM 2669 C C . THR A 1 330 ? 7.692 -11.607 -8.438 1.00 92.44 330 THR A C 1
ATOM 2671 O O . THR A 1 330 ? 8.455 -11.315 -9.358 1.00 92.44 330 THR A O 1
ATOM 2674 N N . ASN A 1 331 ? 7.754 -11.089 -7.212 1.00 91.69 331 ASN A N 1
ATOM 2675 C CA . ASN A 1 331 ? 8.790 -10.198 -6.710 1.00 91.69 331 ASN A CA 1
ATOM 2676 C C . ASN A 1 331 ? 9.509 -10.875 -5.542 1.00 91.69 331 ASN A C 1
ATOM 2678 O O . ASN A 1 331 ? 8.854 -11.390 -4.634 1.00 91.69 331 ASN A O 1
ATOM 2682 N N . LEU A 1 332 ? 10.840 -10.832 -5.544 1.00 95.75 332 LEU A N 1
ATOM 2683 C CA . LEU A 1 332 ? 11.679 -11.297 -4.442 1.00 95.75 332 LEU A CA 1
ATOM 2684 C C . LEU A 1 332 ? 12.417 -10.108 -3.832 1.00 95.75 332 LEU A C 1
ATOM 2686 O O . LEU A 1 332 ? 12.993 -9.292 -4.548 1.00 95.75 332 LEU A O 1
ATOM 2690 N N . VAL A 1 333 ? 12.410 -10.030 -2.506 1.00 95.69 333 VAL A N 1
ATOM 2691 C CA . VAL A 1 333 ? 13.071 -8.981 -1.734 1.00 95.69 333 VAL A CA 1
ATOM 2692 C C . VAL A 1 333 ? 13.952 -9.617 -0.672 1.00 95.69 333 VAL A C 1
ATOM 2694 O O . VAL A 1 333 ? 13.534 -10.568 -0.008 1.00 95.69 333 VAL A O 1
ATOM 2697 N N . ARG A 1 334 ? 15.157 -9.077 -0.490 1.00 95.69 334 ARG A N 1
ATOM 2698 C CA . ARG A 1 334 ? 16.109 -9.515 0.534 1.00 95.69 334 ARG A CA 1
ATOM 2699 C C . ARG A 1 334 ? 16.503 -8.357 1.443 1.00 95.69 334 ARG A C 1
ATOM 2701 O O . ARG A 1 334 ? 16.733 -7.245 0.975 1.00 95.69 334 ARG A O 1
ATOM 2708 N N . ASN A 1 335 ? 16.589 -8.632 2.739 1.00 94.44 335 ASN A N 1
ATOM 2709 C CA . ASN A 1 335 ? 17.125 -7.715 3.732 1.00 94.44 335 ASN A CA 1
ATOM 2710 C C . ASN A 1 335 ? 18.658 -7.710 3.688 1.00 94.44 335 ASN A C 1
ATOM 2712 O O . ASN A 1 335 ? 19.280 -8.772 3.762 1.00 94.44 335 ASN A O 1
ATOM 2716 N N . ASN A 1 336 ? 19.264 -6.527 3.612 1.00 92.38 336 ASN A N 1
ATOM 2717 C CA . ASN A 1 336 ? 20.713 -6.377 3.714 1.00 92.38 336 ASN A CA 1
ATOM 2718 C C . ASN A 1 336 ? 21.166 -6.220 5.171 1.00 92.38 336 ASN A C 1
ATOM 2720 O O . ASN A 1 336 ? 20.371 -5.942 6.067 1.00 92.38 336 ASN A O 1
ATOM 2724 N N . GLU A 1 337 ? 22.474 -6.345 5.411 1.00 90.56 337 GLU A N 1
ATOM 2725 C CA . GLU A 1 337 ? 23.069 -6.233 6.753 1.00 90.56 337 GLU A CA 1
ATOM 2726 C C . GLU A 1 337 ? 22.784 -4.890 7.452 1.00 90.56 337 GLU A C 1
ATOM 2728 O O . GLU A 1 337 ? 22.748 -4.825 8.679 1.00 90.56 337 GLU A O 1
ATOM 2733 N N . ASP A 1 338 ? 22.569 -3.817 6.689 1.00 88.44 338 ASP A N 1
ATOM 2734 C CA . ASP A 1 338 ? 22.243 -2.486 7.206 1.00 88.44 338 ASP A CA 1
ATOM 2735 C C . ASP A 1 338 ? 20.733 -2.244 7.398 1.00 88.44 338 ASP A C 1
ATOM 2737 O O . ASP A 1 338 ? 20.335 -1.149 7.797 1.00 88.44 338 ASP A O 1
ATOM 2741 N N . GLY A 1 339 ? 19.890 -3.250 7.142 1.00 88.75 339 GLY A N 1
ATOM 2742 C CA . GLY A 1 339 ? 18.438 -3.196 7.335 1.00 88.75 339 GLY A CA 1
ATOM 2743 C C . GLY A 1 339 ? 17.647 -2.557 6.188 1.00 88.75 339 GLY A C 1
ATOM 2744 O O . GLY A 1 339 ? 16.428 -2.392 6.311 1.00 88.75 339 GLY A O 1
ATOM 2745 N N . VAL A 1 340 ? 18.319 -2.181 5.092 1.00 90.94 340 VAL A N 1
ATOM 2746 C CA . VAL A 1 340 ? 17.690 -1.648 3.873 1.00 90.94 340 VAL A CA 1
ATOM 2747 C C . VAL A 1 340 ? 17.435 -2.805 2.899 1.00 90.94 340 VAL A C 1
ATOM 2749 O O . VAL A 1 340 ? 18.376 -3.533 2.586 1.00 90.94 340 VAL A O 1
ATOM 2752 N N . PRO A 1 341 ? 16.206 -3.012 2.400 1.00 93.62 341 PRO A N 1
ATOM 2753 C CA . PRO A 1 341 ? 15.917 -4.090 1.460 1.00 93.62 341 PRO A CA 1
ATOM 2754 C C . PRO A 1 341 ? 16.428 -3.825 0.036 1.00 93.62 341 PRO A C 1
ATOM 2756 O O . PRO A 1 341 ? 16.625 -2.678 -0.370 1.00 93.62 341 PRO A O 1
ATOM 2759 N N . SER A 1 342 ? 16.559 -4.897 -0.744 1.00 94.31 342 SER A N 1
ATOM 2760 C CA . SER A 1 342 ? 16.757 -4.852 -2.197 1.00 94.31 342 SER A CA 1
ATOM 2761 C C . SER A 1 342 ? 15.808 -5.810 -2.914 1.00 94.31 342 SER A C 1
ATOM 2763 O O . SER A 1 342 ? 15.538 -6.903 -2.407 1.00 94.31 342 SER A O 1
ATOM 2765 N N . TYR A 1 343 ? 15.348 -5.443 -4.111 1.00 94.31 343 TYR A N 1
ATOM 2766 C CA . TYR A 1 343 ? 14.724 -6.387 -5.036 1.00 94.31 343 TYR A CA 1
ATOM 2767 C C . TYR A 1 343 ? 15.792 -7.296 -5.642 1.00 94.31 343 TYR A C 1
ATOM 2769 O O . TYR A 1 343 ? 16.849 -6.827 -6.051 1.00 94.31 343 TYR A O 1
ATOM 2777 N N . ILE A 1 344 ? 15.501 -8.592 -5.731 1.00 96.94 344 ILE A N 1
ATOM 2778 C CA . ILE A 1 344 ? 16.347 -9.591 -6.388 1.00 96.94 344 ILE A CA 1
ATOM 2779 C C . ILE A 1 344 ? 15.596 -10.104 -7.610 1.00 96.94 344 ILE A C 1
ATOM 2781 O O . ILE A 1 344 ? 14.467 -10.586 -7.497 1.00 96.94 344 ILE A O 1
ATOM 2785 N N . GLY A 1 345 ? 16.215 -10.016 -8.781 1.00 96.56 345 GLY A N 1
ATOM 2786 C CA . GLY A 1 345 ? 15.526 -10.297 -10.033 1.00 96.56 345 GLY A CA 1
ATOM 2787 C C . GLY A 1 345 ? 16.466 -10.428 -11.216 1.00 96.56 345 GLY A C 1
ATOM 2788 O O . GLY A 1 345 ? 17.662 -10.657 -11.055 1.00 96.56 345 GLY A O 1
ATOM 2789 N N . LEU A 1 346 ? 15.906 -10.315 -12.412 1.00 96.12 346 LEU A N 1
ATOM 2790 C CA . LEU A 1 346 ? 16.642 -10.359 -13.665 1.00 96.12 346 LEU A CA 1
ATOM 2791 C C . LEU A 1 346 ? 16.663 -8.970 -14.301 1.00 96.12 346 LEU A C 1
ATOM 2793 O O . LEU A 1 346 ? 15.626 -8.311 -14.394 1.00 96.12 346 LEU A O 1
ATOM 2797 N N . ASP A 1 347 ? 17.843 -8.536 -14.732 1.00 94.75 347 ASP A N 1
ATOM 2798 C CA . ASP A 1 347 ? 18.028 -7.289 -15.471 1.00 94.75 347 ASP A CA 1
ATOM 2799 C C . ASP A 1 347 ? 17.544 -7.402 -16.932 1.00 94.75 347 ASP A C 1
ATOM 2801 O O . ASP A 1 347 ? 17.084 -8.452 -17.400 1.00 94.75 347 ASP A O 1
ATOM 2805 N N . GLY A 1 348 ? 17.686 -6.309 -17.689 1.00 93.81 348 GLY A N 1
ATOM 2806 C CA . GLY A 1 348 ? 17.350 -6.278 -19.114 1.00 93.81 348 GLY A CA 1
ATOM 2807 C C . GLY A 1 348 ? 18.150 -7.270 -19.970 1.00 93.81 348 GLY A C 1
ATOM 2808 O O . GLY A 1 348 ? 17.689 -7.644 -21.043 1.00 93.81 348 GLY A O 1
ATOM 2809 N N . GLU A 1 349 ? 19.306 -7.750 -19.505 1.00 94.81 349 GLU A N 1
ATOM 2810 C CA . GLU A 1 349 ? 20.151 -8.735 -20.193 1.00 94.81 349 GLU A CA 1
ATOM 2811 C C . GLU A 1 349 ? 19.848 -10.181 -19.760 1.00 94.81 349 GLU A C 1
ATOM 2813 O O . GLU A 1 349 ? 20.549 -11.106 -20.183 1.00 94.81 349 GLU A O 1
ATOM 2818 N N . ASN A 1 350 ? 18.789 -10.401 -18.966 1.00 95.31 350 ASN A N 1
ATOM 2819 C CA . ASN A 1 350 ? 18.412 -11.699 -18.398 1.00 95.31 350 ASN A CA 1
ATOM 2820 C C . ASN A 1 350 ? 19.475 -12.272 -17.440 1.00 95.31 350 ASN A C 1
ATOM 2822 O O . ASN A 1 350 ? 19.691 -13.485 -17.390 1.00 95.31 350 ASN A O 1
ATOM 2826 N N . LYS A 1 351 ? 20.172 -11.413 -16.692 1.00 95.94 351 LYS A N 1
ATOM 2827 C CA . LYS A 1 351 ? 21.146 -11.801 -15.665 1.00 95.94 351 LYS A CA 1
ATOM 2828 C C . LYS A 1 351 ? 20.595 -11.494 -14.282 1.00 95.94 351 LYS A C 1
ATOM 2830 O O . LYS A 1 351 ? 19.878 -10.519 -14.096 1.00 95.94 351 LYS A O 1
ATOM 2835 N N . LEU A 1 352 ? 20.955 -12.329 -13.308 1.00 96.69 352 LEU A N 1
ATOM 2836 C CA . LEU A 1 352 ? 20.627 -12.076 -11.907 1.00 96.69 352 LEU A CA 1
ATOM 2837 C C . LEU A 1 352 ? 21.243 -10.739 -11.473 1.00 96.69 352 LEU A C 1
ATOM 2839 O O . LEU A 1 352 ? 22.461 -10.578 -11.552 1.00 96.69 352 LEU A O 1
ATOM 2843 N N . SER A 1 353 ? 20.396 -9.829 -11.006 1.00 96.06 353 SER A N 1
ATOM 2844 C CA . SER A 1 353 ? 20.759 -8.504 -10.509 1.00 96.06 353 SER A CA 1
ATOM 2845 C C . SER A 1 353 ? 20.029 -8.210 -9.192 1.00 96.06 353 SER A C 1
ATOM 2847 O O . SER A 1 353 ? 19.148 -8.961 -8.752 1.00 96.06 353 SER A O 1
ATOM 2849 N N . GLU A 1 354 ? 20.441 -7.125 -8.550 1.00 94.75 354 GLU A N 1
ATOM 2850 C CA . GLU A 1 354 ? 19.908 -6.629 -7.290 1.00 94.75 354 GLU A CA 1
ATOM 2851 C C . GLU A 1 354 ? 19.684 -5.115 -7.378 1.00 94.75 354 GLU A C 1
ATOM 2853 O O . GLU A 1 354 ? 20.628 -4.360 -7.592 1.00 94.75 354 GLU A O 1
ATOM 2858 N N . GLU A 1 355 ? 18.447 -4.678 -7.139 1.00 91.50 355 GLU A N 1
ATOM 2859 C CA . GLU A 1 355 ? 18.053 -3.266 -7.132 1.00 91.50 355 GLU A CA 1
ATOM 2860 C C . GLU A 1 355 ? 17.781 -2.821 -5.688 1.00 91.50 355 GLU A C 1
ATOM 2862 O O . GLU A 1 355 ? 16.789 -3.209 -5.059 1.00 91.50 355 GLU A O 1
ATOM 2867 N N . ARG A 1 356 ? 18.691 -2.017 -5.129 1.00 90.00 356 ARG A N 1
ATOM 2868 C CA . ARG A 1 356 ? 18.625 -1.563 -3.733 1.00 90.00 356 ARG A CA 1
ATOM 2869 C C . ARG A 1 356 ? 17.566 -0.480 -3.541 1.00 90.00 356 ARG A C 1
ATOM 2871 O O . ARG A 1 356 ? 17.482 0.458 -4.330 1.00 90.00 356 ARG A O 1
ATOM 2878 N N . PHE A 1 357 ? 16.814 -0.549 -2.443 1.00 85.50 357 PHE A N 1
ATOM 2879 C CA . PHE A 1 357 ? 15.838 0.489 -2.116 1.00 85.50 357 PHE A CA 1
ATOM 2880 C C . PHE A 1 357 ? 16.545 1.773 -1.673 1.00 85.50 357 PHE A C 1
ATOM 2882 O O . PHE A 1 357 ? 17.663 1.765 -1.148 1.00 85.50 357 PHE A O 1
ATOM 2889 N N . GLU A 1 358 ? 15.852 2.900 -1.818 1.00 76.56 358 GLU A N 1
ATOM 2890 C CA . GLU A 1 358 ? 16.293 4.152 -1.211 1.00 76.56 358 GLU A CA 1
ATOM 2891 C C . GLU A 1 358 ? 16.376 4.011 0.321 1.00 76.56 358 GLU A C 1
ATOM 2893 O O . GLU A 1 358 ? 15.551 3.340 0.945 1.00 76.56 358 GLU A O 1
ATOM 2898 N N . LYS A 1 359 ? 17.342 4.691 0.960 1.00 68.88 359 LYS A N 1
ATOM 2899 C CA . LYS A 1 359 ? 17.704 4.501 2.387 1.00 68.88 359 LYS A CA 1
ATOM 2900 C C . LYS A 1 359 ? 16.571 4.690 3.412 1.00 68.88 359 LYS A C 1
ATOM 2902 O O . LYS A 1 359 ? 16.786 4.476 4.601 1.00 68.88 359 LYS A O 1
ATOM 2907 N N . TYR A 1 360 ? 15.421 5.210 2.992 1.00 69.69 360 TYR A N 1
ATOM 2908 C CA . TYR A 1 360 ? 14.286 5.515 3.861 1.00 69.69 360 TYR A CA 1
ATOM 2909 C C . TYR A 1 360 ? 13.370 4.307 4.100 1.00 69.69 360 TYR A C 1
ATOM 2911 O O . TYR A 1 360 ? 12.551 4.349 5.016 1.00 69.69 360 TYR A O 1
ATOM 2919 N N . TYR A 1 361 ? 13.521 3.231 3.325 1.00 75.06 361 TYR A N 1
ATOM 2920 C CA . TYR A 1 361 ? 12.776 1.990 3.512 1.00 75.06 361 TYR A CA 1
ATOM 2921 C C . TYR A 1 361 ? 13.557 1.035 4.418 1.00 75.06 361 TYR A C 1
ATOM 2923 O O . TYR A 1 361 ? 14.678 0.649 4.100 1.00 75.06 361 TYR A O 1
ATOM 2931 N N . THR A 1 362 ? 12.964 0.638 5.547 1.00 84.19 362 THR A N 1
ATOM 2932 C CA . THR A 1 362 ? 13.519 -0.402 6.429 1.00 84.19 362 THR A CA 1
ATOM 2933 C C . THR A 1 362 ? 12.759 -1.712 6.268 1.00 84.19 362 THR A C 1
ATOM 2935 O O . THR A 1 362 ? 11.565 -1.713 5.943 1.00 84.19 362 THR A O 1
ATOM 2938 N N . TRP A 1 363 ? 13.447 -2.829 6.513 1.00 88.94 363 TRP A N 1
ATOM 2939 C CA . TRP A 1 363 ? 12.876 -4.173 6.413 1.00 88.94 363 TRP A CA 1
ATOM 2940 C C . TRP A 1 363 ? 11.611 -4.352 7.253 1.00 88.94 363 TRP A C 1
ATOM 2942 O O . TRP A 1 363 ? 10.558 -4.669 6.708 1.00 88.94 363 TRP A O 1
ATOM 2952 N N . ASP A 1 364 ? 11.682 -4.067 8.553 1.00 83.12 364 ASP A N 1
ATOM 2953 C CA . ASP A 1 364 ? 10.577 -4.325 9.486 1.00 83.12 364 ASP A CA 1
ATOM 2954 C C . ASP A 1 364 ? 9.326 -3.486 9.195 1.00 83.12 364 ASP A C 1
ATOM 2956 O O . ASP A 1 364 ? 8.206 -3.915 9.477 1.00 83.12 364 ASP A O 1
ATOM 2960 N N . TYR A 1 365 ? 9.510 -2.282 8.645 1.00 79.19 365 TYR A N 1
ATOM 2961 C CA . TYR A 1 365 ? 8.402 -1.407 8.270 1.00 79.19 365 TYR A CA 1
ATOM 2962 C C . TYR A 1 365 ? 7.760 -1.846 6.951 1.00 79.19 365 TYR A C 1
ATOM 2964 O O . TYR A 1 365 ? 6.536 -1.885 6.839 1.00 79.19 365 TYR A O 1
ATOM 2972 N N . SER A 1 366 ? 8.587 -2.180 5.959 1.00 83.12 366 SER A N 1
ATOM 2973 C CA . SER A 1 366 ? 8.128 -2.491 4.600 1.00 83.12 366 SER A CA 1
ATOM 2974 C C . SER A 1 366 ? 7.593 -3.922 4.489 1.00 83.12 366 SER A C 1
ATOM 2976 O O . SER A 1 366 ? 6.642 -4.177 3.755 1.00 83.12 366 SER A O 1
ATOM 2978 N N . TYR A 1 367 ? 8.177 -4.842 5.257 1.00 87.56 367 TYR A N 1
ATOM 2979 C CA . TYR A 1 367 ? 7.881 -6.271 5.259 1.00 87.56 367 TYR A CA 1
ATOM 2980 C C . TYR A 1 367 ? 7.774 -6.767 6.708 1.00 87.56 367 TYR A C 1
ATOM 2982 O O . TYR A 1 367 ? 8.675 -7.466 7.184 1.00 87.56 367 TYR A O 1
ATOM 2990 N N . PRO A 1 368 ? 6.700 -6.417 7.439 1.00 87.62 368 PRO A N 1
ATOM 2991 C CA . PRO A 1 368 ? 6.532 -6.831 8.828 1.00 87.62 368 PRO A CA 1
ATOM 2992 C C . PRO A 1 368 ? 6.428 -8.356 8.962 1.00 87.62 368 PRO A C 1
ATOM 2994 O O . PRO A 1 368 ? 5.895 -9.050 8.097 1.00 87.62 368 PRO A O 1
ATOM 2997 N N . SER A 1 369 ? 6.930 -8.887 10.076 1.00 89.00 369 SER A N 1
ATOM 2998 C CA . SER A 1 369 ? 6.945 -10.324 10.361 1.00 89.00 369 SER A CA 1
ATOM 2999 C C . SER A 1 369 ? 5.719 -10.767 11.163 1.00 89.00 369 SER A C 1
ATOM 3001 O O . SER A 1 369 ? 5.425 -10.152 12.194 1.00 89.00 369 SER A O 1
ATOM 3003 N N . PRO A 1 370 ? 5.031 -11.863 10.784 1.00 92.00 370 PRO A N 1
ATOM 3004 C CA . PRO A 1 370 ? 3.992 -12.435 11.636 1.00 92.00 370 PRO A CA 1
ATOM 3005 C C . PRO A 1 370 ? 4.585 -12.947 12.958 1.00 92.00 370 PRO A C 1
ATOM 3007 O O . PRO A 1 370 ? 3.963 -12.784 14.005 1.00 92.00 370 PRO A O 1
ATOM 3010 N N . SER A 1 371 ? 5.822 -13.459 12.944 1.00 90.75 371 SER A N 1
ATOM 3011 C CA . SER A 1 371 ? 6.520 -13.925 14.148 1.00 90.75 371 SER A CA 1
ATOM 3012 C C . SER A 1 371 ? 6.739 -12.791 15.157 1.00 90.75 371 SER A C 1
ATOM 3014 O O . SER A 1 371 ? 6.438 -12.947 16.341 1.00 90.75 371 SER A O 1
ATOM 3016 N N . ASP A 1 372 ? 7.190 -11.621 14.695 1.00 88.44 372 ASP A N 1
ATOM 3017 C CA . ASP A 1 372 ? 7.404 -10.459 15.572 1.00 88.44 372 ASP A CA 1
ATOM 3018 C C . ASP A 1 372 ? 6.085 -9.872 16.070 1.00 88.44 372 ASP A C 1
ATOM 3020 O O . ASP A 1 372 ? 6.007 -9.372 17.196 1.00 88.44 372 ASP A O 1
ATOM 3024 N N . PHE A 1 373 ? 5.038 -9.952 15.244 1.00 90.62 373 PHE A N 1
ATOM 3025 C CA . PHE A 1 373 ? 3.695 -9.544 15.627 1.00 90.62 373 PHE A CA 1
ATOM 3026 C C . PHE A 1 373 ? 3.160 -10.407 16.775 1.00 90.62 373 PHE A C 1
ATOM 3028 O O . PHE A 1 373 ? 2.777 -9.877 17.821 1.00 90.62 373 PHE A O 1
ATOM 3035 N N . PHE A 1 374 ? 3.198 -11.736 16.635 1.00 90.56 374 PHE A N 1
ATOM 3036 C CA . PHE A 1 374 ? 2.779 -12.643 17.706 1.00 90.56 374 PHE A CA 1
ATOM 3037 C C . PHE A 1 374 ? 3.669 -12.521 18.947 1.00 90.56 374 PHE A C 1
ATOM 3039 O O . PHE A 1 374 ? 3.159 -12.618 20.059 1.00 90.56 374 PHE A O 1
ATOM 3046 N N . GLY A 1 375 ? 4.959 -12.205 18.802 1.00 83.56 375 GLY A N 1
ATOM 3047 C CA . GLY A 1 375 ? 5.836 -11.919 19.942 1.00 83.56 375 GLY A CA 1
ATOM 3048 C C . GLY A 1 375 ? 5.377 -10.740 20.816 1.00 83.56 375 GLY A C 1
ATOM 3049 O O . GLY A 1 375 ? 5.701 -10.704 22.002 1.00 83.56 375 GLY A O 1
ATOM 3050 N N . LYS A 1 376 ? 4.608 -9.795 20.258 1.00 84.94 376 LYS A N 1
ATOM 3051 C CA . LYS A 1 376 ? 4.154 -8.574 20.949 1.00 84.94 376 LYS A CA 1
ATOM 3052 C C . LYS A 1 376 ? 2.672 -8.597 21.313 1.00 84.94 376 LYS A C 1
ATOM 3054 O O . LYS A 1 376 ? 2.296 -8.097 22.366 1.00 84.94 376 LYS A O 1
ATOM 3059 N N . GLU A 1 377 ? 1.830 -9.169 20.455 1.00 88.62 377 GLU A N 1
ATOM 3060 C CA . GLU A 1 377 ? 0.375 -8.978 20.518 1.00 88.62 377 GLU A CA 1
ATOM 3061 C C . GLU A 1 377 ? -0.427 -10.274 20.633 1.00 88.62 377 GLU A C 1
ATOM 3063 O O . GLU A 1 377 ? -1.647 -10.271 20.470 1.00 88.62 377 GLU A O 1
ATOM 3068 N N . LEU A 1 378 ? 0.217 -11.390 20.983 1.00 89.81 378 LEU A N 1
ATOM 3069 C CA . LEU A 1 378 ? -0.457 -12.678 21.172 1.00 89.81 378 LEU A CA 1
ATOM 3070 C C . LEU A 1 378 ? -1.695 -12.583 22.083 1.00 89.81 378 LEU A C 1
ATOM 3072 O O . LEU A 1 378 ? -2.749 -13.136 21.769 1.00 89.81 378 LEU A O 1
ATOM 3076 N N . LYS A 1 379 ? -1.598 -11.827 23.187 1.00 89.38 379 LYS A N 1
ATOM 3077 C CA . LYS A 1 379 ? -2.697 -11.658 24.156 1.00 89.38 379 LYS A CA 1
ATOM 3078 C C . LYS A 1 379 ? -3.893 -10.877 23.601 1.00 89.38 379 LYS A C 1
ATOM 3080 O O . LYS A 1 379 ? -4.946 -10.853 24.236 1.00 89.38 379 LYS A O 1
ATOM 3085 N N . ALA A 1 380 ? -3.760 -10.231 22.445 1.00 90.62 380 ALA A N 1
ATOM 3086 C CA . ALA A 1 380 ? -4.849 -9.518 21.789 1.00 90.62 380 ALA A CA 1
ATOM 3087 C C . ALA A 1 380 ? -5.849 -10.459 21.103 1.00 90.62 380 ALA A C 1
ATOM 3089 O O . ALA A 1 380 ? -6.990 -10.066 20.859 1.00 90.62 380 ALA A O 1
ATOM 3090 N N . PHE A 1 381 ? -5.445 -11.694 20.790 1.00 92.94 381 PHE A N 1
ATOM 3091 C CA . PHE A 1 381 ? -6.319 -12.691 20.181 1.00 92.94 381 PHE A CA 1
ATOM 3092 C C . PHE A 1 381 ? -7.124 -13.411 21.252 1.00 92.94 381 PHE A C 1
ATOM 3094 O O . PHE A 1 381 ? -6.562 -14.141 22.066 1.00 92.94 381 PHE A O 1
ATOM 3101 N N . ARG A 1 382 ? -8.444 -13.227 21.246 1.00 91.56 382 ARG A N 1
ATOM 3102 C CA . ARG A 1 382 ? -9.361 -13.786 22.244 1.00 91.56 382 ARG A CA 1
ATOM 3103 C C . ARG A 1 382 ? -10.280 -14.821 21.623 1.00 91.56 382 ARG A C 1
ATOM 3105 O O . ARG A 1 382 ? -10.816 -14.612 20.535 1.00 91.56 382 ARG A O 1
ATOM 3112 N N . LYS A 1 383 ? -10.447 -15.947 22.313 1.00 93.81 383 LYS A N 1
ATOM 3113 C CA . LYS A 1 383 ? -11.270 -17.066 21.854 1.00 93.81 383 LYS A CA 1
ATOM 3114 C C . LYS A 1 383 ? -12.737 -16.639 21.768 1.00 93.81 383 LYS A C 1
ATOM 3116 O O . LYS A 1 383 ? -13.325 -16.270 22.780 1.00 93.81 383 LYS A O 1
ATOM 3121 N N . ILE A 1 384 ? -13.327 -16.729 20.575 1.00 91.44 384 ILE A N 1
ATOM 3122 C CA . ILE A 1 384 ? -14.758 -16.455 20.348 1.00 91.44 384 ILE A CA 1
ATOM 3123 C C . ILE A 1 384 ? -15.566 -17.735 20.089 1.00 91.44 384 ILE A C 1
ATOM 3125 O O . ILE A 1 384 ? -16.773 -17.756 20.321 1.00 91.44 384 ILE A O 1
ATOM 3129 N N . LYS A 1 385 ? -14.913 -18.808 19.616 1.00 93.12 385 LYS A N 1
ATOM 3130 C CA . LYS A 1 385 ? -15.465 -20.169 19.460 1.00 93.12 385 LYS A CA 1
ATOM 3131 C C . LYS A 1 385 ? -14.351 -21.203 19.630 1.00 93.12 385 LYS A C 1
ATOM 3133 O O . LYS A 1 385 ? -13.187 -20.835 19.720 1.00 93.12 385 LYS A O 1
ATOM 3138 N N . GLU A 1 386 ? -14.694 -22.494 19.645 1.00 90.31 386 GLU A N 1
ATOM 3139 C CA . GLU A 1 386 ? -13.759 -23.578 19.993 1.00 90.31 386 GLU A CA 1
ATOM 3140 C C . GLU A 1 386 ? -12.424 -23.541 19.229 1.00 90.31 386 GLU A C 1
ATOM 3142 O O . GLU A 1 386 ? -11.380 -23.675 19.857 1.00 90.31 386 GLU A O 1
ATOM 3147 N N . ASN A 1 387 ? -12.460 -23.233 17.929 1.00 95.25 387 ASN A N 1
ATOM 3148 C CA . ASN A 1 387 ? -11.287 -23.144 17.049 1.00 95.25 387 ASN A CA 1
ATOM 3149 C C . ASN A 1 387 ? -11.179 -21.779 16.351 1.00 95.25 387 ASN A C 1
ATOM 3151 O O . ASN A 1 387 ? -10.709 -21.700 15.219 1.00 95.25 387 ASN A O 1
ATOM 3155 N N . GLN A 1 388 ? -11.692 -20.716 16.975 1.00 97.06 388 GLN A N 1
ATOM 3156 C CA . GLN A 1 388 ? -11.728 -19.386 16.370 1.00 97.06 388 GLN A CA 1
ATOM 3157 C C . GLN A 1 388 ? -11.386 -18.316 17.403 1.00 97.06 388 GLN A C 1
ATOM 3159 O O . GLN A 1 388 ? -12.040 -18.211 18.447 1.00 97.06 388 GLN A O 1
ATOM 3164 N N . TYR A 1 389 ? -10.404 -17.487 17.071 1.00 96.44 389 TYR A N 1
ATOM 3165 C CA . TYR A 1 389 ? -9.970 -16.346 17.866 1.00 96.44 389 TYR A CA 1
ATOM 3166 C C . TYR A 1 389 ? -10.192 -15.064 17.082 1.00 96.44 389 TYR A C 1
ATOM 3168 O O . TYR A 1 389 ? -10.069 -15.057 15.863 1.00 96.44 389 TYR A O 1
ATOM 3176 N N . ARG A 1 390 ? -10.487 -13.975 17.782 1.00 94.31 390 ARG A N 1
ATOM 3177 C CA . ARG A 1 390 ? -10.603 -12.640 17.205 1.00 94.31 390 ARG A CA 1
ATOM 3178 C C . ARG A 1 390 ? -9.559 -11.722 17.798 1.00 94.31 390 ARG A C 1
ATOM 3180 O O . ARG A 1 390 ? -9.337 -11.737 19.006 1.00 94.31 390 ARG A O 1
ATOM 3187 N N . TYR A 1 391 ? -8.931 -10.927 16.950 1.00 93.12 391 TYR A N 1
ATOM 3188 C CA . TYR A 1 391 ? -7.983 -9.909 17.370 1.00 93.12 391 TYR A CA 1
ATOM 3189 C C . TYR A 1 391 ? -8.706 -8.656 17.876 1.00 93.12 391 TYR A C 1
ATOM 3191 O O . TYR A 1 391 ? -9.532 -8.082 17.165 1.00 93.12 391 TYR A O 1
ATOM 3199 N N . TYR A 1 392 ? -8.346 -8.211 19.078 1.00 89.69 392 TYR A N 1
ATOM 3200 C CA . TYR A 1 392 ? -8.855 -6.989 19.711 1.00 89.69 392 TYR A CA 1
ATOM 3201 C C . TYR A 1 392 ? -7.769 -5.914 19.900 1.00 89.69 392 TYR A C 1
ATOM 3203 O O . TYR A 1 392 ? -7.990 -4.930 20.601 1.00 89.69 392 TYR A O 1
ATOM 3211 N N . GLY A 1 393 ? -6.596 -6.078 19.282 1.00 89.00 393 GLY A N 1
ATOM 3212 C CA . GLY A 1 393 ? -5.513 -5.095 19.335 1.00 89.00 393 GLY A CA 1
ATOM 3213 C C . GLY A 1 393 ? -5.656 -3.959 18.323 1.00 89.00 393 GLY A C 1
ATOM 3214 O O . GLY A 1 393 ? -6.554 -3.950 17.480 1.00 89.00 393 GLY A O 1
ATOM 3215 N N . TYR A 1 394 ? -4.776 -2.963 18.439 1.00 86.12 394 TYR A N 1
ATOM 3216 C CA . TYR A 1 394 ? -4.856 -1.709 17.680 1.00 86.12 394 TYR A CA 1
ATOM 3217 C C . TYR A 1 394 ? -3.924 -1.638 16.468 1.00 86.12 394 TYR A C 1
ATOM 3219 O O . TYR A 1 394 ? -3.992 -0.689 15.690 1.00 86.12 394 TYR A O 1
ATOM 3227 N N . ASN A 1 395 ? -3.088 -2.651 16.263 1.00 85.69 395 ASN A N 1
ATOM 3228 C CA . ASN A 1 395 ? -2.085 -2.694 15.208 1.00 85.69 395 ASN A CA 1
ATOM 3229 C C . ASN A 1 395 ? -2.505 -3.624 14.054 1.00 85.69 395 ASN A C 1
ATOM 3231 O O . ASN A 1 395 ? -1.733 -4.429 13.532 1.00 85.69 395 ASN A O 1
ATOM 3235 N N . GLN A 1 396 ? -3.772 -3.512 13.653 1.00 87.00 396 GLN A N 1
ATOM 3236 C CA . GLN A 1 396 ? -4.389 -4.351 12.623 1.00 87.00 396 GLN A CA 1
ATOM 3237 C C . GLN A 1 396 ? -3.637 -4.316 11.290 1.00 87.00 396 GLN A C 1
ATOM 3239 O O . GLN A 1 396 ? -3.506 -5.341 10.627 1.00 87.00 396 GLN A O 1
ATOM 3244 N N . PHE A 1 397 ? -3.145 -3.139 10.897 1.00 83.31 397 PHE A N 1
ATOM 3245 C CA . PHE A 1 397 ? -2.470 -2.954 9.615 1.00 83.31 397 PHE A CA 1
ATOM 3246 C C . PHE A 1 397 ? -1.121 -3.677 9.556 1.00 83.31 397 PHE A C 1
ATOM 3248 O O . PHE A 1 397 ? -0.816 -4.289 8.537 1.00 83.31 397 PHE A O 1
ATOM 3255 N N . SER A 1 398 ? -0.342 -3.666 10.644 1.00 85.75 398 SER A N 1
ATOM 3256 C CA . SER A 1 398 ? 0.934 -4.389 10.696 1.00 85.75 398 SER A CA 1
ATOM 3257 C C . SER A 1 398 ? 0.721 -5.896 10.567 1.00 85.75 398 SER A C 1
ATOM 3259 O O . SER A 1 398 ? 1.425 -6.540 9.793 1.00 85.75 398 SER A O 1
ATOM 3261 N N . PHE A 1 399 ? -0.295 -6.448 11.242 1.00 91.12 399 PHE A N 1
ATOM 3262 C CA . PHE A 1 399 ? -0.634 -7.864 11.096 1.00 91.12 399 PHE A CA 1
ATOM 3263 C C . PHE A 1 399 ? -1.184 -8.203 9.713 1.00 91.12 399 PHE A C 1
ATOM 3265 O O . PHE A 1 399 ? -0.859 -9.234 9.143 1.00 91.12 399 PHE A O 1
ATOM 3272 N N . PHE A 1 400 ? -2.005 -7.326 9.141 1.00 91.50 400 PHE A N 1
ATOM 3273 C CA . PHE A 1 400 ? -2.491 -7.498 7.779 1.00 91.50 400 PHE A CA 1
ATOM 3274 C C . PHE A 1 400 ? -1.334 -7.552 6.775 1.00 91.50 400 PHE A C 1
ATOM 3276 O O . PHE A 1 400 ? -1.232 -8.508 6.010 1.00 91.50 400 PHE A O 1
ATOM 3283 N N . ARG A 1 401 ? -0.415 -6.578 6.832 1.00 88.56 401 ARG A N 1
ATOM 3284 C CA . ARG A 1 401 ? 0.754 -6.502 5.944 1.00 88.56 401 ARG A CA 1
ATOM 3285 C C . ARG A 1 401 ? 1.768 -7.622 6.164 1.00 88.56 401 ARG A C 1
ATOM 3287 O O . ARG A 1 401 ? 2.512 -7.935 5.242 1.00 88.56 401 ARG A O 1
ATOM 3294 N N . SER A 1 402 ? 1.798 -8.244 7.344 1.00 91.31 402 SER A N 1
ATOM 3295 C CA . SER A 1 402 ? 2.664 -9.404 7.584 1.00 91.31 402 SER A CA 1
ATOM 3296 C C . SER A 1 402 ? 2.111 -10.701 6.990 1.00 91.31 402 SER A C 1
ATOM 3298 O O . SER A 1 402 ? 2.861 -11.660 6.813 1.00 91.31 402 SER A O 1
ATOM 3300 N N . MET A 1 403 ? 0.817 -10.718 6.656 1.00 94.06 403 MET A N 1
ATOM 3301 C CA . MET A 1 403 ? 0.108 -11.882 6.127 1.00 94.06 403 MET A CA 1
ATOM 3302 C C . MET A 1 403 ? -0.238 -11.758 4.638 1.00 94.06 403 MET A C 1
ATOM 3304 O O . MET A 1 403 ? -0.378 -12.783 3.976 1.00 94.06 403 MET A O 1
ATOM 3308 N N . CYS A 1 404 ? -0.411 -10.543 4.106 1.00 92.50 404 CYS A N 1
ATOM 3309 C CA . CYS A 1 404 ? -0.849 -10.303 2.726 1.00 92.50 404 CYS A CA 1
ATOM 3310 C C . CYS A 1 404 ? -0.420 -8.932 2.169 1.00 92.50 404 CYS A C 1
ATOM 3312 O O . CYS A 1 404 ? -0.092 -8.016 2.925 1.00 92.50 404 CYS A O 1
ATOM 3314 N N . ASN A 1 405 ? -0.452 -8.776 0.841 1.00 86.62 405 ASN A N 1
ATOM 3315 C CA . ASN A 1 405 ? -0.112 -7.534 0.135 1.00 86.62 405 ASN A CA 1
ATOM 3316 C C . ASN A 1 405 ? -1.290 -6.937 -0.664 1.00 86.62 405 ASN A C 1
ATOM 3318 O O . ASN A 1 405 ? -1.113 -6.070 -1.520 1.00 86.62 405 ASN A O 1
ATOM 3322 N N . PHE A 1 406 ? -2.520 -7.358 -0.369 1.00 85.50 406 PHE A N 1
ATOM 3323 C CA . PHE A 1 406 ? -3.707 -6.787 -1.001 1.00 85.50 406 PHE A CA 1
ATOM 3324 C C . PHE A 1 406 ? -3.958 -5.326 -0.598 1.00 85.50 406 PHE A C 1
ATOM 3326 O O . PHE A 1 406 ? -3.696 -4.900 0.527 1.00 85.50 406 PHE A O 1
ATOM 3333 N N . ASN A 1 407 ? -4.589 -4.575 -1.502 1.00 69.19 407 ASN A N 1
ATOM 3334 C CA . ASN A 1 407 ? -5.141 -3.257 -1.206 1.00 69.19 407 ASN A CA 1
ATOM 3335 C C . ASN A 1 407 ? -6.606 -3.396 -0.783 1.00 69.19 407 ASN A C 1
ATOM 3337 O O . ASN A 1 407 ? -7.508 -3.508 -1.611 1.00 69.19 407 ASN A O 1
ATOM 3341 N N . GLY A 1 408 ? -6.849 -3.420 0.525 1.00 61.47 408 GLY A N 1
ATOM 3342 C CA . GLY A 1 408 ? -8.204 -3.445 1.065 1.00 61.47 408 GLY A CA 1
ATOM 3343 C C . GLY A 1 408 ? -8.837 -2.054 1.136 1.00 61.47 408 GLY A C 1
ATOM 3344 O O . GLY A 1 408 ? -8.204 -1.102 1.589 1.00 61.47 408 GLY A O 1
ATOM 3345 N N . GLN A 1 409 ? -10.105 -1.945 0.741 1.00 65.81 409 GLN A N 1
ATOM 3346 C CA . GLN A 1 409 ? -10.897 -0.715 0.844 1.00 65.81 409 GLN A CA 1
ATOM 3347 C C . GLN A 1 409 ? -11.783 -0.724 2.097 1.00 65.81 409 GLN A C 1
ATOM 3349 O O . GLN A 1 409 ? -12.163 -1.783 2.583 1.00 65.81 409 GLN A O 1
ATOM 3354 N N . ASN A 1 410 ? -12.153 0.453 2.610 1.00 74.06 410 ASN A N 1
ATOM 3355 C CA . ASN A 1 410 ? -13.118 0.644 3.712 1.00 74.06 410 ASN A CA 1
ATOM 3356 C C . ASN A 1 410 ? -12.659 0.223 5.124 1.00 74.06 410 ASN A C 1
ATOM 3358 O O . ASN A 1 410 ? -13.437 0.325 6.070 1.00 74.06 410 ASN A O 1
ATOM 3362 N N . GLY A 1 411 ? -11.393 -0.164 5.305 1.00 81.94 411 GLY A N 1
ATOM 3363 C CA . GLY A 1 411 ? -10.809 -0.494 6.611 1.00 81.94 411 GLY A CA 1
ATOM 3364 C C . GLY A 1 411 ? -11.226 -1.865 7.163 1.00 81.94 411 GLY A C 1
ATOM 3365 O O . GLY A 1 411 ? -12.333 -2.357 6.929 1.00 81.94 411 GLY A O 1
ATOM 3366 N N . ILE A 1 412 ? -10.315 -2.497 7.906 1.00 87.44 412 ILE A N 1
ATOM 3367 C CA . ILE A 1 412 ? -10.518 -3.834 8.473 1.00 87.44 412 ILE A CA 1
ATOM 3368 C C . ILE A 1 412 ? -11.510 -3.734 9.634 1.00 87.44 412 ILE A C 1
ATOM 3370 O O . ILE A 1 412 ? -11.290 -3.020 10.606 1.00 87.44 412 ILE A O 1
ATOM 3374 N N . GLN A 1 413 ? -12.621 -4.455 9.532 1.00 87.81 413 GLN A N 1
ATOM 3375 C CA . GLN A 1 413 ? -13.613 -4.575 10.591 1.00 87.81 413 GLN A CA 1
ATOM 3376 C C . GLN A 1 413 ? -13.236 -5.663 11.601 1.00 87.81 413 GLN A C 1
ATOM 3378 O O . GLN A 1 413 ? -13.350 -5.436 12.804 1.00 87.81 413 GLN A O 1
ATOM 3383 N N . TRP A 1 414 ? -12.815 -6.832 11.113 1.00 90.50 414 TRP A N 1
ATOM 3384 C CA . TRP A 1 414 ? -12.508 -8.009 11.928 1.00 90.50 414 TRP A CA 1
ATOM 3385 C C . TRP A 1 414 ? -11.249 -8.706 11.444 1.00 90.50 414 TRP A C 1
ATOM 3387 O O . TRP A 1 414 ? -11.018 -8.783 10.238 1.00 90.50 414 TRP A O 1
ATOM 3397 N N . ILE A 1 415 ? -10.503 -9.283 12.383 1.00 95.38 415 ILE A N 1
ATOM 3398 C CA . ILE A 1 415 ? -9.437 -10.237 12.091 1.00 95.38 415 ILE A CA 1
ATOM 3399 C C . ILE A 1 415 ? -9.707 -11.482 12.919 1.00 95.38 415 ILE A C 1
ATOM 3401 O O . ILE A 1 415 ? -9.629 -11.440 14.150 1.00 95.38 415 ILE A O 1
ATOM 3405 N N . ASP A 1 416 ? -10.032 -12.569 12.231 1.00 97.06 416 ASP A N 1
ATOM 3406 C CA . ASP A 1 416 ? -10.329 -13.853 12.844 1.00 97.06 416 ASP A CA 1
ATOM 3407 C C . ASP A 1 416 ? -9.248 -14.871 12.475 1.00 97.06 416 ASP A C 1
ATOM 3409 O O . ASP A 1 416 ? -8.880 -15.010 11.313 1.00 97.06 416 ASP A O 1
ATOM 3413 N N . VAL A 1 417 ? -8.751 -15.599 13.467 1.00 97.88 417 VAL A N 1
ATOM 3414 C CA . VAL A 1 417 ? -7.781 -16.684 13.317 1.00 97.88 417 VAL A CA 1
ATOM 3415 C C . VAL A 1 417 ? -8.501 -18.002 13.547 1.00 97.88 417 VAL A C 1
ATOM 3417 O O . VAL A 1 417 ? -9.214 -18.152 14.542 1.00 97.88 417 VAL A O 1
ATOM 3420 N N . TYR A 1 418 ? -8.295 -18.957 12.648 1.00 98.25 418 TYR A N 1
ATOM 3421 C CA . TYR A 1 418 ? -8.919 -20.272 12.702 1.00 98.25 418 TYR A CA 1
ATOM 3422 C C . TYR A 1 418 ? -7.871 -21.348 12.940 1.00 98.25 418 TYR A C 1
ATOM 3424 O O . TYR A 1 418 ? -6.798 -21.338 12.331 1.00 98.25 418 TYR A O 1
ATOM 3432 N N . LEU A 1 419 ? -8.199 -22.284 13.830 1.00 98.00 419 LEU A N 1
ATOM 3433 C CA . LEU A 1 419 ? -7.316 -23.387 14.178 1.00 98.00 419 LEU A CA 1
ATOM 3434 C C . LEU A 1 419 ? -7.742 -24.699 13.524 1.00 98.00 419 LEU A C 1
ATOM 3436 O O . LEU A 1 419 ? -8.929 -25.026 13.447 1.00 98.00 419 LEU A O 1
ATOM 3440 N N . LYS A 1 420 ? -6.742 -25.495 13.156 1.00 96.75 420 LYS A N 1
ATOM 3441 C CA . LYS A 1 420 ? -6.865 -26.904 12.793 1.00 96.75 420 LYS A CA 1
ATOM 3442 C C . LYS A 1 420 ? -5.748 -27.670 13.487 1.00 96.75 420 LYS A C 1
ATOM 3444 O O . LYS A 1 420 ? -4.610 -27.215 13.503 1.00 96.75 420 LYS A O 1
ATOM 3449 N N . ASP A 1 421 ? -6.082 -28.793 14.118 1.00 95.25 421 ASP A N 1
ATOM 3450 C CA . ASP A 1 421 ? -5.119 -29.601 14.881 1.00 95.25 421 ASP A CA 1
ATOM 3451 C C . ASP A 1 421 ? -4.327 -28.775 15.925 1.00 95.25 421 ASP A C 1
ATOM 3453 O O . ASP A 1 421 ? -3.126 -28.960 16.114 1.00 95.25 421 ASP A O 1
ATOM 3457 N N . ASN A 1 422 ? -5.015 -27.844 16.607 1.00 95.12 422 ASN A N 1
ATOM 3458 C CA . ASN A 1 422 ? -4.459 -26.892 17.586 1.00 95.12 422 ASN A CA 1
ATOM 3459 C C . ASN A 1 422 ? -3.347 -25.978 17.038 1.00 95.12 422 ASN A C 1
ATOM 3461 O O . ASN A 1 422 ? -2.484 -25.529 17.790 1.00 95.12 422 ASN A O 1
ATOM 3465 N N . LYS A 1 423 ? -3.344 -25.704 15.732 1.00 96.88 423 LYS A N 1
ATOM 3466 C CA . LYS A 1 423 ? -2.411 -24.784 15.075 1.00 96.88 423 LYS A CA 1
ATOM 3467 C C . LYS A 1 423 ? -3.169 -23.835 14.160 1.00 96.88 423 LYS A C 1
ATOM 3469 O O . LYS A 1 423 ? -4.240 -24.188 13.670 1.00 96.88 423 LYS A O 1
ATOM 3474 N N . ILE A 1 424 ? -2.634 -22.635 13.939 1.00 97.25 424 ILE A N 1
ATOM 3475 C CA . ILE A 1 424 ? -3.218 -21.696 12.974 1.00 97.25 424 ILE A CA 1
ATOM 3476 C C . ILE A 1 424 ? -3.231 -22.341 11.588 1.00 97.25 424 ILE A C 1
ATOM 3478 O O . ILE A 1 424 ? -2.189 -22.728 11.067 1.00 97.25 424 ILE A O 1
ATOM 3482 N N . ASP A 1 425 ? -4.425 -22.431 11.013 1.00 97.81 425 ASP A N 1
ATOM 3483 C CA . ASP A 1 425 ? -4.656 -22.931 9.661 1.00 97.81 425 ASP A CA 1
ATOM 3484 C C . ASP A 1 425 ? -4.824 -21.765 8.687 1.00 97.81 425 ASP A C 1
ATOM 3486 O O . ASP A 1 425 ? -4.157 -21.709 7.659 1.00 97.81 425 ASP A O 1
ATOM 3490 N N . HIS A 1 426 ? -5.662 -20.788 9.037 1.00 98.00 426 HIS A N 1
ATOM 3491 C CA . HIS A 1 426 ? -5.862 -19.591 8.229 1.00 98.00 426 HIS A CA 1
ATOM 3492 C C . HIS A 1 426 ? -6.285 -18.383 9.068 1.00 98.00 426 HIS A C 1
ATOM 3494 O O . HIS A 1 426 ? -6.777 -18.504 10.195 1.00 98.00 426 HIS A O 1
ATOM 3500 N N . VAL A 1 427 ? -6.097 -17.200 8.487 1.00 98.06 427 VAL A N 1
ATOM 3501 C CA . VAL A 1 427 ? -6.489 -15.904 9.047 1.00 98.06 427 VAL A CA 1
ATOM 3502 C C . VAL A 1 427 ? -7.437 -15.215 8.077 1.00 98.06 427 VAL A C 1
ATOM 3504 O O . VAL A 1 427 ? -7.179 -15.175 6.880 1.00 98.06 427 VAL A O 1
ATOM 3507 N N . VAL A 1 428 ? -8.536 -14.663 8.584 1.00 97.50 428 VAL A N 1
ATOM 3508 C CA . VAL A 1 428 ? -9.552 -13.979 7.785 1.00 97.50 428 VAL A CA 1
ATOM 3509 C C . VAL A 1 428 ? -9.667 -12.528 8.220 1.00 97.50 428 VAL A C 1
ATOM 3511 O O . VAL A 1 428 ? -10.056 -12.231 9.350 1.00 97.50 428 VAL A O 1
ATOM 3514 N N . PHE A 1 429 ? -9.403 -11.622 7.287 1.00 95.69 429 PHE A N 1
ATOM 3515 C CA . PHE A 1 429 ? -9.621 -10.191 7.430 1.00 95.69 429 PHE A CA 1
ATOM 3516 C C . PHE A 1 429 ? -10.956 -9.830 6.786 1.00 95.69 429 PHE A C 1
ATOM 3518 O O . PHE A 1 429 ? -11.141 -9.964 5.579 1.00 95.69 429 PHE A O 1
ATOM 3525 N N . THR A 1 430 ? -11.907 -9.368 7.589 1.00 93.38 430 THR A N 1
ATOM 3526 C CA . THR A 1 430 ? -13.199 -8.883 7.096 1.00 93.38 430 THR A CA 1
ATOM 3527 C C . THR A 1 430 ? -13.187 -7.369 7.078 1.00 93.38 430 THR A C 1
ATOM 3529 O O . THR A 1 430 ? -12.950 -6.757 8.116 1.00 93.38 430 THR A O 1
ATOM 3532 N N . TYR A 1 431 ? -13.492 -6.763 5.938 1.00 90.88 431 TYR A N 1
ATOM 3533 C CA . TYR A 1 431 ? -13.586 -5.312 5.802 1.00 90.88 431 TYR A CA 1
ATOM 3534 C C . TYR A 1 431 ? -14.991 -4.811 6.111 1.00 90.88 431 TYR A C 1
ATOM 3536 O O . TYR A 1 431 ? -15.967 -5.569 6.070 1.00 90.88 431 TYR A O 1
ATOM 3544 N N . ARG A 1 432 ? -15.087 -3.516 6.425 1.00 86.69 432 ARG A N 1
ATOM 3545 C CA . ARG A 1 432 ? -16.384 -2.845 6.542 1.00 86.69 432 ARG A CA 1
ATOM 3546 C C . ARG A 1 432 ? -17.117 -2.886 5.201 1.00 86.69 432 ARG A C 1
ATOM 3548 O O . ARG A 1 432 ? -16.492 -2.910 4.141 1.00 86.69 432 ARG A O 1
ATOM 3555 N N . THR A 1 433 ? -18.445 -2.861 5.263 1.00 87.81 433 THR A N 1
ATOM 3556 C CA . THR A 1 433 ? -19.284 -2.745 4.068 1.00 87.81 433 THR A CA 1
ATOM 3557 C C . THR A 1 433 ? -18.934 -1.464 3.315 1.00 87.81 433 THR A C 1
ATOM 3559 O O . THR A 1 433 ? -19.007 -0.374 3.881 1.00 87.81 433 THR A O 1
ATOM 3562 N N . GLY A 1 434 ? -18.541 -1.619 2.055 1.00 86.50 434 GLY A N 1
ATOM 3563 C CA . GLY A 1 434 ? -18.330 -0.529 1.117 1.00 86.50 434 GLY A CA 1
ATOM 3564 C C . GLY A 1 434 ? -19.606 -0.189 0.365 1.00 86.50 434 GLY A C 1
ATOM 3565 O O . GLY A 1 434 ? -20.536 -0.998 0.293 1.00 86.50 434 GLY A O 1
ATOM 3566 N N . GLN A 1 435 ? -19.626 1.007 -0.208 1.00 87.50 435 GLN A N 1
ATOM 3567 C CA . GLN A 1 435 ? -20.679 1.468 -1.095 1.00 87.50 435 GLN A CA 1
ATOM 3568 C C . GLN A 1 435 ? -20.038 2.146 -2.295 1.00 87.50 435 GLN A C 1
ATOM 3570 O O . GLN A 1 435 ? -19.261 3.078 -2.119 1.00 87.50 435 GLN A O 1
ATOM 3575 N N . ASP A 1 436 ? -20.413 1.699 -3.485 1.00 84.94 436 ASP A N 1
ATOM 3576 C CA . ASP A 1 436 ? -20.003 2.312 -4.740 1.00 84.94 436 ASP A CA 1
ATOM 3577 C C . ASP A 1 436 ? -21.223 2.680 -5.577 1.00 84.94 436 ASP A C 1
ATOM 3579 O O . ASP A 1 436 ? -22.349 2.222 -5.348 1.00 84.94 436 ASP A O 1
ATOM 3583 N N . LYS A 1 437 ? -20.990 3.566 -6.544 1.00 83.69 437 LYS A N 1
ATOM 3584 C CA . LYS A 1 437 ? -22.015 4.101 -7.431 1.00 83.69 437 LYS A CA 1
ATOM 3585 C C . LYS A 1 437 ? -21.564 3.945 -8.878 1.00 83.69 437 LYS A C 1
ATOM 3587 O O . LYS A 1 437 ? -20.489 4.412 -9.239 1.00 83.69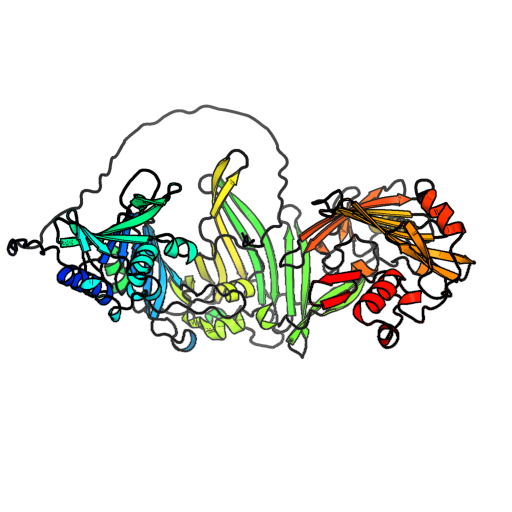 437 LYS A O 1
ATOM 3592 N N . TYR A 1 438 ? -22.398 3.321 -9.698 1.00 76.75 438 TYR A N 1
ATOM 3593 C CA . TYR A 1 438 ? -22.209 3.260 -11.144 1.00 76.75 438 TYR A CA 1
ATOM 3594 C C . TYR A 1 438 ? -22.387 4.644 -11.793 1.00 76.75 438 TYR A C 1
ATOM 3596 O O . TYR A 1 438 ? -22.993 5.549 -11.210 1.00 76.75 438 TYR A O 1
ATOM 3604 N N . GLU A 1 439 ? -21.891 4.806 -13.024 1.00 77.88 439 GLU A N 1
ATOM 3605 C CA . GLU A 1 439 ? -22.025 6.054 -13.798 1.00 77.88 439 GLU A CA 1
ATOM 3606 C C . GLU A 1 439 ? -23.489 6.458 -14.033 1.00 77.88 439 GLU A C 1
ATOM 3608 O O . GLU A 1 439 ? -23.814 7.645 -14.040 1.00 77.88 439 GLU A O 1
ATOM 3613 N N . ASP A 1 440 ? -24.389 5.478 -14.155 1.00 82.88 440 ASP A N 1
ATOM 3614 C CA . ASP A 1 440 ? -25.839 5.687 -14.285 1.00 82.88 440 ASP A CA 1
ATOM 3615 C C . ASP A 1 440 ? -26.510 6.158 -12.979 1.00 82.88 440 ASP A C 1
ATOM 3617 O O . ASP A 1 440 ? -27.690 6.513 -12.953 1.00 82.88 440 ASP A O 1
ATOM 3621 N N . GLY A 1 441 ? -25.746 6.192 -11.888 1.00 80.50 441 GLY A N 1
ATOM 3622 C CA . GLY A 1 441 ? -26.168 6.615 -10.570 1.00 80.50 441 GLY A CA 1
ATOM 3623 C C . GLY A 1 441 ? -26.664 5.493 -9.653 1.00 80.50 441 GLY A C 1
ATOM 3624 O O . GLY A 1 441 ? -27.009 5.785 -8.505 1.00 80.50 441 GLY A O 1
ATOM 3625 N N . THR A 1 442 ? -26.682 4.240 -10.108 1.00 83.62 442 THR A N 1
ATOM 3626 C CA . THR A 1 442 ? -27.078 3.084 -9.298 1.00 83.62 442 THR A CA 1
ATOM 3627 C C . THR A 1 442 ? -26.063 2.840 -8.185 1.00 83.62 442 THR A C 1
ATOM 3629 O O . THR A 1 442 ? -24.867 2.731 -8.439 1.00 83.62 442 THR A O 1
ATOM 3632 N N . VAL A 1 443 ? -26.535 2.742 -6.941 1.00 84.88 443 VAL A N 1
ATOM 3633 C CA . VAL A 1 443 ? -25.699 2.498 -5.758 1.00 84.88 443 VAL A CA 1
ATOM 3634 C C . VAL A 1 443 ? -25.753 1.019 -5.389 1.00 84.88 443 VAL A C 1
ATOM 3636 O O . VAL A 1 443 ? -26.842 0.457 -5.273 1.00 84.88 443 VAL A O 1
ATOM 3639 N N . PHE A 1 444 ? -24.600 0.402 -5.146 1.00 85.94 444 PHE A N 1
ATOM 3640 C CA . PHE A 1 444 ? -24.513 -0.955 -4.614 1.00 85.94 444 PHE A CA 1
ATOM 3641 C C . PHE A 1 444 ? -23.593 -1.003 -3.398 1.00 85.94 444 PHE A C 1
ATOM 3643 O O . PHE A 1 444 ? -22.654 -0.223 -3.263 1.00 85.94 444 PHE A O 1
ATOM 3650 N N . ASN A 1 445 ? -23.881 -1.940 -2.498 1.00 89.88 445 ASN A N 1
ATOM 3651 C CA . ASN A 1 445 ? -23.069 -2.176 -1.315 1.00 89.88 445 ASN A CA 1
ATOM 3652 C C . ASN A 1 445 ? -22.337 -3.506 -1.468 1.00 89.88 445 ASN A C 1
ATOM 3654 O O . ASN A 1 445 ? -22.905 -4.473 -1.984 1.00 89.88 445 ASN A O 1
ATOM 3658 N N . TYR A 1 446 ? -21.106 -3.579 -0.983 1.00 90.31 446 TYR A N 1
ATOM 3659 C CA . TYR A 1 446 ? -20.292 -4.785 -1.069 1.00 90.31 446 TYR A CA 1
ATOM 3660 C C . TYR A 1 446 ? -19.516 -5.032 0.219 1.00 90.31 446 TYR A C 1
ATOM 3662 O O . TYR A 1 446 ? -19.304 -4.136 1.034 1.00 90.31 446 TYR A O 1
ATOM 3670 N N . LYS A 1 447 ? -19.085 -6.275 0.409 1.00 91.44 447 LYS A N 1
ATOM 3671 C CA . LYS A 1 447 ? -18.257 -6.690 1.537 1.00 91.44 447 LYS A CA 1
ATOM 3672 C C . LYS A 1 447 ? -17.040 -7.448 1.030 1.00 91.44 447 LYS A C 1
ATOM 3674 O O . LYS A 1 447 ? -17.189 -8.445 0.326 1.00 91.44 447 LYS A O 1
ATOM 3679 N N . THR A 1 448 ? -15.860 -7.003 1.446 1.00 93.81 448 THR A N 1
ATOM 3680 C CA . THR A 1 448 ? -14.583 -7.634 1.095 1.00 93.81 448 THR A CA 1
ATOM 3681 C C . THR A 1 448 ? -14.083 -8.497 2.245 1.00 93.81 448 THR A C 1
ATOM 3683 O O . THR A 1 448 ? -14.129 -8.097 3.411 1.00 93.81 448 THR A O 1
ATOM 3686 N N . THR A 1 449 ? -13.608 -9.695 1.919 1.00 95.25 449 THR A N 1
ATOM 3687 C CA . THR A 1 449 ? -12.962 -10.612 2.859 1.00 95.25 449 THR A CA 1
ATOM 3688 C C . THR A 1 449 ? -11.660 -11.105 2.251 1.00 95.25 449 THR A C 1
ATOM 3690 O O . THR A 1 449 ? -11.656 -11.554 1.111 1.00 95.25 449 THR A O 1
ATOM 3693 N N . ILE A 1 450 ? -10.571 -11.039 3.007 1.00 96.69 450 ILE A N 1
ATOM 3694 C CA . ILE A 1 450 ? -9.277 -11.597 2.618 1.00 96.69 450 ILE A CA 1
ATOM 3695 C C . ILE A 1 450 ? -9.005 -12.804 3.504 1.00 96.69 450 ILE A C 1
ATOM 3697 O O . ILE A 1 450 ? -9.029 -12.683 4.727 1.00 96.69 450 ILE A O 1
ATOM 3701 N N . SER A 1 451 ? -8.764 -13.958 2.893 1.00 97.38 451 SER A N 1
ATOM 3702 C CA . SER A 1 451 ? -8.375 -15.182 3.591 1.00 97.38 451 SER A CA 1
ATOM 3703 C C . SER A 1 451 ? -6.912 -15.476 3.310 1.00 97.38 451 SER A C 1
ATOM 3705 O O . SER A 1 451 ? -6.541 -15.591 2.147 1.00 97.38 451 SER A O 1
ATOM 3707 N N . CYS A 1 452 ? -6.107 -15.623 4.358 1.00 98.12 452 CYS A N 1
ATOM 3708 C CA . CYS A 1 452 ? -4.700 -15.998 4.307 1.00 98.12 452 CYS A CA 1
ATOM 3709 C C . CYS A 1 452 ? -4.530 -17.417 4.846 1.00 98.12 452 CYS A C 1
ATOM 3711 O O . CYS A 1 452 ? -4.605 -17.633 6.057 1.00 98.12 452 CYS A O 1
ATOM 3713 N N . GLN A 1 453 ? -4.333 -18.385 3.956 1.00 98.06 453 GLN A N 1
ATOM 3714 C CA . GLN A 1 453 ? -4.208 -19.799 4.294 1.00 98.06 453 GLN A CA 1
ATOM 3715 C C . GLN A 1 453 ? -2.743 -20.171 4.504 1.00 98.06 453 GLN A C 1
ATOM 3717 O O . GLN A 1 453 ? -1.937 -20.020 3.588 1.00 98.06 453 GLN A O 1
ATOM 3722 N N . VAL A 1 454 ? -2.417 -20.742 5.663 1.00 97.50 454 VAL A N 1
ATOM 3723 C CA . VAL A 1 454 ? -1.120 -21.381 5.895 1.00 97.50 454 VAL A CA 1
ATOM 3724 C C . VAL A 1 454 ? -1.053 -22.660 5.076 1.00 97.50 454 VAL A C 1
ATOM 3726 O O . VAL A 1 454 ? -1.956 -23.502 5.120 1.00 97.50 454 VAL A O 1
ATOM 3729 N N . VAL A 1 455 ? 0.022 -22.803 4.311 1.00 97.00 455 VAL A N 1
ATOM 3730 C CA . VAL A 1 455 ? 0.284 -23.988 3.498 1.00 97.00 455 VAL A CA 1
ATOM 3731 C C . VAL A 1 455 ? 1.657 -24.555 3.821 1.00 97.00 455 VAL A C 1
ATOM 3733 O O . VAL A 1 455 ? 2.425 -23.972 4.576 1.00 97.00 455 VAL A O 1
ATOM 3736 N N . LYS A 1 456 ? 1.967 -25.720 3.249 1.00 93.50 456 LYS A N 1
ATOM 3737 C CA . LYS A 1 456 ? 3.287 -26.328 3.396 1.00 93.50 456 LYS A CA 1
ATOM 3738 C C . LYS A 1 456 ? 4.377 -25.358 2.923 1.00 93.50 456 LYS A C 1
ATOM 3740 O O . LYS A 1 456 ? 4.271 -24.839 1.810 1.00 93.50 456 LYS A O 1
ATOM 3745 N N . ASP A 1 457 ? 5.415 -25.214 3.740 1.00 91.62 457 ASP A N 1
ATOM 3746 C CA . ASP A 1 457 ? 6.583 -24.376 3.478 1.00 91.62 457 ASP A CA 1
ATOM 3747 C C . ASP A 1 457 ? 7.183 -24.653 2.098 1.00 91.62 457 ASP A C 1
ATOM 3749 O O . ASP A 1 457 ? 7.351 -25.806 1.667 1.00 91.62 457 ASP A O 1
ATOM 3753 N N . ARG A 1 458 ? 7.515 -23.567 1.408 1.00 93.31 458 ARG A N 1
ATOM 3754 C CA . ARG A 1 458 ? 8.168 -23.551 0.102 1.00 93.31 458 ARG A CA 1
ATOM 3755 C C . ARG A 1 458 ? 9.529 -22.897 0.249 1.00 93.31 458 ARG A C 1
ATOM 3757 O O . ARG A 1 458 ? 9.692 -21.964 1.023 1.00 93.31 458 ARG A O 1
ATOM 3764 N N . SER A 1 459 ? 10.514 -23.384 -0.494 1.00 90.69 459 SER A N 1
ATOM 3765 C CA . SER A 1 459 ? 11.836 -22.763 -0.520 1.00 90.69 459 SER A CA 1
ATOM 3766 C C . SER A 1 459 ? 11.795 -21.444 -1.284 1.00 90.69 459 SER A C 1
ATOM 3768 O O . SER A 1 459 ? 11.256 -21.412 -2.390 1.00 90.69 459 SER A O 1
ATOM 3770 N N . ILE A 1 460 ? 12.437 -20.413 -0.741 1.00 94.12 460 ILE A N 1
ATOM 3771 C CA . ILE A 1 460 ? 12.756 -19.188 -1.478 1.00 94.12 460 ILE A CA 1
ATOM 3772 C C . ILE A 1 460 ? 14.071 -19.432 -2.224 1.00 94.12 460 ILE A C 1
ATOM 3774 O O . ILE A 1 460 ? 15.055 -19.887 -1.639 1.00 94.12 460 ILE A O 1
ATOM 3778 N N . THR A 1 461 ? 14.082 -19.188 -3.531 1.00 92.94 461 THR A N 1
ATOM 3779 C CA . THR A 1 461 ? 15.267 -19.376 -4.378 1.00 92.94 461 THR A CA 1
ATOM 3780 C C . THR A 1 461 ? 15.444 -18.185 -5.299 1.00 92.94 461 THR A C 1
ATOM 3782 O O . THR A 1 461 ? 14.459 -17.639 -5.787 1.00 92.94 461 THR A O 1
ATOM 3785 N N . ASN A 1 462 ? 16.694 -17.820 -5.589 1.00 94.75 462 ASN A N 1
ATOM 3786 C CA . ASN A 1 462 ? 16.971 -16.790 -6.587 1.00 94.75 462 ASN A CA 1
ATOM 3787 C C . ASN A 1 462 ? 16.350 -17.165 -7.944 1.00 94.75 462 ASN A C 1
ATOM 3789 O O . ASN A 1 462 ? 16.413 -18.340 -8.329 1.00 94.75 462 ASN A O 1
ATOM 3793 N N . PRO A 1 463 ? 15.825 -16.182 -8.695 1.00 94.31 463 PRO A N 1
ATOM 3794 C CA . PRO A 1 463 ? 15.384 -16.424 -10.055 1.00 94.31 463 PRO A CA 1
ATOM 3795 C C . PRO A 1 463 ? 16.573 -16.843 -10.920 1.00 94.31 463 PRO A C 1
ATOM 3797 O O . PRO A 1 463 ? 17.682 -16.316 -10.809 1.00 94.31 463 PRO A O 1
ATOM 3800 N N . THR A 1 464 ? 16.342 -17.817 -11.791 1.00 94.62 464 THR A N 1
ATOM 3801 C CA . THR A 1 464 ? 17.320 -18.238 -12.793 1.00 94.62 464 THR A CA 1
ATOM 3802 C C . THR A 1 464 ? 17.059 -17.505 -14.104 1.00 94.62 464 THR A C 1
ATOM 3804 O O . THR A 1 464 ? 15.888 -17.333 -14.445 1.00 94.62 464 THR A O 1
ATOM 3807 N N . PRO A 1 465 ? 18.102 -17.143 -14.874 1.00 95.44 465 PRO A N 1
ATOM 3808 C CA . PRO A 1 465 ? 17.940 -16.623 -16.227 1.00 95.44 465 PRO A CA 1
ATOM 3809 C C . PRO A 1 465 ? 16.953 -17.447 -17.052 1.00 95.44 465 PRO A C 1
ATOM 3811 O O . PRO A 1 465 ? 17.031 -18.678 -17.077 1.00 95.44 465 PRO A O 1
ATOM 3814 N N . TYR A 1 466 ? 16.048 -16.770 -17.753 1.00 93.50 466 TYR A N 1
ATOM 3815 C CA . TYR A 1 466 ? 15.082 -17.428 -18.620 1.00 93.50 466 TYR A CA 1
ATOM 3816 C C . TYR A 1 466 ? 15.772 -18.137 -19.784 1.00 93.50 466 TYR A C 1
ATOM 3818 O O . TYR A 1 466 ? 16.632 -17.567 -20.464 1.00 93.50 466 TYR A O 1
ATOM 3826 N N . GLU A 1 467 ? 15.381 -19.386 -20.027 1.00 91.31 467 GLU A N 1
ATOM 3827 C CA . GLU A 1 467 ? 15.869 -20.153 -21.168 1.00 91.31 467 GLU A CA 1
ATOM 3828 C C . GLU A 1 467 ? 15.374 -19.560 -22.494 1.00 91.31 467 GLU A C 1
ATOM 3830 O O . GLU A 1 467 ? 14.343 -18.890 -22.568 1.00 91.31 467 GLU A O 1
ATOM 3835 N N . THR A 1 468 ? 16.114 -19.828 -23.570 1.00 84.12 468 THR A N 1
ATOM 3836 C CA . THR A 1 468 ? 15.746 -19.337 -24.902 1.00 84.12 468 THR A CA 1
ATOM 3837 C C . THR A 1 468 ? 14.509 -20.057 -25.428 1.00 84.12 468 THR A C 1
ATOM 3839 O O . THR A 1 468 ? 14.527 -21.275 -25.607 1.00 84.12 468 THR A O 1
ATOM 3842 N N . LYS A 1 469 ? 13.443 -19.301 -25.715 1.00 80.75 469 LYS A N 1
ATOM 3843 C CA . LYS A 1 469 ? 12.183 -19.818 -26.276 1.00 80.75 469 LYS A CA 1
ATOM 3844 C C . LYS A 1 469 ? 12.146 -19.569 -27.788 1.00 80.75 469 LYS A C 1
ATOM 3846 O O . LYS A 1 469 ? 12.511 -18.493 -28.250 1.00 80.75 469 LYS A O 1
ATOM 3851 N N . THR A 1 470 ? 11.665 -20.531 -28.579 1.00 72.19 470 THR A N 1
ATOM 3852 C CA . THR A 1 470 ? 11.567 -20.383 -30.050 1.00 72.19 470 THR A CA 1
ATOM 3853 C C . THR A 1 470 ? 10.667 -19.213 -30.462 1.00 72.19 470 THR A C 1
ATOM 3855 O O . THR A 1 470 ? 10.957 -18.520 -31.432 1.00 72.19 470 THR A O 1
ATOM 3858 N N . GLU A 1 471 ? 9.611 -18.953 -29.690 1.00 71.88 471 GLU A N 1
ATOM 3859 C CA . G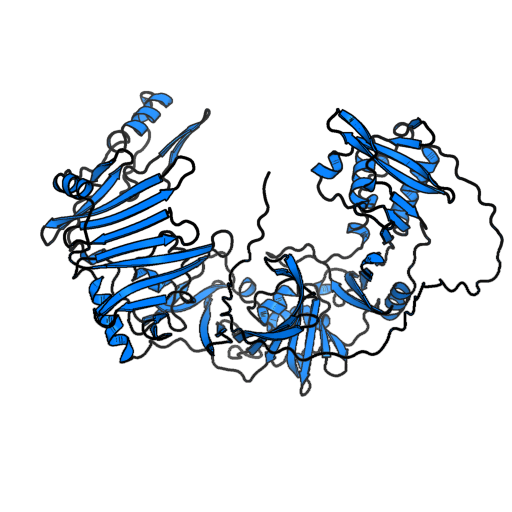LU A 1 471 ? 8.659 -17.853 -29.903 1.00 71.88 471 GLU A CA 1
ATOM 3860 C C . GLU A 1 471 ? 9.280 -16.459 -29.726 1.00 71.88 471 GLU A C 1
ATOM 3862 O O . GLU A 1 471 ? 8.716 -15.477 -30.204 1.00 71.88 471 GLU A O 1
ATOM 3867 N N . ASN A 1 472 ? 10.456 -16.375 -29.095 1.00 82.38 472 ASN A N 1
ATOM 3868 C CA . ASN A 1 472 ? 11.161 -15.124 -28.826 1.00 82.38 472 ASN A CA 1
ATOM 3869 C C . ASN A 1 472 ? 12.136 -14.736 -29.950 1.00 82.38 472 ASN A C 1
ATOM 3871 O O . ASN A 1 472 ? 12.717 -13.655 -29.909 1.00 82.38 472 ASN A O 1
ATOM 3875 N N . ALA A 1 473 ? 12.296 -15.571 -30.985 1.00 86.19 473 ALA A N 1
ATOM 3876 C CA . ALA A 1 473 ? 13.133 -15.239 -32.139 1.00 86.19 473 ALA A CA 1
ATOM 3877 C C . ALA A 1 473 ? 12.617 -14.002 -32.897 1.00 86.19 473 ALA A C 1
ATOM 3879 O O . ALA A 1 473 ? 13.418 -13.196 -33.362 1.00 86.19 473 ALA A O 1
ATOM 3880 N N . ILE A 1 474 ? 11.291 -13.824 -32.982 1.00 90.38 474 ILE A N 1
ATOM 3881 C CA . ILE A 1 474 ? 10.682 -12.634 -33.596 1.00 90.38 474 ILE A CA 1
ATOM 3882 C C . ILE A 1 474 ? 10.995 -11.365 -32.793 1.00 90.38 474 ILE A C 1
ATOM 3884 O O . ILE A 1 474 ? 11.297 -10.334 -33.380 1.00 90.38 474 ILE A O 1
ATOM 3888 N N . LEU A 1 475 ? 11.009 -11.457 -31.456 1.00 92.50 475 LEU A N 1
ATOM 3889 C CA . LEU A 1 475 ? 11.380 -10.347 -30.577 1.00 92.50 475 LEU A CA 1
ATOM 3890 C C . LEU A 1 475 ? 12.848 -9.970 -30.749 1.00 92.50 475 LEU A C 1
ATOM 3892 O O . LEU A 1 475 ? 13.156 -8.790 -30.827 1.00 92.50 475 LEU A O 1
ATOM 3896 N N . THR A 1 476 ? 13.749 -10.954 -30.850 1.00 91.88 476 THR A N 1
ATOM 3897 C CA . THR A 1 476 ? 15.173 -10.684 -31.108 1.00 91.88 476 THR A CA 1
ATOM 3898 C C . THR A 1 476 ? 15.350 -9.849 -32.372 1.00 91.88 476 THR A C 1
ATOM 3900 O O . THR A 1 476 ? 16.030 -8.830 -32.331 1.00 91.88 476 THR A O 1
ATOM 3903 N N . LYS A 1 477 ? 14.684 -10.230 -33.465 1.00 92.31 477 LYS A N 1
ATOM 3904 C CA . LYS A 1 477 ? 14.745 -9.479 -34.721 1.00 92.31 477 LYS A CA 1
ATOM 3905 C C . LYS A 1 477 ? 14.085 -8.105 -34.627 1.00 92.31 477 LYS A C 1
ATOM 3907 O O . LYS A 1 477 ? 14.641 -7.134 -35.121 1.00 92.31 477 LYS A O 1
ATOM 3912 N N . ALA A 1 478 ? 12.950 -8.002 -33.940 1.00 92.62 478 ALA A N 1
ATOM 3913 C CA . ALA A 1 478 ? 12.297 -6.718 -33.704 1.00 92.62 478 ALA A CA 1
ATOM 3914 C C . ALA A 1 478 ? 13.175 -5.763 -32.886 1.00 92.62 478 ALA A C 1
ATOM 3916 O O . ALA A 1 478 ? 13.219 -4.572 -33.175 1.00 92.62 478 ALA A O 1
ATOM 3917 N N . PHE A 1 479 ? 13.931 -6.269 -31.909 1.00 92.19 479 PHE A N 1
ATOM 3918 C CA . PHE A 1 479 ? 14.888 -5.469 -31.140 1.00 92.19 479 PHE A CA 1
ATOM 3919 C C . PHE A 1 479 ? 16.108 -5.055 -31.969 1.00 92.19 479 PHE A C 1
ATOM 3921 O O . PHE A 1 479 ? 16.663 -3.980 -31.745 1.00 92.19 479 PHE A O 1
ATOM 3928 N N . GLU A 1 480 ? 16.497 -5.844 -32.975 1.00 90.25 480 GLU A N 1
ATOM 3929 C CA . GLU A 1 480 ? 17.535 -5.450 -33.935 1.00 90.25 480 GLU A CA 1
ATOM 3930 C C . GLU A 1 480 ? 17.127 -4.235 -34.789 1.00 90.25 480 GLU A C 1
ATOM 3932 O O . GLU A 1 480 ? 18.002 -3.504 -35.245 1.00 90.25 480 GLU A O 1
ATOM 3937 N N . LYS A 1 481 ? 15.824 -3.955 -34.944 1.00 89.38 481 LYS A N 1
ATOM 3938 C CA . LYS A 1 481 ? 15.318 -2.808 -35.719 1.00 89.38 481 LYS A CA 1
ATOM 3939 C C . LYS A 1 481 ? 15.527 -1.446 -35.061 1.00 89.38 481 LYS A C 1
ATOM 3941 O O . LYS A 1 481 ? 15.513 -0.435 -35.752 1.00 89.38 481 LYS A O 1
ATOM 3946 N N . PHE A 1 482 ? 15.726 -1.391 -33.745 1.00 85.12 482 PHE A N 1
ATOM 3947 C CA . PHE A 1 482 ? 15.934 -0.130 -33.018 1.00 85.12 482 PHE A CA 1
ATOM 3948 C C . PHE A 1 482 ? 17.175 -0.150 -32.116 1.00 85.12 482 PHE A C 1
ATOM 3950 O O . PHE A 1 482 ? 17.267 0.611 -31.159 1.00 85.12 482 PHE A O 1
ATOM 3957 N N . ASN A 1 483 ? 18.168 -0.983 -32.445 1.00 83.50 483 ASN A N 1
ATOM 3958 C CA . ASN A 1 483 ? 19.454 -1.051 -31.736 1.00 83.50 483 ASN A CA 1
ATOM 3959 C C . ASN A 1 483 ? 20.548 -0.134 -32.321 1.00 83.50 483 ASN A C 1
ATOM 3961 O O . ASN A 1 483 ? 21.716 -0.262 -31.956 1.00 83.50 483 ASN A O 1
ATOM 3965 N N . GLY A 1 484 ? 20.191 0.738 -33.268 1.00 82.56 484 GLY A N 1
ATOM 3966 C CA . GLY A 1 484 ? 21.128 1.633 -33.948 1.00 82.56 484 GLY A CA 1
ATOM 3967 C C . GLY A 1 484 ? 21.700 1.128 -35.275 1.00 82.56 484 GLY A C 1
ATOM 3968 O O . GLY A 1 484 ? 22.525 1.825 -35.858 1.00 82.56 484 GLY A O 1
ATOM 3969 N N . MET A 1 485 ? 21.283 -0.040 -35.779 1.00 85.38 485 MET A N 1
ATOM 3970 C CA . MET A 1 485 ? 21.635 -0.486 -37.140 1.00 85.38 485 MET A CA 1
ATOM 3971 C C . MET A 1 485 ? 20.706 0.063 -38.232 1.00 85.38 485 MET A C 1
ATOM 3973 O O . MET A 1 485 ? 21.116 0.168 -39.388 1.00 85.38 485 MET A O 1
ATOM 3977 N N . GLU A 1 486 ? 19.471 0.411 -37.878 1.00 90.25 486 GLU A N 1
ATOM 3978 C CA . GLU A 1 486 ? 18.452 0.933 -38.791 1.00 90.25 486 GLU A CA 1
ATOM 3979 C C . GLU A 1 486 ? 17.900 2.270 -38.281 1.00 90.25 486 GLU A C 1
ATOM 3981 O O . GLU A 1 486 ? 18.049 2.617 -37.107 1.00 90.25 486 GLU A O 1
ATOM 3986 N N . GLU A 1 487 ? 17.282 3.031 -39.185 1.00 94.00 487 GLU A N 1
ATOM 3987 C CA . GLU A 1 487 ? 16.576 4.267 -38.849 1.00 94.00 487 GLU A CA 1
ATOM 3988 C C . GLU A 1 487 ? 15.302 3.932 -38.066 1.00 94.00 487 GLU A C 1
ATOM 3990 O O . GLU A 1 487 ? 14.520 3.075 -38.492 1.00 94.00 487 GLU A O 1
ATOM 3995 N N . PHE A 1 488 ? 15.068 4.627 -36.950 1.00 95.06 488 PHE A N 1
ATOM 3996 C CA . PHE A 1 488 ? 13.851 4.466 -36.157 1.00 95.06 488 PHE A CA 1
ATOM 3997 C C . PHE A 1 488 ? 13.380 5.778 -35.526 1.00 95.06 488 PHE A C 1
ATOM 3999 O O . PHE A 1 488 ? 14.153 6.706 -35.277 1.00 95.06 488 PHE A O 1
ATOM 4006 N N . GLN A 1 489 ? 12.092 5.825 -35.203 1.00 95.75 489 GLN A N 1
ATOM 4007 C CA . GLN A 1 489 ? 11.498 6.860 -34.369 1.00 95.75 489 GLN A CA 1
ATOM 4008 C C . GLN A 1 489 ? 10.567 6.223 -33.342 1.00 95.75 489 GLN A C 1
ATOM 4010 O O . GLN A 1 489 ? 9.748 5.375 -33.689 1.00 95.75 489 GLN A O 1
ATOM 4015 N N . ILE A 1 490 ? 10.679 6.649 -32.087 1.00 94.69 490 ILE A N 1
ATOM 4016 C CA . ILE A 1 490 ? 9.830 6.208 -30.981 1.00 94.69 490 ILE A CA 1
ATOM 4017 C C . ILE A 1 490 ? 9.129 7.433 -30.416 1.00 94.69 490 ILE A C 1
ATOM 4019 O O . ILE A 1 490 ? 9.789 8.376 -29.989 1.00 94.69 490 ILE A O 1
ATOM 4023 N N . THR A 1 491 ? 7.798 7.417 -30.405 1.00 94.62 491 THR A N 1
ATOM 4024 C CA . THR A 1 491 ? 6.981 8.468 -29.785 1.00 94.62 491 THR A CA 1
ATOM 4025 C C . THR A 1 491 ? 6.234 7.897 -28.591 1.00 94.62 491 THR A C 1
ATOM 4027 O O . THR A 1 491 ? 5.354 7.056 -28.780 1.00 94.62 491 THR A O 1
ATOM 4030 N N . ALA A 1 492 ? 6.557 8.367 -27.387 1.00 94.12 492 ALA A N 1
ATOM 4031 C CA . ALA A 1 492 ? 5.823 8.089 -26.160 1.00 94.12 492 ALA A CA 1
ATOM 4032 C C . ALA A 1 492 ? 4.804 9.203 -25.882 1.00 94.12 492 ALA A C 1
ATOM 4034 O O . ALA A 1 492 ? 5.121 10.393 -25.964 1.00 94.12 492 ALA A O 1
ATOM 4035 N N . VAL A 1 493 ? 3.575 8.813 -25.550 1.00 92.19 493 VAL A N 1
ATOM 4036 C CA . VAL A 1 493 ? 2.471 9.720 -25.222 1.00 92.19 493 VAL A CA 1
ATOM 4037 C C . VAL A 1 493 ? 1.922 9.354 -23.853 1.00 92.19 493 VAL A C 1
ATOM 4039 O O . VAL A 1 493 ? 1.632 8.188 -23.595 1.00 92.19 493 VAL A O 1
ATOM 4042 N N . ASN A 1 494 ? 1.740 10.353 -22.991 1.00 86.62 494 ASN A N 1
ATOM 4043 C CA . ASN A 1 494 ? 1.071 10.165 -21.710 1.00 86.62 494 ASN A CA 1
ATOM 4044 C C . ASN A 1 494 ? -0.439 9.987 -21.933 1.00 86.62 494 ASN A C 1
ATOM 4046 O O . ASN A 1 494 ? -1.107 10.901 -22.421 1.00 86.62 494 ASN A O 1
ATOM 4050 N N . ASP A 1 495 ? -1.002 8.847 -21.534 1.00 85.19 495 ASP A N 1
ATOM 4051 C CA . ASP A 1 495 ? -2.403 8.514 -21.828 1.00 85.19 495 ASP A CA 1
ATOM 4052 C C . ASP A 1 495 ? -3.396 9.457 -21.121 1.00 85.19 495 ASP A C 1
ATOM 4054 O O . ASP A 1 495 ? -4.512 9.677 -21.597 1.00 85.19 495 ASP A O 1
ATOM 4058 N N . LYS A 1 496 ? -2.995 10.063 -19.993 1.00 79.31 496 LYS A N 1
ATOM 4059 C CA . LYS A 1 496 ? -3.799 11.073 -19.283 1.00 79.31 496 LYS A CA 1
ATOM 4060 C C . LYS A 1 496 ? -3.652 12.469 -19.891 1.00 79.31 496 LYS A C 1
ATOM 4062 O O . LYS A 1 496 ? -4.533 13.308 -19.694 1.00 79.31 496 LYS A O 1
ATOM 4067 N N . ASN A 1 497 ? -2.559 12.735 -20.605 1.00 72.31 497 ASN A N 1
ATOM 4068 C CA . ASN A 1 497 ? -2.277 14.020 -21.233 1.00 72.31 497 ASN A CA 1
ATOM 4069 C C . ASN A 1 497 ? -1.649 13.835 -22.620 1.00 72.31 497 ASN A C 1
ATOM 4071 O O . ASN A 1 497 ? -0.441 13.982 -22.795 1.00 72.31 497 ASN A O 1
ATOM 4075 N N . ALA A 1 498 ? -2.497 13.595 -23.621 1.00 68.50 498 ALA A N 1
ATOM 4076 C CA . ALA A 1 498 ? -2.070 13.347 -25.000 1.00 68.50 498 ALA A CA 1
ATOM 4077 C C . ALA A 1 498 ? -1.315 14.518 -25.669 1.00 68.50 498 ALA A C 1
ATOM 4079 O O . ALA A 1 498 ? -0.772 14.359 -26.765 1.00 68.50 498 ALA A O 1
ATOM 4080 N N . TYR A 1 499 ? -1.304 15.699 -25.040 1.00 72.69 499 TYR A N 1
ATOM 4081 C CA . TYR A 1 499 ? -0.557 16.868 -25.507 1.00 72.69 499 TYR A CA 1
ATOM 4082 C C . TYR A 1 499 ? 0.911 16.852 -25.073 1.00 72.69 499 TYR A C 1
ATOM 4084 O O . TYR A 1 499 ? 1.696 17.620 -25.616 1.00 72.69 499 TYR A O 1
ATOM 4092 N N . SER A 1 500 ? 1.283 16.000 -24.113 1.00 78.50 500 SER A N 1
ATOM 4093 C CA . SER A 1 500 ? 2.678 15.775 -23.747 1.00 78.50 500 SER A CA 1
ATOM 4094 C C . SER A 1 500 ? 3.234 14.582 -24.514 1.00 78.50 500 SER A C 1
ATOM 4096 O O . SER A 1 500 ? 2.683 13.481 -24.426 1.00 78.50 500 SER A O 1
ATOM 4098 N N . LYS A 1 501 ? 4.309 14.808 -25.273 1.00 88.25 501 LYS A N 1
ATOM 4099 C CA . LYS A 1 501 ? 4.934 13.795 -26.131 1.00 88.25 501 LYS A CA 1
ATOM 4100 C C . LYS A 1 501 ? 6.443 13.794 -25.957 1.00 88.25 501 LYS A C 1
ATOM 4102 O O . LYS A 1 501 ? 7.061 14.848 -25.850 1.00 88.25 501 LYS A O 1
ATOM 4107 N N . PHE A 1 502 ? 7.018 12.603 -25.974 1.00 90.88 502 PHE A N 1
ATOM 4108 C CA . PHE A 1 502 ? 8.456 12.385 -25.962 1.00 90.88 502 PHE A CA 1
ATOM 4109 C C . PHE A 1 502 ? 8.829 11.615 -27.226 1.00 90.88 502 PHE A C 1
ATOM 4111 O O . PHE A 1 502 ? 8.361 10.496 -27.428 1.00 90.88 502 PHE A O 1
ATOM 4118 N N . ILE A 1 503 ? 9.622 12.224 -28.101 1.00 93.44 503 ILE A N 1
ATOM 4119 C CA . ILE A 1 503 ? 9.967 11.681 -29.413 1.00 93.44 503 ILE A CA 1
ATOM 4120 C C . ILE A 1 503 ? 11.475 11.466 -29.461 1.00 93.44 503 ILE A C 1
ATOM 4122 O O . ILE A 1 503 ? 12.247 12.413 -29.355 1.00 93.44 503 ILE A O 1
ATOM 4126 N N . THR A 1 504 ? 11.902 10.225 -29.666 1.00 94.38 504 THR A N 1
ATOM 4127 C CA . THR A 1 504 ? 13.299 9.884 -29.951 1.00 94.38 504 THR A CA 1
ATOM 4128 C C . THR A 1 504 ? 13.428 9.475 -31.410 1.00 94.38 504 THR A C 1
ATOM 4130 O O . THR A 1 504 ? 12.747 8.553 -31.847 1.00 94.38 504 THR A O 1
ATOM 4133 N N . THR A 1 505 ? 14.296 10.143 -32.167 1.00 95.25 505 THR A N 1
ATOM 4134 C CA . THR A 1 505 ? 14.561 9.856 -33.584 1.00 95.25 505 THR A CA 1
ATOM 4135 C C . THR A 1 505 ? 16.025 9.505 -33.794 1.00 95.25 505 THR A C 1
ATOM 4137 O O . THR A 1 505 ? 16.910 10.227 -33.332 1.00 95.25 505 THR A O 1
ATOM 4140 N N . TYR A 1 506 ? 16.277 8.439 -34.546 1.00 94.56 506 TYR A N 1
ATOM 4141 C CA . TYR A 1 506 ? 17.597 8.045 -35.008 1.00 94.56 506 TYR A CA 1
ATOM 4142 C C . TYR A 1 506 ? 17.588 7.830 -36.525 1.00 94.56 506 TYR A C 1
ATOM 4144 O O . TYR A 1 506 ? 16.878 6.960 -37.020 1.00 94.56 506 TYR A O 1
ATOM 4152 N N . ASP A 1 507 ? 18.381 8.612 -37.262 1.00 92.19 507 ASP A N 1
ATOM 4153 C CA . ASP A 1 507 ? 18.439 8.601 -38.738 1.00 92.19 507 ASP A CA 1
ATOM 4154 C C . ASP A 1 507 ? 19.835 8.209 -39.279 1.00 92.19 507 ASP A C 1
ATOM 4156 O O . ASP A 1 507 ? 20.269 8.666 -40.340 1.00 92.19 507 ASP A O 1
ATOM 4160 N N . LEU A 1 508 ? 20.593 7.419 -38.502 1.00 90.06 508 LEU A N 1
ATOM 4161 C CA . LEU A 1 508 ? 21.999 7.022 -38.733 1.00 90.06 508 LEU A CA 1
ATOM 4162 C C . LEU A 1 508 ? 23.036 8.158 -38.640 1.00 90.06 508 LEU A C 1
ATOM 4164 O O . LEU A 1 508 ? 24.224 7.898 -38.417 1.00 90.06 508 LEU A O 1
ATOM 4168 N N . LYS A 1 509 ? 22.624 9.418 -38.798 1.00 90.31 509 LYS A N 1
ATOM 4169 C CA . LYS A 1 509 ? 23.493 10.603 -38.698 1.00 90.31 509 LYS A CA 1
ATOM 4170 C C . LYS A 1 509 ? 23.257 11.382 -37.415 1.00 90.31 509 LYS A C 1
ATOM 4172 O O . LYS A 1 509 ? 24.163 12.064 -36.945 1.00 90.31 509 LYS A O 1
ATOM 4177 N N . ASN A 1 510 ? 22.062 11.292 -36.862 1.00 92.44 510 ASN A N 1
ATOM 4178 C CA . ASN A 1 510 ? 21.588 12.082 -35.750 1.00 92.44 510 ASN A CA 1
ATOM 4179 C C . ASN A 1 510 ? 20.829 11.180 -34.780 1.00 92.44 510 ASN A C 1
ATOM 4181 O O . ASN A 1 510 ? 20.136 10.250 -35.186 1.00 92.44 510 ASN A O 1
ATOM 4185 N N . PHE A 1 511 ? 20.950 11.491 -33.496 1.00 93.69 511 PHE A N 1
ATOM 4186 C CA . PHE A 1 511 ? 20.138 10.940 -32.421 1.00 93.69 511 PHE A CA 1
ATOM 4187 C C . PHE A 1 511 ? 19.495 12.125 -31.711 1.00 93.69 511 PHE A C 1
ATOM 4189 O O . PHE A 1 511 ? 20.205 12.943 -31.128 1.00 93.69 511 PHE A O 1
ATOM 4196 N N . VAL A 1 512 ? 18.180 12.268 -31.826 1.00 94.19 512 VAL A N 1
ATOM 4197 C CA . VAL A 1 512 ? 17.444 13.467 -31.414 1.00 94.19 512 VAL A CA 1
ATOM 4198 C C . VAL A 1 512 ? 16.353 13.080 -30.433 1.00 94.19 512 VAL A C 1
ATOM 4200 O O . VAL A 1 512 ? 15.572 12.177 -30.715 1.00 94.19 512 VAL A O 1
ATOM 4203 N N . GLN A 1 513 ? 16.282 13.787 -29.312 1.00 92.56 513 GLN A N 1
ATOM 4204 C CA . GLN A 1 513 ? 15.226 13.682 -28.313 1.00 92.56 513 GLN A CA 1
ATOM 4205 C C . GLN A 1 513 ? 14.447 14.998 -28.283 1.00 92.56 513 GLN A C 1
ATOM 4207 O O . GLN A 1 513 ? 15.028 16.069 -28.106 1.00 92.56 513 GLN A O 1
ATOM 4212 N N . GLN A 1 514 ? 13.136 14.916 -28.481 1.00 91.50 514 GLN A N 1
ATOM 4213 C CA . GLN A 1 514 ? 12.212 16.041 -28.472 1.00 91.50 514 GLN A CA 1
ATOM 4214 C C . GLN A 1 514 ? 11.143 15.821 -27.403 1.00 91.50 514 GLN A C 1
ATOM 4216 O O . GLN A 1 514 ? 10.444 14.809 -27.413 1.00 91.50 514 GLN A O 1
ATOM 4221 N N . ASN A 1 515 ? 10.987 16.806 -26.522 1.00 88.69 515 ASN A N 1
ATOM 4222 C CA . ASN A 1 515 ? 10.041 16.774 -25.419 1.00 88.69 515 ASN A CA 1
ATOM 4223 C C . ASN A 1 515 ? 9.042 17.917 -25.567 1.00 88.69 515 ASN A C 1
ATOM 4225 O O . ASN A 1 515 ? 9.388 19.082 -25.345 1.00 88.69 515 ASN A O 1
ATOM 4229 N N . ASP A 1 516 ? 7.804 17.571 -25.891 1.00 85.38 516 ASP A N 1
ATOM 4230 C CA . ASP A 1 516 ? 6.694 18.505 -25.992 1.00 85.38 516 ASP A CA 1
ATOM 4231 C C . ASP A 1 516 ? 5.894 18.474 -24.685 1.00 85.38 516 ASP A C 1
ATOM 4233 O O . ASP A 1 516 ? 5.381 17.434 -24.267 1.00 85.38 516 ASP A O 1
ATOM 4237 N N . TYR A 1 517 ? 5.780 19.624 -24.019 1.00 77.00 517 TYR A N 1
ATOM 4238 C CA . TYR A 1 517 ? 5.016 19.787 -22.785 1.00 77.00 517 TYR A CA 1
ATOM 4239 C C . TYR A 1 517 ? 3.980 20.890 -22.919 1.00 77.00 517 TYR A C 1
ATOM 4241 O O . TYR A 1 517 ? 4.271 22.001 -23.365 1.00 77.00 517 TYR A O 1
ATOM 4249 N N . TYR A 1 518 ? 2.778 20.627 -22.413 1.00 66.94 518 TYR A N 1
ATOM 4250 C CA . TYR A 1 518 ? 1.746 21.646 -22.309 1.00 66.94 518 TYR A CA 1
ATOM 4251 C C . TYR A 1 518 ? 1.779 22.309 -20.931 1.00 66.94 518 TYR A C 1
ATOM 4253 O O . TYR A 1 518 ? 1.487 21.689 -19.909 1.00 66.94 518 TYR A O 1
ATOM 4261 N N . THR A 1 519 ? 2.130 23.592 -20.894 1.00 64.56 519 THR A N 1
ATOM 4262 C CA . THR A 1 519 ? 2.123 24.399 -19.667 1.00 64.56 519 THR A CA 1
ATOM 4263 C C . THR A 1 519 ? 0.914 25.333 -19.641 1.00 64.56 519 THR A C 1
ATOM 4265 O O . THR A 1 519 ? 0.281 25.583 -20.664 1.00 64.56 519 THR A O 1
ATOM 4268 N N . GLY A 1 520 ? 0.613 25.940 -18.486 1.00 54.72 520 GLY A N 1
ATOM 4269 C CA . GLY A 1 520 ? -0.408 26.999 -18.403 1.00 54.72 520 GLY A CA 1
ATOM 4270 C C . GLY A 1 520 ? -0.141 28.210 -19.318 1.00 54.72 520 GLY A C 1
ATOM 4271 O O . GLY A 1 520 ? -1.044 29.013 -19.531 1.00 54.72 520 GLY A O 1
ATOM 4272 N N . GLY A 1 521 ? 1.077 28.334 -19.866 1.00 58.66 521 GLY A N 1
ATOM 4273 C CA . GLY A 1 521 ? 1.467 29.337 -20.861 1.00 58.66 521 GLY A CA 1
ATOM 4274 C C . GLY A 1 521 ? 1.479 28.846 -22.317 1.00 58.66 521 GLY A C 1
ATOM 4275 O O . GLY A 1 521 ? 1.904 29.610 -23.177 1.00 58.66 521 GLY A O 1
ATOM 4276 N N . GLY A 1 522 ? 1.037 27.614 -22.596 1.00 69.88 522 GLY A N 1
ATOM 4277 C CA . GLY A 1 522 ? 1.045 26.997 -23.927 1.00 69.88 522 GLY A CA 1
ATOM 4278 C C . GLY A 1 522 ? 2.032 25.833 -24.067 1.00 69.88 522 GLY A C 1
ATOM 4279 O O . GLY A 1 522 ? 2.668 25.412 -23.093 1.00 69.88 522 GLY A O 1
ATOM 4280 N N . GLU A 1 523 ? 2.126 25.318 -25.292 1.00 72.12 523 GLU A N 1
ATOM 4281 C CA . GLU A 1 523 ? 3.047 24.253 -25.701 1.00 72.12 523 GLU A CA 1
ATOM 4282 C C . GLU A 1 523 ? 4.500 24.745 -25.669 1.00 72.12 523 GLU A C 1
ATOM 4284 O O . GLU A 1 523 ? 4.815 25.848 -26.124 1.00 72.12 523 GLU A O 1
ATOM 4289 N N . LYS A 1 524 ? 5.378 23.934 -25.083 1.00 76.12 524 LYS A N 1
ATOM 4290 C CA . LYS A 1 524 ? 6.823 24.138 -25.048 1.00 76.12 524 LYS A CA 1
ATOM 4291 C C . LYS A 1 524 ? 7.505 22.890 -25.576 1.00 76.12 524 LYS A C 1
ATOM 4293 O O . LYS A 1 524 ? 7.198 21.801 -25.107 1.00 76.12 524 LYS A O 1
ATOM 4298 N N . THR A 1 525 ? 8.475 23.087 -26.456 1.00 82.75 525 THR A N 1
ATOM 4299 C CA . THR A 1 525 ? 9.274 22.014 -27.044 1.00 82.75 525 THR A CA 1
ATOM 4300 C C . THR A 1 525 ? 10.726 22.181 -26.622 1.00 82.75 525 THR A C 1
ATOM 4302 O O . THR A 1 525 ? 11.298 23.260 -26.781 1.00 82.75 525 THR A O 1
ATOM 4305 N N . PHE A 1 526 ? 11.319 21.119 -26.084 1.00 85.25 526 PHE A N 1
ATOM 4306 C CA . PHE A 1 526 ? 12.745 21.042 -25.774 1.00 85.25 526 PHE A CA 1
ATOM 4307 C C . PHE A 1 526 ? 13.381 19.981 -26.657 1.00 85.25 526 PHE A C 1
ATOM 4309 O O . PHE A 1 526 ? 12.889 18.858 -26.698 1.00 85.25 526 PHE A O 1
ATOM 4316 N N . ILE A 1 527 ? 14.459 20.330 -27.360 1.00 89.12 527 ILE A N 1
ATOM 4317 C CA . ILE A 1 527 ? 15.152 19.399 -28.254 1.00 89.12 527 ILE A CA 1
ATOM 4318 C C . ILE A 1 527 ? 16.614 19.319 -27.843 1.00 89.12 527 ILE A C 1
ATOM 4320 O O . ILE A 1 527 ? 17.310 20.335 -27.774 1.00 89.12 527 ILE A O 1
ATOM 4324 N N . THR A 1 528 ? 17.089 18.104 -27.621 1.00 90.50 528 THR A N 1
ATOM 4325 C CA . THR A 1 528 ? 18.498 17.782 -27.403 1.00 90.50 528 THR A CA 1
ATOM 4326 C C . THR A 1 528 ? 18.892 16.639 -28.322 1.00 90.50 528 THR A C 1
ATOM 4328 O O . THR A 1 528 ? 18.049 15.924 -28.864 1.00 90.50 528 THR A O 1
ATOM 4331 N N . GLY A 1 529 ? 20.184 16.467 -28.557 1.00 92.50 529 GLY A N 1
ATOM 4332 C CA . GLY A 1 529 ? 20.623 15.350 -29.368 1.00 92.50 529 GLY A CA 1
ATOM 4333 C C . GLY A 1 529 ? 22.105 15.339 -29.652 1.00 92.50 529 GLY A C 1
ATOM 4334 O O . GLY A 1 529 ? 22.891 16.101 -29.091 1.00 92.50 529 GLY A O 1
ATOM 4335 N N . TYR A 1 530 ? 22.473 14.453 -30.561 1.00 92.88 530 TYR A N 1
ATOM 4336 C CA . TYR A 1 530 ? 23.826 14.247 -31.030 1.00 92.88 530 TYR A CA 1
ATOM 4337 C C . TYR A 1 530 ? 23.817 14.196 -32.548 1.00 92.88 530 TYR A C 1
ATOM 4339 O O . TYR A 1 530 ? 22.909 13.642 -33.166 1.00 92.88 530 TYR A O 1
ATOM 4347 N N . LYS A 1 531 ? 24.850 14.777 -33.147 1.00 93.00 531 LYS A N 1
ATOM 4348 C CA . LYS A 1 531 ? 25.074 14.768 -34.587 1.00 93.00 531 LYS A CA 1
ATOM 4349 C C . LYS A 1 531 ? 26.425 14.137 -34.886 1.00 93.00 531 LYS A C 1
ATOM 4351 O O . LYS A 1 531 ? 27.443 14.551 -34.333 1.00 93.00 531 LYS A O 1
ATOM 4356 N N . LYS A 1 532 ? 26.442 13.183 -35.809 1.00 92.50 532 LYS A N 1
ATOM 4357 C CA . LYS A 1 532 ? 27.650 12.577 -36.364 1.00 92.50 532 LYS A CA 1
ATOM 4358 C C . LYS A 1 532 ? 28.453 13.631 -37.134 1.00 92.50 532 LYS A C 1
ATOM 4360 O O . LYS A 1 532 ? 27.916 14.317 -38.008 1.00 92.50 532 LYS A O 1
ATOM 4365 N N . LEU A 1 533 ? 29.735 13.770 -36.803 1.00 89.81 533 LEU A N 1
ATOM 4366 C CA . LEU A 1 533 ? 30.672 14.621 -37.544 1.00 89.81 533 LEU A CA 1
ATOM 4367 C C . LEU A 1 533 ? 31.423 13.801 -38.596 1.00 89.81 533 LEU A C 1
ATOM 4369 O O . LEU A 1 533 ? 31.579 14.244 -39.734 1.00 89.81 533 LEU A O 1
ATOM 4373 N N . ASP A 1 534 ? 31.835 12.593 -38.216 1.00 88.12 534 ASP A N 1
ATOM 4374 C CA . ASP A 1 534 ? 32.459 11.587 -39.071 1.00 88.12 534 ASP A CA 1
ATOM 4375 C C . ASP A 1 534 ? 32.147 10.170 -38.551 1.00 88.12 534 ASP A C 1
ATOM 4377 O O . ASP A 1 534 ? 31.382 9.996 -37.607 1.00 88.12 534 ASP A O 1
ATOM 4381 N N . GLU A 1 535 ? 32.707 9.133 -39.179 1.00 85.25 535 GLU A N 1
ATOM 4382 C CA . GLU A 1 535 ? 32.478 7.723 -38.808 1.00 85.25 535 GLU A CA 1
ATOM 4383 C C . GLU A 1 535 ? 32.892 7.355 -37.375 1.00 85.25 535 GLU A C 1
ATOM 4385 O O . GLU A 1 535 ? 32.445 6.341 -36.855 1.00 85.25 535 GLU A O 1
ATOM 4390 N N . SER A 1 536 ? 33.719 8.172 -36.732 1.00 87.94 536 SER A N 1
ATOM 4391 C CA . SER A 1 536 ? 34.320 7.913 -35.424 1.00 87.94 536 SER A CA 1
ATOM 4392 C C . SER A 1 536 ? 34.108 9.044 -34.419 1.00 87.94 536 SER A C 1
ATOM 4394 O O . SER A 1 536 ? 34.715 9.021 -33.346 1.00 87.94 536 SER A O 1
ATOM 4396 N N . SER A 1 537 ? 33.293 10.050 -34.748 1.00 93.25 537 SER A N 1
ATOM 4397 C CA . SER A 1 537 ? 33.053 11.171 -33.850 1.00 93.25 537 SER A CA 1
ATOM 4398 C C . SER A 1 537 ? 31.669 11.795 -33.997 1.00 93.25 537 SER A C 1
ATOM 4400 O O . SER A 1 537 ? 31.072 11.849 -35.079 1.00 93.25 537 SER A O 1
ATOM 4402 N N . TYR A 1 538 ? 31.158 12.306 -32.881 1.00 93.25 538 TYR A N 1
ATOM 4403 C CA . TYR A 1 538 ? 29.874 12.990 -32.814 1.00 93.25 538 TYR A CA 1
ATOM 4404 C C . TYR A 1 538 ? 29.919 14.176 -31.843 1.00 93.25 538 TYR A C 1
ATOM 4406 O O . TYR A 1 538 ? 30.821 14.310 -31.016 1.00 93.25 538 TYR A O 1
ATOM 4414 N N . GLN A 1 539 ? 28.934 15.062 -31.971 1.00 92.06 539 GLN A N 1
ATOM 4415 C CA . GLN A 1 539 ? 28.828 16.316 -31.233 1.00 92.06 539 GLN A CA 1
ATOM 4416 C C . GLN A 1 539 ? 27.427 16.453 -30.632 1.00 92.06 539 GLN A C 1
ATOM 4418 O O . GLN A 1 539 ? 26.435 16.374 -31.358 1.00 92.06 539 GLN A O 1
ATOM 4423 N N . ARG A 1 540 ? 27.350 16.685 -29.316 1.00 91.88 540 ARG A N 1
ATOM 4424 C CA . ARG A 1 540 ? 26.099 16.990 -28.604 1.00 91.88 540 ARG A CA 1
ATOM 4425 C C . ARG A 1 540 ? 25.595 18.385 -28.976 1.00 91.88 540 ARG A C 1
ATOM 4427 O O . ARG A 1 540 ? 26.395 19.316 -29.133 1.00 91.88 540 ARG A O 1
ATOM 4434 N N . PHE A 1 541 ? 24.281 18.527 -29.101 1.00 91.25 541 PHE A N 1
ATOM 4435 C CA . PHE A 1 541 ? 23.592 19.781 -29.372 1.00 91.25 541 PHE A CA 1
ATOM 4436 C C . PHE A 1 541 ? 22.310 19.918 -28.544 1.00 91.25 541 PHE A C 1
ATOM 4438 O O . PHE A 1 541 ? 21.747 18.938 -28.055 1.00 91.25 541 PHE A O 1
ATOM 4445 N N . LEU A 1 542 ? 21.831 21.153 -28.436 1.00 90.12 542 LEU A N 1
ATOM 4446 C CA . LEU A 1 542 ? 20.500 21.488 -27.938 1.00 90.12 542 LEU A CA 1
ATOM 4447 C C . LEU A 1 542 ? 19.872 22.589 -28.789 1.00 90.12 542 LEU A C 1
ATOM 4449 O O . LEU A 1 542 ? 20.576 23.349 -29.462 1.00 90.12 542 LEU A O 1
ATOM 4453 N N . VAL A 1 543 ? 18.549 22.677 -28.748 1.00 86.62 543 VAL A N 1
ATOM 4454 C CA . VAL A 1 543 ? 17.782 23.798 -29.286 1.00 86.62 543 VAL A CA 1
ATOM 4455 C C . VAL A 1 543 ? 17.288 24.627 -28.109 1.00 86.62 543 VAL A C 1
ATOM 4457 O O . VAL A 1 543 ? 16.549 24.135 -27.260 1.00 86.62 543 VAL A O 1
ATOM 4460 N N . ASP A 1 544 ? 17.729 25.878 -28.055 1.00 74.19 544 ASP A N 1
ATOM 4461 C CA . ASP A 1 544 ? 17.332 26.835 -27.027 1.00 74.19 544 ASP A CA 1
ATOM 4462 C C . ASP A 1 544 ? 15.848 27.224 -27.193 1.00 74.19 544 ASP A C 1
ATOM 4464 O O . ASP A 1 544 ? 15.225 27.010 -28.235 1.00 74.19 544 ASP A O 1
ATOM 4468 N N . THR A 1 545 ? 15.275 27.832 -26.162 1.00 68.38 545 THR A N 1
ATOM 4469 C CA . THR A 1 545 ? 13.891 28.315 -26.091 1.00 68.38 545 THR A CA 1
ATOM 4470 C C . THR A 1 545 ? 13.511 29.317 -27.186 1.00 68.38 545 THR A C 1
ATOM 4472 O O . THR A 1 545 ? 12.328 29.467 -27.490 1.00 68.38 545 THR A O 1
ATOM 4475 N N . ASP A 1 546 ? 14.485 29.994 -27.799 1.00 71.44 546 ASP A N 1
ATOM 4476 C CA . ASP A 1 546 ? 14.293 30.886 -28.950 1.00 71.44 546 ASP A CA 1
ATOM 4477 C C . ASP A 1 546 ? 14.386 30.158 -30.311 1.00 71.44 546 ASP A C 1
ATOM 4479 O O . ASP A 1 546 ? 14.244 30.774 -31.370 1.00 71.44 546 ASP A O 1
ATOM 4483 N N . GLY A 1 547 ? 14.601 28.840 -30.288 1.00 76.56 547 GLY A N 1
ATOM 4484 C CA . GLY A 1 547 ? 14.762 27.985 -31.456 1.00 76.56 547 GLY A CA 1
ATOM 4485 C C . GLY A 1 547 ? 16.188 27.931 -32.013 1.00 76.56 547 GLY A C 1
ATOM 4486 O O . GLY A 1 547 ? 16.378 27.347 -33.089 1.00 76.56 547 GLY A O 1
ATOM 4487 N N . THR A 1 548 ? 17.178 28.530 -31.344 1.00 82.19 548 THR A N 1
ATOM 4488 C CA . THR A 1 548 ? 18.582 28.536 -31.779 1.00 82.19 548 THR A CA 1
ATOM 4489 C C . THR A 1 548 ? 19.266 27.205 -31.473 1.00 82.19 548 THR A C 1
ATOM 4491 O O . THR A 1 548 ? 19.230 26.718 -30.348 1.00 82.19 548 THR A O 1
ATOM 4494 N N . LEU A 1 549 ? 19.942 26.628 -32.472 1.00 86.50 549 LEU A N 1
ATOM 4495 C CA . LEU A 1 549 ? 20.742 25.415 -32.304 1.00 86.50 549 LEU A CA 1
ATOM 4496 C C . LEU A 1 549 ? 22.128 25.759 -31.738 1.00 86.50 549 LEU A C 1
ATOM 4498 O O . LEU A 1 549 ? 22.866 26.544 -32.338 1.00 86.50 549 LEU A O 1
ATOM 4502 N N . LYS A 1 550 ? 22.505 25.128 -30.626 1.00 86.88 550 LYS A N 1
ATOM 4503 C CA . LYS A 1 550 ? 23.812 25.282 -29.974 1.00 86.88 550 LYS A CA 1
ATOM 4504 C C . LYS A 1 550 ? 24.496 23.924 -29.841 1.00 86.88 550 LYS A C 1
ATOM 4506 O O . LYS A 1 550 ? 23.845 22.932 -29.524 1.00 86.88 550 LYS A O 1
ATOM 4511 N N . ALA A 1 551 ? 25.811 23.877 -30.050 1.00 88.00 551 ALA A N 1
ATOM 4512 C CA . ALA A 1 551 ? 26.610 22.758 -29.553 1.00 88.00 551 ALA A CA 1
ATOM 4513 C C . ALA A 1 551 ? 26.706 22.875 -28.025 1.00 88.00 551 ALA A C 1
ATOM 4515 O O . ALA A 1 551 ? 26.818 23.988 -27.518 1.00 88.00 551 ALA A O 1
ATOM 4516 N N . ASN A 1 552 ? 26.647 21.753 -27.312 1.00 83.88 552 ASN A N 1
ATOM 4517 C CA . ASN A 1 552 ? 26.758 21.716 -25.855 1.00 83.88 552 ASN A CA 1
ATOM 4518 C C . ASN A 1 552 ? 27.637 20.533 -25.434 1.00 83.88 552 ASN A C 1
ATOM 4520 O O . ASN A 1 552 ? 27.129 19.433 -25.250 1.00 83.88 552 ASN A O 1
ATOM 4524 N N . GLY A 1 553 ? 28.944 20.755 -25.333 1.00 81.56 553 GLY A N 1
ATOM 4525 C CA . GLY A 1 553 ? 29.925 19.729 -24.969 1.00 81.56 553 GLY A CA 1
ATOM 4526 C C . GLY A 1 553 ? 30.989 19.528 -26.041 1.00 81.56 553 GLY A C 1
ATOM 4527 O O . GLY A 1 553 ? 30.832 19.945 -27.183 1.00 81.56 553 GLY A O 1
ATOM 4528 N N . SER A 1 554 ? 32.112 18.913 -25.686 1.00 85.44 554 SER A N 1
ATOM 4529 C CA . SER A 1 554 ? 33.192 18.655 -26.648 1.00 85.44 554 SER A CA 1
ATOM 4530 C C . SER A 1 554 ? 32.856 17.533 -27.640 1.00 85.44 554 SER A C 1
ATOM 4532 O O . SER A 1 554 ? 31.947 16.738 -27.409 1.00 85.44 554 SER A O 1
ATOM 4534 N N . VAL A 1 555 ? 33.603 17.455 -28.748 1.00 90.12 555 VAL A N 1
ATOM 4535 C CA . VAL A 1 555 ? 33.499 16.334 -29.695 1.00 90.12 555 VAL A CA 1
ATOM 4536 C C . VAL A 1 555 ? 33.882 15.033 -28.994 1.00 90.12 555 VAL A C 1
ATOM 4538 O O . VAL A 1 555 ? 34.985 14.918 -28.455 1.00 90.12 555 VAL A O 1
ATOM 4541 N N . VAL A 1 556 ? 33.002 14.038 -29.063 1.00 90.56 556 VAL A N 1
ATOM 4542 C CA . VAL A 1 556 ? 33.210 12.720 -28.460 1.00 90.56 556 VAL A CA 1
ATOM 4543 C C . VAL A 1 556 ? 33.684 11.737 -29.528 1.00 90.56 556 VAL A C 1
ATOM 4545 O O . VAL A 1 556 ? 33.201 11.754 -30.659 1.00 90.56 556 VAL A O 1
ATOM 4548 N N . GLN A 1 557 ? 34.658 10.896 -29.176 1.00 93.62 557 GLN A N 1
ATOM 4549 C CA . GLN A 1 557 ? 35.133 9.806 -30.031 1.00 93.62 557 GLN A CA 1
ATOM 4550 C C . GLN A 1 557 ? 34.265 8.562 -29.812 1.00 93.62 557 GLN A C 1
ATOM 4552 O O . GLN A 1 557 ? 34.085 8.138 -28.673 1.00 93.62 557 GLN A O 1
ATOM 4557 N N . GLY A 1 558 ? 33.766 7.967 -30.892 1.00 89.69 558 GLY A N 1
ATOM 4558 C CA . GLY A 1 558 ? 32.881 6.804 -30.864 1.00 89.69 558 GLY A CA 1
ATOM 4559 C C . GLY A 1 558 ? 31.783 6.872 -31.922 1.00 89.69 558 GLY A C 1
ATOM 4560 O O . GLY A 1 558 ? 31.697 7.823 -32.700 1.00 89.69 558 GLY A O 1
ATOM 4561 N N . GLU A 1 559 ? 30.933 5.849 -31.941 1.00 89.62 559 GLU A N 1
ATOM 4562 C CA . GLU A 1 559 ? 29.762 5.799 -32.812 1.00 89.62 559 GLU A CA 1
ATOM 4563 C C . GLU A 1 559 ? 28.539 6.351 -32.082 1.00 89.62 559 GLU A C 1
ATOM 4565 O O . GLU A 1 559 ? 28.274 5.993 -30.940 1.00 89.62 559 GLU A O 1
ATOM 4570 N N . ILE A 1 560 ? 27.742 7.179 -32.757 1.00 90.69 560 ILE A N 1
ATOM 4571 C CA . ILE A 1 560 ? 26.494 7.715 -32.195 1.00 90.69 560 ILE A CA 1
ATOM 4572 C C . ILE A 1 560 ? 25.496 6.605 -31.795 1.00 90.69 560 ILE A C 1
ATOM 4574 O O . ILE A 1 560 ? 24.689 6.798 -30.891 1.00 90.69 560 ILE A O 1
ATOM 4578 N N . SER A 1 561 ? 25.578 5.431 -32.433 1.00 88.12 561 SER 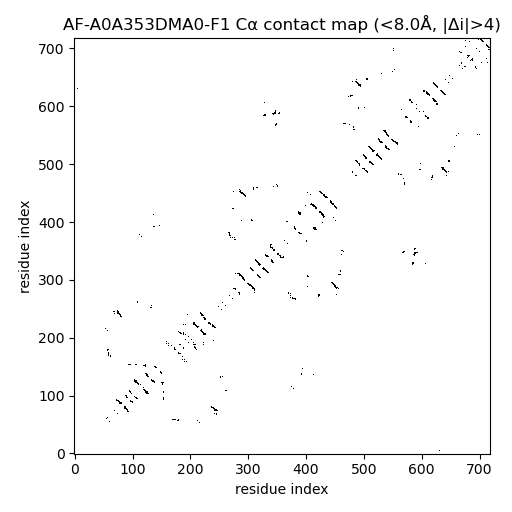A N 1
ATOM 4579 C CA . SER A 1 561 ? 24.772 4.243 -32.123 1.00 88.12 561 SER A CA 1
ATOM 4580 C C . SER A 1 561 ? 24.995 3.727 -30.699 1.00 88.12 561 SER A C 1
ATOM 4582 O O . SER A 1 561 ? 24.083 3.146 -30.120 1.00 88.12 561 SER A O 1
ATOM 4584 N N . SER A 1 562 ? 26.159 3.985 -30.085 1.00 88.06 562 SER A N 1
ATOM 4585 C CA . SER A 1 562 ? 26.436 3.561 -28.706 1.00 88.06 562 SER A CA 1
ATOM 4586 C C . SER A 1 562 ? 25.605 4.305 -27.657 1.00 88.06 562 SER A C 1
ATOM 4588 O O . SER A 1 562 ? 25.625 3.923 -26.492 1.00 88.06 562 SER A O 1
ATOM 4590 N N . LEU A 1 563 ? 24.919 5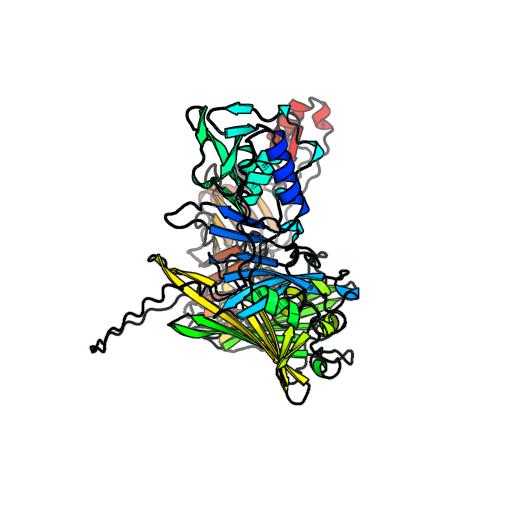.384 -28.047 1.00 88.50 563 LEU A N 1
ATOM 4591 C CA . LEU A 1 563 ? 24.001 6.139 -27.189 1.00 88.50 563 LEU A CA 1
ATOM 4592 C C . LEU A 1 563 ? 22.610 5.500 -27.117 1.00 88.50 563 LEU A C 1
ATOM 4594 O O . LEU A 1 563 ? 21.808 5.879 -26.268 1.00 88.50 563 LEU A O 1
ATOM 4598 N N . ILE A 1 564 ? 22.315 4.560 -28.017 1.00 90.50 564 ILE A N 1
ATOM 4599 C CA . ILE A 1 564 ? 21.016 3.904 -28.111 1.00 90.50 564 ILE A CA 1
ATOM 4600 C C . ILE A 1 564 ? 21.001 2.734 -27.122 1.00 90.50 564 ILE A C 1
ATOM 4602 O O . ILE A 1 564 ? 21.842 1.831 -27.231 1.00 90.50 564 ILE A O 1
ATOM 4606 N N . PRO A 1 565 ? 20.055 2.716 -26.164 1.00 87.12 565 PRO A N 1
ATOM 4607 C CA . PRO A 1 565 ? 19.868 1.577 -25.279 1.00 87.12 565 PRO A CA 1
ATOM 4608 C C . PRO A 1 565 ? 19.710 0.285 -26.088 1.00 87.12 565 PRO A C 1
ATOM 4610 O O . PRO A 1 565 ? 18.876 0.191 -26.985 1.00 87.12 565 PRO A O 1
ATOM 4613 N N . SER A 1 566 ? 20.542 -0.713 -25.794 1.00 85.44 566 SER A N 1
ATOM 4614 C CA . SER A 1 566 ? 20.561 -1.984 -26.520 1.00 85.44 566 SER A CA 1
ATOM 4615 C C . SER A 1 566 ? 20.926 -3.149 -25.602 1.00 85.44 566 SER A C 1
ATOM 4617 O O . SER A 1 566 ? 21.463 -2.966 -24.507 1.00 85.44 566 SER A O 1
ATOM 4619 N N . GLY A 1 567 ? 20.627 -4.370 -26.049 1.00 86.69 567 GLY A N 1
ATOM 4620 C CA . GLY A 1 567 ? 20.895 -5.591 -25.284 1.00 86.69 567 GLY A CA 1
ATOM 4621 C C . GLY A 1 567 ? 19.721 -6.084 -24.438 1.00 86.69 567 GLY A C 1
ATOM 4622 O O . GLY A 1 567 ? 19.918 -6.967 -23.606 1.00 86.69 567 GLY A O 1
ATOM 4623 N N . LEU A 1 568 ? 18.510 -5.558 -24.661 1.00 92.69 568 LEU A N 1
ATOM 4624 C CA . LEU A 1 568 ? 17.293 -6.118 -24.079 1.00 92.69 568 LEU A CA 1
ATOM 4625 C C . LEU A 1 568 ? 17.115 -7.566 -24.558 1.00 92.69 568 LEU A C 1
ATOM 4627 O O . LEU A 1 568 ? 17.004 -7.845 -25.752 1.00 92.69 568 LEU A O 1
ATOM 4631 N N . SER A 1 569 ? 17.109 -8.503 -23.622 1.00 94.38 569 SER A N 1
ATOM 4632 C CA . SER A 1 569 ? 16.959 -9.920 -23.912 1.00 94.38 569 SER A CA 1
ATOM 4633 C C . SER A 1 569 ? 15.529 -10.218 -24.343 1.00 94.38 569 SER A C 1
ATOM 4635 O O . SER A 1 569 ? 14.575 -9.844 -23.673 1.00 94.38 569 SER A O 1
ATOM 4637 N N . SER A 1 570 ? 15.339 -10.968 -25.424 1.00 94.25 570 SER A N 1
ATOM 4638 C CA . SER A 1 570 ? 14.000 -11.440 -25.794 1.00 94.25 570 SER A CA 1
ATOM 4639 C C . SER A 1 570 ? 13.468 -12.514 -24.835 1.00 94.25 570 SER A C 1
ATOM 4641 O O . SER A 1 570 ? 12.269 -12.776 -24.808 1.00 94.25 570 SER A O 1
ATOM 4643 N N . ASN A 1 571 ? 14.330 -13.122 -24.010 1.00 94.75 571 ASN A N 1
ATOM 4644 C CA . ASN A 1 571 ? 13.961 -14.218 -23.109 1.00 94.75 571 ASN A CA 1
ATOM 4645 C C . ASN A 1 571 ? 13.211 -13.774 -21.854 1.00 94.75 571 ASN A C 1
ATOM 4647 O O . ASN A 1 571 ? 12.484 -14.586 -21.289 1.00 94.75 571 ASN A O 1
ATOM 4651 N N . ILE A 1 572 ? 13.325 -12.502 -21.459 1.00 94.12 572 ILE A N 1
ATOM 4652 C CA . ILE A 1 572 ? 12.575 -11.945 -20.321 1.00 94.12 572 ILE A CA 1
ATOM 4653 C C . ILE A 1 572 ? 11.113 -11.634 -20.670 1.00 94.12 572 ILE A C 1
ATOM 4655 O O . ILE A 1 572 ? 10.420 -11.005 -19.878 1.00 94.12 572 ILE A O 1
ATOM 4659 N N . PHE A 1 573 ? 10.639 -12.059 -21.847 1.00 93.75 573 PHE A N 1
ATOM 4660 C CA . PHE A 1 573 ? 9.263 -11.888 -22.295 1.00 93.75 573 PHE A CA 1
ATOM 4661 C C . PHE A 1 573 ? 8.501 -13.213 -22.362 1.00 93.75 573 PHE A C 1
ATOM 4663 O O . PHE A 1 573 ? 9.040 -14.286 -22.669 1.00 93.75 573 PHE A O 1
ATOM 4670 N N . VAL A 1 574 ? 7.194 -13.104 -22.139 1.00 90.94 574 VAL A N 1
ATOM 4671 C CA . VAL A 1 574 ? 6.206 -14.155 -22.361 1.00 90.94 574 VAL A CA 1
ATOM 4672 C C . VAL A 1 574 ? 5.131 -13.657 -23.321 1.00 90.94 574 VAL A C 1
ATOM 4674 O O . VAL A 1 574 ? 4.667 -12.520 -23.226 1.00 90.94 574 VAL A O 1
ATOM 4677 N N . LYS A 1 575 ? 4.732 -14.518 -24.257 1.00 90.44 575 LYS A N 1
ATOM 4678 C CA . LYS A 1 575 ? 3.641 -14.252 -25.191 1.00 90.44 575 LYS A CA 1
ATOM 4679 C C . LYS A 1 575 ? 2.298 -14.331 -24.458 1.00 90.44 575 LYS A C 1
ATOM 4681 O O . LYS A 1 575 ? 1.988 -15.355 -23.853 1.00 90.44 575 LYS A O 1
ATOM 4686 N N . THR A 1 576 ? 1.512 -13.258 -24.495 1.00 88.44 576 THR A N 1
ATOM 4687 C CA . THR A 1 576 ? 0.219 -13.139 -23.791 1.00 88.44 576 THR A CA 1
ATOM 4688 C C . THR A 1 576 ? -0.983 -13.071 -24.732 1.00 88.44 576 THR A C 1
ATOM 4690 O O . THR A 1 576 ? -2.106 -13.334 -24.307 1.00 88.44 576 THR A O 1
ATOM 4693 N N . GLY A 1 577 ? -0.754 -12.782 -26.014 1.00 86.69 577 GLY A N 1
ATOM 4694 C CA . GLY A 1 577 ? -1.769 -12.751 -27.067 1.00 86.69 577 GLY A CA 1
ATOM 4695 C C . GLY A 1 577 ? -1.194 -13.197 -28.410 1.00 86.69 577 GLY A C 1
ATOM 4696 O O . GLY A 1 577 ? -0.074 -13.699 -28.478 1.00 86.69 577 GLY A O 1
ATOM 4697 N N . GLU A 1 578 ? -1.940 -13.015 -29.502 1.00 87.25 578 GLU A N 1
ATOM 4698 C CA . GLU A 1 578 ? -1.494 -13.433 -30.843 1.00 87.25 578 GLU A CA 1
ATOM 4699 C C . GLU A 1 578 ? -0.175 -12.759 -31.255 1.00 87.25 578 GLU A C 1
ATOM 4701 O O . GLU A 1 578 ? 0.735 -13.440 -31.727 1.00 87.25 578 GLU A O 1
ATOM 4706 N N . ASN A 1 579 ? -0.048 -11.463 -30.969 1.00 91.50 579 ASN A N 1
ATOM 4707 C CA . ASN A 1 579 ? 1.104 -10.620 -31.301 1.00 91.50 579 ASN A CA 1
ATOM 4708 C C . ASN A 1 579 ? 1.593 -9.796 -30.101 1.00 91.50 579 ASN A C 1
ATOM 4710 O O . ASN A 1 579 ? 2.312 -8.813 -30.257 1.00 91.50 579 ASN A O 1
ATOM 4714 N N . GLU A 1 580 ? 1.166 -10.181 -28.901 1.00 93.19 580 GLU A N 1
ATOM 4715 C CA . GLU A 1 580 ? 1.381 -9.415 -27.682 1.00 93.19 580 GLU A CA 1
ATOM 4716 C C . GLU A 1 580 ? 2.331 -10.154 -26.744 1.00 93.19 580 GLU A C 1
ATOM 4718 O O . GLU A 1 580 ? 2.175 -11.355 -26.499 1.00 93.19 580 GLU A O 1
ATOM 4723 N N . TYR A 1 581 ? 3.298 -9.417 -26.211 1.00 93.62 581 TYR A N 1
ATOM 4724 C CA . TYR A 1 581 ? 4.337 -9.912 -25.320 1.00 93.62 581 TYR A CA 1
ATOM 4725 C C . TYR A 1 581 ? 4.414 -9.018 -24.091 1.00 93.62 581 TYR A C 1
ATOM 4727 O O . TYR A 1 581 ? 4.219 -7.812 -24.183 1.00 93.62 581 TYR A O 1
ATOM 4735 N N . MET A 1 582 ? 4.704 -9.587 -22.931 1.00 93.38 582 MET A N 1
ATOM 4736 C CA . MET A 1 582 ? 4.902 -8.832 -21.693 1.00 93.38 582 MET A CA 1
ATOM 4737 C C . MET A 1 582 ? 6.128 -9.350 -20.963 1.00 93.38 582 MET A C 1
ATOM 4739 O O . MET A 1 582 ? 6.534 -10.488 -21.204 1.00 93.38 582 MET A O 1
ATOM 4743 N N . PHE A 1 583 ? 6.692 -8.553 -20.056 1.00 93.19 583 PHE A N 1
ATOM 4744 C CA . PHE A 1 583 ? 7.748 -9.058 -19.182 1.00 93.19 583 PHE A CA 1
ATOM 4745 C C . PHE A 1 583 ? 7.277 -10.282 -18.379 1.00 93.19 583 PHE A C 1
ATOM 4747 O O . PHE A 1 583 ? 6.131 -10.363 -17.923 1.00 93.19 583 PHE A O 1
ATOM 4754 N N . ASP A 1 584 ? 8.161 -11.267 -18.259 1.00 91.94 584 ASP A N 1
ATOM 4755 C CA . ASP A 1 584 ? 7.972 -12.456 -17.433 1.00 91.94 584 ASP A CA 1
ATOM 4756 C C . ASP A 1 584 ? 8.134 -12.082 -15.937 1.00 91.94 584 ASP A C 1
ATOM 4758 O O . ASP A 1 584 ? 8.320 -10.914 -15.583 1.00 91.94 584 ASP A O 1
ATOM 4762 N N . SER A 1 585 ? 8.016 -13.044 -15.021 1.00 91.12 585 SER A N 1
ATOM 4763 C CA . SER A 1 585 ? 8.215 -12.780 -13.581 1.00 91.12 585 SER A CA 1
ATOM 4764 C C . SER A 1 585 ? 9.634 -12.268 -13.262 1.00 91.12 585 SER A C 1
ATOM 4766 O O . SER A 1 585 ? 10.556 -12.418 -14.061 1.00 91.12 585 SER A O 1
ATOM 4768 N N . TYR A 1 586 ? 9.847 -11.691 -12.076 1.00 92.75 586 TYR A N 1
ATOM 4769 C CA . TYR A 1 586 ? 11.172 -11.287 -11.574 1.00 92.75 586 TYR A CA 1
ATOM 4770 C C . TYR A 1 586 ? 11.964 -10.269 -12.420 1.00 92.75 586 TYR A C 1
ATOM 4772 O O . TYR A 1 586 ? 13.123 -10.014 -12.100 1.00 92.75 586 TYR A O 1
ATOM 4780 N N . VAL A 1 587 ? 11.399 -9.683 -13.481 1.00 94.62 587 VAL A N 1
ATOM 4781 C CA . VAL A 1 587 ? 12.091 -8.646 -14.262 1.00 94.62 587 VAL A CA 1
ATOM 4782 C C . VAL A 1 587 ? 12.165 -7.357 -13.444 1.00 94.62 587 VAL A C 1
ATOM 4784 O O . VAL A 1 587 ? 11.139 -6.836 -13.004 1.00 94.62 587 VAL A O 1
ATOM 4787 N N . LEU A 1 588 ? 13.383 -6.858 -13.236 1.00 94.00 588 LEU A N 1
ATOM 4788 C CA . LEU A 1 588 ? 13.644 -5.644 -12.463 1.00 94.00 588 LEU A CA 1
ATOM 4789 C C . LEU A 1 588 ? 13.389 -4.378 -13.277 1.00 94.00 588 LEU A C 1
ATOM 4791 O O . LEU A 1 588 ? 13.339 -4.389 -14.510 1.00 94.00 588 LEU A O 1
ATOM 4795 N N . LYS A 1 589 ? 13.271 -3.252 -12.572 1.00 91.44 589 LYS A N 1
ATOM 4796 C CA . LYS A 1 589 ? 13.051 -1.943 -13.189 1.00 91.44 589 LYS A CA 1
ATOM 4797 C C . LYS A 1 589 ? 14.231 -1.489 -14.035 1.00 91.44 589 LYS A C 1
ATOM 4799 O O . LYS A 1 589 ? 14.005 -0.853 -15.059 1.00 91.44 589 LYS A O 1
ATOM 4804 N N . GLU A 1 590 ? 15.446 -1.894 -13.674 1.00 90.81 590 GLU A N 1
ATOM 4805 C CA . GLU A 1 590 ? 16.682 -1.676 -14.445 1.00 90.81 590 GLU A CA 1
ATOM 4806 C C . GLU A 1 590 ? 16.609 -2.211 -15.887 1.00 90.81 590 GLU A C 1
ATOM 4808 O O . GLU A 1 590 ? 17.366 -1.773 -16.749 1.00 90.81 590 GLU A O 1
ATOM 4813 N N . ALA A 1 591 ? 15.659 -3.100 -16.217 1.00 92.12 591 ALA A N 1
ATOM 4814 C CA . ALA A 1 591 ? 15.406 -3.473 -17.610 1.00 92.12 591 ALA A CA 1
ATOM 4815 C C . ALA A 1 591 ? 15.103 -2.255 -18.506 1.00 92.12 591 ALA A C 1
ATOM 4817 O O . ALA A 1 591 ? 15.389 -2.292 -19.705 1.00 92.12 591 ALA A O 1
ATOM 4818 N N . LYS A 1 592 ? 14.580 -1.162 -17.928 1.00 92.44 592 LYS A N 1
ATOM 4819 C CA . LYS A 1 592 ? 14.344 0.104 -18.631 1.00 92.44 592 LYS A CA 1
ATOM 4820 C C . LYS A 1 592 ? 15.605 0.732 -19.208 1.00 92.44 592 LYS A C 1
ATOM 4822 O O . LYS A 1 592 ? 15.519 1.377 -20.241 1.00 92.44 592 LYS A O 1
ATOM 4827 N N . ASP A 1 593 ? 16.771 0.479 -18.619 1.00 91.25 593 ASP A N 1
ATOM 4828 C CA . ASP A 1 593 ? 18.039 1.064 -19.070 1.00 91.25 593 ASP A CA 1
ATOM 4829 C C . ASP A 1 593 ? 18.488 0.494 -20.428 1.00 91.25 593 ASP A C 1
ATOM 4831 O O . ASP A 1 593 ? 19.442 0.972 -21.042 1.00 91.25 593 ASP A O 1
ATOM 4835 N N . LYS A 1 594 ? 17.798 -0.548 -20.913 1.00 91.81 594 LYS A N 1
ATOM 4836 C CA . LYS A 1 594 ? 17.975 -1.158 -22.236 1.00 91.81 594 LYS A CA 1
ATOM 4837 C C . LYS A 1 594 ? 16.853 -0.792 -23.214 1.00 91.81 594 LYS A C 1
ATOM 4839 O O . LYS A 1 594 ? 16.753 -1.404 -24.274 1.00 91.81 594 LYS A O 1
ATOM 4844 N N . MET A 1 595 ? 15.999 0.165 -22.853 1.00 90.88 595 MET A N 1
ATOM 4845 C CA . MET A 1 595 ? 14.821 0.585 -23.609 1.00 90.88 595 MET A CA 1
ATOM 4846 C C . MET A 1 595 ? 14.792 2.108 -23.753 1.00 90.88 595 MET A C 1
ATOM 4848 O O . MET A 1 595 ? 15.379 2.831 -22.958 1.00 90.88 595 MET A O 1
ATOM 4852 N N . ILE A 1 596 ? 14.085 2.598 -24.769 1.00 89.19 596 ILE A N 1
ATOM 4853 C CA . ILE A 1 596 ? 13.741 4.017 -24.888 1.00 89.19 596 ILE A CA 1
ATOM 4854 C C . ILE A 1 596 ? 12.307 4.159 -24.386 1.00 89.19 596 ILE A C 1
ATOM 4856 O O . ILE A 1 596 ? 11.397 3.586 -24.984 1.00 89.19 596 ILE A O 1
ATOM 4860 N N . LEU A 1 597 ? 12.124 4.880 -23.281 1.00 90.69 597 LEU A N 1
ATOM 4861 C CA . LEU A 1 597 ? 10.832 5.117 -22.639 1.00 90.69 597 LEU A CA 1
ATOM 4862 C C . LEU A 1 597 ? 10.443 6.606 -22.705 1.00 90.69 597 LEU A C 1
ATOM 4864 O O . LEU A 1 597 ? 11.145 7.423 -23.296 1.00 90.69 597 LEU A O 1
ATOM 4868 N N . GLY A 1 598 ? 9.267 6.932 -22.172 1.00 88.75 598 GLY A N 1
ATOM 4869 C CA . GLY A 1 598 ? 8.747 8.290 -22.060 1.00 88.75 598 GLY A CA 1
ATOM 4870 C C . GLY A 1 598 ? 9.277 9.056 -20.847 1.00 88.75 598 GLY A C 1
ATOM 4871 O O . GLY A 1 598 ? 10.219 8.655 -20.170 1.00 88.75 598 GLY A O 1
ATOM 4872 N N . SER A 1 599 ? 8.636 10.186 -20.560 1.00 82.62 599 SER A N 1
ATOM 4873 C CA . SER A 1 599 ? 9.091 11.164 -19.562 1.00 82.62 599 SER A CA 1
ATOM 4874 C C . SER A 1 599 ? 9.052 10.657 -18.117 1.00 82.62 599 SER A C 1
ATOM 4876 O O . SER A 1 599 ? 9.826 11.116 -17.276 1.00 82.62 599 SER A O 1
ATOM 4878 N N . ASP A 1 600 ? 8.181 9.687 -17.832 1.00 85.62 600 ASP A N 1
ATOM 4879 C CA . ASP A 1 600 ? 7.955 9.163 -16.486 1.00 85.62 600 ASP A CA 1
ATOM 4880 C C . ASP A 1 600 ? 8.670 7.822 -16.231 1.00 85.62 600 ASP A C 1
ATOM 4882 O O . ASP A 1 600 ? 8.391 7.115 -15.257 1.00 85.62 600 ASP A O 1
ATOM 4886 N N . GLU A 1 601 ? 9.667 7.485 -17.057 1.00 87.06 601 GLU A N 1
ATOM 4887 C CA . GLU A 1 601 ? 10.438 6.238 -16.971 1.00 87.06 601 GLU A CA 1
ATOM 4888 C C . GLU A 1 601 ? 11.099 5.987 -15.604 1.00 87.06 601 GLU A C 1
ATOM 4890 O O . GLU A 1 601 ? 11.294 4.845 -15.181 1.00 87.06 601 GLU A O 1
ATOM 4895 N N . ARG A 1 602 ? 11.391 7.048 -14.843 1.00 87.12 602 ARG A N 1
ATOM 4896 C CA . ARG A 1 602 ? 11.935 6.946 -13.481 1.00 87.12 602 ARG A CA 1
ATOM 4897 C C . ARG A 1 602 ? 10.988 6.248 -12.505 1.00 87.12 602 ARG A C 1
ATOM 4899 O O . ARG A 1 602 ? 11.446 5.821 -11.451 1.00 87.12 602 ARG A O 1
ATOM 4906 N N . TYR A 1 603 ? 9.702 6.128 -12.825 1.00 88.62 603 TYR A N 1
ATOM 4907 C CA . TYR A 1 603 ? 8.677 5.470 -12.008 1.00 88.62 603 TYR A CA 1
ATOM 4908 C C . TYR A 1 603 ? 8.093 4.223 -12.687 1.00 88.62 603 TYR A C 1
ATOM 4910 O O . TYR A 1 603 ? 7.048 3.731 -12.269 1.00 88.62 603 TYR A O 1
ATOM 4918 N N . PHE A 1 604 ? 8.767 3.718 -13.723 1.00 92.00 604 PHE A N 1
ATOM 4919 C CA . PHE A 1 604 ? 8.388 2.538 -14.498 1.00 92.00 604 PHE A CA 1
ATOM 4920 C C . PHE A 1 604 ? 8.018 1.325 -13.628 1.00 92.00 604 PHE A C 1
ATOM 4922 O O . PHE A 1 604 ? 8.761 0.973 -12.708 1.00 92.00 604 PHE A O 1
ATOM 4929 N N . LEU A 1 605 ? 6.895 0.671 -13.955 1.00 91.19 605 LEU A N 1
ATOM 4930 C CA . LEU A 1 605 ? 6.436 -0.573 -13.332 1.00 91.19 605 LEU A CA 1
ATOM 4931 C C . LEU A 1 605 ? 6.615 -1.761 -14.299 1.00 91.19 605 LEU A C 1
ATOM 4933 O O . LEU A 1 605 ? 5.758 -1.976 -15.165 1.00 91.19 605 LEU A O 1
ATOM 4937 N N . PRO A 1 606 ? 7.668 -2.590 -14.138 1.00 91.44 606 PRO A N 1
ATOM 4938 C CA . PRO A 1 606 ? 7.996 -3.676 -15.072 1.00 91.44 606 PRO A CA 1
ATOM 4939 C C . PRO A 1 606 ? 6.856 -4.660 -15.327 1.00 91.44 606 PRO A C 1
ATOM 4941 O O . PRO A 1 606 ? 6.641 -5.095 -16.455 1.00 91.44 606 PRO A O 1
ATOM 4944 N N . SER A 1 607 ? 6.074 -4.974 -14.295 1.00 87.38 607 SER A N 1
ATOM 4945 C CA . SER A 1 607 ? 4.951 -5.916 -14.366 1.00 87.38 607 SER A CA 1
ATOM 4946 C C . SER A 1 607 ? 3.872 -5.534 -15.387 1.00 87.38 607 SER A C 1
ATOM 4948 O O . SER A 1 607 ? 3.099 -6.394 -15.816 1.00 87.38 607 SER A O 1
ATOM 4950 N N . THR A 1 608 ? 3.823 -4.261 -15.781 1.00 91.50 608 THR A N 1
ATOM 4951 C CA . THR A 1 608 ? 2.820 -3.707 -16.698 1.00 91.50 608 THR A CA 1
ATOM 4952 C C . THR A 1 608 ? 3.317 -3.582 -18.135 1.00 91.50 608 THR A C 1
ATOM 4954 O O . THR A 1 608 ? 2.504 -3.389 -19.037 1.00 91.50 608 THR A O 1
ATOM 4957 N N . PHE A 1 609 ? 4.626 -3.736 -18.367 1.00 95.06 609 PHE A N 1
ATOM 4958 C CA . PHE A 1 609 ? 5.213 -3.517 -19.681 1.00 95.06 609 PHE A CA 1
ATOM 4959 C C . PHE A 1 609 ? 4.720 -4.547 -20.695 1.00 95.06 609 PHE A C 1
ATOM 4961 O O . PHE A 1 609 ? 4.827 -5.764 -20.490 1.00 95.06 609 PHE A O 1
ATOM 4968 N N . LYS A 1 610 ? 4.185 -4.038 -21.803 1.00 94.69 610 LYS A N 1
ATOM 4969 C CA . LYS A 1 610 ? 3.609 -4.813 -22.897 1.00 94.69 610 LYS A CA 1
ATOM 4970 C C . LYS A 1 610 ? 4.122 -4.304 -24.235 1.00 94.69 610 LYS A C 1
ATOM 4972 O O . LYS A 1 610 ? 4.189 -3.102 -24.451 1.00 94.69 610 LYS A O 1
ATOM 4977 N N . LEU A 1 611 ? 4.416 -5.230 -25.138 1.00 95.62 611 LEU A N 1
ATOM 4978 C CA . LEU A 1 611 ? 4.818 -5.003 -26.520 1.00 95.62 611 LEU A CA 1
ATOM 4979 C C . LEU A 1 611 ? 3.809 -5.631 -27.476 1.00 95.62 611 LEU A C 1
ATOM 4981 O O . LEU A 1 611 ? 3.323 -6.736 -27.229 1.00 95.62 611 LEU A O 1
ATOM 4985 N N . THR A 1 612 ? 3.568 -4.960 -28.598 1.00 96.31 612 THR A N 1
ATOM 4986 C CA . THR A 1 612 ? 2.858 -5.522 -29.751 1.00 96.31 612 THR A CA 1
ATOM 4987 C C . THR A 1 612 ? 3.807 -5.586 -30.939 1.00 96.31 612 THR A C 1
ATOM 4989 O O . THR A 1 612 ? 4.439 -4.584 -31.272 1.00 96.31 612 THR A O 1
ATOM 4992 N N . ILE A 1 613 ? 3.903 -6.751 -31.578 1.00 94.62 613 ILE A N 1
ATOM 4993 C CA . ILE A 1 613 ? 4.819 -7.015 -32.696 1.00 94.62 613 ILE A CA 1
ATOM 4994 C C . ILE A 1 613 ? 4.032 -7.218 -33.994 1.00 94.62 613 ILE A C 1
ATOM 4996 O O . ILE A 1 613 ? 3.017 -7.910 -33.994 1.00 94.62 613 ILE A O 1
ATOM 5000 N N . ASP A 1 614 ? 4.513 -6.671 -35.108 1.00 93.81 614 ASP A N 1
ATOM 5001 C CA . ASP A 1 614 ? 4.084 -7.086 -36.446 1.00 93.81 614 ASP A CA 1
ATOM 5002 C C . ASP A 1 614 ? 4.947 -8.283 -36.879 1.00 93.81 614 ASP A C 1
ATOM 5004 O O . ASP A 1 614 ? 6.143 -8.115 -37.139 1.00 93.81 614 ASP A O 1
ATOM 5008 N N . PRO A 1 615 ? 4.393 -9.507 -36.941 1.00 88.62 615 PRO A N 1
ATOM 5009 C CA . PRO A 1 615 ? 5.173 -10.690 -37.278 1.00 88.62 615 PRO A CA 1
ATOM 5010 C C . PRO A 1 615 ? 5.587 -10.745 -38.754 1.00 88.62 615 PRO A C 1
ATOM 5012 O O . PRO A 1 615 ? 6.525 -11.470 -39.074 1.00 88.62 615 PRO A O 1
ATOM 5015 N N . GLU A 1 616 ? 4.905 -10.030 -39.658 1.00 91.19 616 GLU A N 1
ATOM 5016 C CA . GLU A 1 616 ? 5.257 -10.021 -41.084 1.00 91.19 616 GLU A CA 1
ATOM 5017 C C . GLU A 1 616 ? 6.461 -9.118 -41.353 1.00 91.19 616 GLU A C 1
ATOM 5019 O O . GLU A 1 616 ? 7.302 -9.444 -42.193 1.00 91.19 616 GLU A O 1
ATOM 5024 N N . LYS A 1 617 ? 6.546 -7.999 -40.627 1.00 91.00 617 LYS A N 1
ATOM 5025 C CA . LYS A 1 617 ? 7.656 -7.042 -40.726 1.00 91.00 617 LYS A CA 1
ATOM 5026 C C . LYS A 1 617 ? 8.778 -7.287 -39.722 1.00 91.00 617 LYS A C 1
ATOM 5028 O O . LYS A 1 617 ? 9.869 -6.755 -39.896 1.00 91.00 617 LYS A O 1
ATOM 5033 N N . GLU A 1 618 ? 8.524 -8.116 -38.712 1.00 92.00 618 GLU A N 1
ATOM 5034 C CA . GLU A 1 618 ? 9.439 -8.366 -37.597 1.00 92.00 618 GLU A CA 1
ATOM 5035 C C . GLU A 1 618 ? 9.771 -7.059 -36.845 1.00 92.00 618 GLU A C 1
ATOM 5037 O O . GLU A 1 618 ? 10.920 -6.807 -36.507 1.00 92.00 618 GLU A O 1
ATOM 5042 N N . GLU A 1 619 ? 8.758 -6.215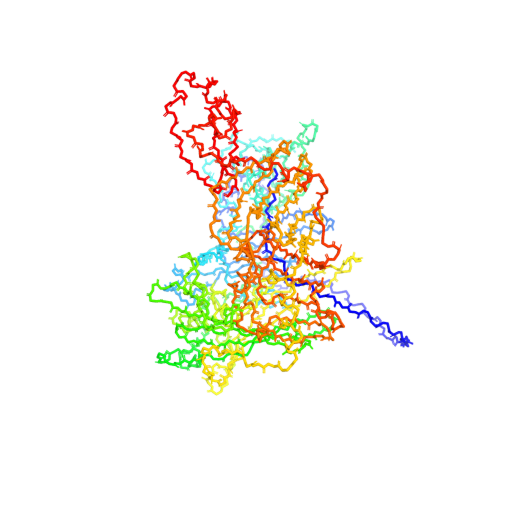 -36.606 1.00 93.25 619 GLU A N 1
ATOM 5043 C CA . GLU A 1 619 ? 8.878 -4.857 -36.044 1.00 93.25 619 GLU A CA 1
ATOM 5044 C C . GLU A 1 619 ? 8.058 -4.709 -34.753 1.00 93.25 619 GLU A C 1
ATOM 5046 O O . GLU A 1 619 ? 6.970 -5.280 -34.629 1.00 93.25 619 GLU A O 1
ATOM 5051 N N . VAL A 1 620 ? 8.538 -3.909 -33.792 1.00 94.19 620 VAL A N 1
ATOM 5052 C CA . VAL A 1 620 ? 7.692 -3.470 -32.670 1.00 94.19 620 VAL A CA 1
ATOM 5053 C C . VAL A 1 620 ? 6.747 -2.407 -33.204 1.00 94.19 620 VAL A C 1
ATOM 5055 O O . VAL A 1 620 ? 7.194 -1.439 -33.794 1.00 94.19 620 VAL A O 1
ATOM 5058 N N . VAL A 1 621 ? 5.443 -2.560 -33.003 1.00 94.56 621 VAL A N 1
ATOM 5059 C CA . VAL A 1 621 ? 4.453 -1.562 -33.443 1.00 94.56 621 VAL A CA 1
ATOM 5060 C C . VAL A 1 621 ? 4.146 -0.588 -32.314 1.00 94.56 621 VAL A C 1
ATOM 5062 O O . VAL A 1 621 ? 4.053 0.624 -32.519 1.00 94.56 621 VAL A O 1
ATOM 5065 N N . SER A 1 622 ? 3.984 -1.122 -31.103 1.00 96.00 622 SER A N 1
ATOM 5066 C CA . SER A 1 622 ? 3.683 -0.333 -29.916 1.00 96.00 622 SER A CA 1
ATOM 5067 C C . SER A 1 622 ? 4.210 -0.973 -28.640 1.00 96.00 622 SER A C 1
ATOM 5069 O O . SER A 1 622 ? 4.367 -2.195 -28.553 1.00 96.00 622 SER A O 1
ATOM 5071 N N . ALA A 1 623 ? 4.437 -0.131 -27.634 1.00 96.31 623 ALA A N 1
ATOM 5072 C CA . ALA A 1 623 ? 4.661 -0.556 -26.261 1.00 96.31 623 ALA A CA 1
ATOM 5073 C C . ALA A 1 623 ? 3.733 0.198 -25.306 1.00 96.31 623 ALA A C 1
ATOM 5075 O O . ALA A 1 623 ? 3.261 1.287 -25.621 1.00 96.31 623 ALA A O 1
ATOM 5076 N N . TYR A 1 624 ? 3.477 -0.375 -24.140 1.00 95.69 624 TYR A N 1
ATOM 5077 C CA . TYR A 1 624 ? 2.669 0.225 -23.085 1.00 95.69 624 TYR A CA 1
ATOM 5078 C C . TYR A 1 624 ? 3.287 -0.084 -21.729 1.00 95.69 624 TYR A C 1
ATOM 5080 O O . TYR A 1 624 ? 3.731 -1.213 -21.510 1.00 95.69 624 TYR A O 1
ATOM 5088 N N . TYR A 1 625 ? 3.272 0.884 -20.817 1.00 95.50 625 TYR A N 1
ATOM 5089 C CA . TYR A 1 625 ? 3.528 0.646 -19.399 1.00 95.50 625 TYR A CA 1
ATOM 5090 C C . TYR A 1 625 ? 2.794 1.633 -18.506 1.00 95.50 625 TYR A C 1
ATOM 5092 O O . TYR A 1 625 ? 2.468 2.752 -18.899 1.00 95.50 625 TYR A O 1
ATOM 5100 N N . GLU A 1 626 ? 2.612 1.218 -17.261 1.00 94.56 626 GLU A N 1
ATOM 5101 C CA . GLU A 1 626 ? 2.236 2.081 -16.157 1.00 94.56 626 GLU A CA 1
ATOM 5102 C C . GLU A 1 626 ? 3.472 2.521 -15.368 1.00 94.56 626 GLU A C 1
ATOM 5104 O O . GLU A 1 626 ? 4.521 1.865 -15.349 1.00 94.56 626 GLU A O 1
ATOM 5109 N N . TYR A 1 627 ? 3.329 3.640 -14.674 1.00 91.12 627 TYR A N 1
ATOM 5110 C CA . TYR A 1 627 ? 4.339 4.174 -13.778 1.00 91.12 627 TYR A CA 1
ATOM 5111 C C . TYR A 1 627 ? 3.685 4.688 -12.495 1.00 91.12 627 TYR A C 1
ATOM 5113 O O . TYR A 1 627 ? 2.554 5.183 -12.518 1.00 91.12 627 TYR A O 1
ATOM 5121 N N . SER A 1 628 ? 4.382 4.579 -11.361 1.00 87.31 628 SER A N 1
ATOM 5122 C CA . SER A 1 628 ? 3.941 5.193 -10.107 1.00 87.31 628 SER A CA 1
ATOM 5123 C C . SER A 1 628 ? 5.076 5.448 -9.116 1.00 87.31 628 SER A C 1
ATOM 5125 O O . SER A 1 628 ? 5.938 4.598 -8.913 1.00 87.31 628 SER A O 1
ATOM 5127 N N . ASP A 1 629 ? 5.033 6.605 -8.451 1.00 77.44 629 ASP A N 1
ATOM 5128 C CA . ASP A 1 629 ? 5.881 6.935 -7.295 1.00 77.44 629 ASP A CA 1
ATOM 5129 C C . ASP A 1 629 ? 5.290 6.436 -5.956 1.00 77.44 629 ASP A C 1
ATOM 5131 O O . ASP A 1 629 ? 5.894 6.626 -4.902 1.00 77.44 629 ASP A O 1
ATOM 5135 N N . GLY A 1 630 ? 4.091 5.838 -5.980 1.00 63.56 630 GLY A N 1
ATOM 5136 C CA . GLY A 1 630 ? 3.348 5.383 -4.803 1.00 63.56 630 GLY A CA 1
ATOM 5137 C C . GLY A 1 630 ? 2.736 6.489 -3.930 1.00 63.56 630 GLY A C 1
ATOM 5138 O O . GLY A 1 630 ? 2.106 6.174 -2.921 1.00 63.56 630 GLY A O 1
ATOM 5139 N N . ILE A 1 631 ? 2.896 7.768 -4.285 1.00 61.47 631 ILE A N 1
ATOM 5140 C CA . ILE A 1 631 ? 2.535 8.916 -3.439 1.00 61.47 631 ILE A CA 1
ATOM 5141 C C . ILE A 1 631 ? 1.623 9.896 -4.179 1.00 61.47 631 ILE A C 1
ATOM 5143 O O . ILE A 1 631 ? 0.556 10.252 -3.677 1.00 61.47 631 ILE A O 1
ATOM 5147 N N . SER A 1 632 ? 2.046 10.379 -5.343 1.00 63.38 632 SER A N 1
ATOM 5148 C CA . SER A 1 632 ? 1.438 11.539 -6.003 1.00 63.38 632 SER A CA 1
ATOM 5149 C C . SER A 1 632 ? 1.358 11.421 -7.519 1.00 63.38 632 SER A C 1
ATOM 5151 O O . SER A 1 632 ? 0.447 11.983 -8.131 1.00 63.38 632 SER A O 1
ATOM 5153 N N . GLN A 1 633 ? 2.267 10.659 -8.118 1.00 72.31 633 GLN A N 1
ATOM 5154 C CA . GLN A 1 633 ? 2.400 10.499 -9.548 1.00 72.31 633 GLN A CA 1
ATOM 5155 C C . GLN A 1 633 ? 2.085 9.056 -9.928 1.00 72.31 633 GLN A C 1
ATOM 5157 O O . GLN A 1 633 ? 2.694 8.099 -9.455 1.00 72.31 633 GLN A O 1
ATOM 5162 N N . SER A 1 634 ? 1.080 8.895 -10.781 1.00 87.06 634 SER A N 1
ATOM 5163 C CA . SER A 1 634 ? 0.764 7.621 -11.417 1.00 87.06 634 SER A CA 1
ATOM 5164 C C . SER A 1 634 ? 0.100 7.858 -12.760 1.00 87.06 634 SER A C 1
ATOM 5166 O O . SER A 1 634 ? -0.678 8.807 -12.934 1.00 87.06 634 SER A O 1
ATOM 5168 N N . GLY A 1 635 ? 0.358 6.975 -13.707 1.00 90.75 635 GLY A N 1
ATOM 5169 C CA . GLY A 1 635 ? -0.194 7.075 -15.045 1.00 90.75 635 GLY A CA 1
ATOM 5170 C C . GLY A 1 635 ? 0.272 5.932 -15.919 1.00 90.75 635 GLY A C 1
ATOM 5171 O O . GLY A 1 635 ? 0.774 4.923 -15.426 1.00 90.75 635 GLY A O 1
ATOM 5172 N N . SER A 1 636 ? 0.077 6.118 -17.214 1.00 93.75 636 SER A N 1
ATOM 5173 C CA . SER A 1 636 ? 0.544 5.198 -18.232 1.00 93.75 636 SER A CA 1
ATOM 5174 C C . SER A 1 636 ? 1.006 5.960 -19.462 1.00 93.75 636 SER A C 1
ATOM 5176 O O . SER A 1 636 ? 0.536 7.069 -19.741 1.00 93.75 636 SER A O 1
ATOM 5178 N N . GLU A 1 637 ? 1.966 5.370 -20.159 1.00 93.81 637 GLU A N 1
ATOM 5179 C CA . GLU A 1 637 ? 2.515 5.887 -21.403 1.00 93.81 637 GLU A CA 1
ATOM 5180 C C . GLU A 1 637 ? 2.412 4.806 -22.484 1.00 93.81 637 GLU A C 1
ATOM 5182 O O . GLU A 1 637 ? 2.747 3.637 -22.265 1.00 93.81 637 GLU A O 1
ATOM 5187 N N . THR A 1 638 ? 1.957 5.223 -23.665 1.00 95.44 638 THR A N 1
ATOM 5188 C CA . THR A 1 638 ? 1.918 4.386 -24.864 1.00 95.44 638 THR A CA 1
ATOM 5189 C C . THR A 1 638 ? 2.987 4.855 -25.840 1.00 95.44 638 THR A C 1
ATOM 5191 O O . THR A 1 638 ? 3.067 6.037 -26.176 1.00 95.44 638 THR A O 1
ATOM 5194 N N . LEU A 1 639 ? 3.803 3.919 -26.313 1.00 96.06 639 LEU A N 1
ATOM 5195 C CA . LEU A 1 639 ? 4.861 4.143 -27.288 1.00 96.06 639 LEU A CA 1
ATOM 5196 C C . LEU A 1 639 ? 4.421 3.641 -28.657 1.00 96.06 639 LEU A C 1
ATOM 5198 O O . LEU A 1 639 ? 3.828 2.569 -28.776 1.00 96.06 639 LEU A O 1
ATOM 5202 N N . SER A 1 640 ? 4.775 4.392 -29.690 1.00 95.62 640 SER A N 1
ATOM 5203 C CA . SER A 1 640 ? 4.609 4.021 -31.096 1.00 95.62 640 SER A CA 1
ATOM 5204 C C . SER A 1 640 ? 5.949 4.081 -31.814 1.00 95.62 640 SER A C 1
ATOM 5206 O O . SER A 1 640 ? 6.782 4.930 -31.492 1.00 95.62 640 SER A O 1
ATOM 5208 N N . PHE A 1 641 ? 6.148 3.168 -32.759 1.00 95.56 641 PHE A N 1
ATOM 5209 C CA . PHE A 1 641 ? 7.422 2.951 -33.435 1.00 95.56 641 PHE A CA 1
ATOM 5210 C C . PHE A 1 641 ? 7.257 3.152 -34.945 1.00 95.56 641 PHE A C 1
ATOM 5212 O O . PHE A 1 641 ? 6.277 2.697 -35.536 1.00 95.56 641 PHE A O 1
ATOM 5219 N N . LEU A 1 642 ? 8.222 3.830 -35.561 1.00 95.19 642 LEU A N 1
ATOM 5220 C CA . LEU A 1 642 ? 8.371 3.973 -37.010 1.00 95.19 642 LEU A CA 1
ATOM 5221 C C . LEU A 1 642 ? 9.783 3.548 -37.413 1.00 95.19 642 LEU A C 1
ATOM 5223 O O . LEU A 1 642 ? 10.722 3.739 -36.639 1.00 95.19 642 LEU A O 1
ATOM 5227 N N . TYR A 1 643 ? 9.928 3.031 -38.634 1.00 93.88 643 TYR A N 1
ATOM 5228 C CA . TYR A 1 643 ? 11.188 2.505 -39.164 1.00 93.88 643 TYR A CA 1
ATOM 5229 C C . TYR A 1 643 ? 11.422 2.950 -40.612 1.00 93.88 643 TYR A C 1
ATOM 5231 O O . TYR A 1 643 ? 10.475 3.233 -41.350 1.00 93.88 643 TYR A O 1
ATOM 5239 N N . GLY A 1 644 ? 12.689 2.987 -41.031 1.00 89.19 644 GLY A N 1
ATOM 5240 C CA . GLY A 1 644 ? 13.079 3.224 -42.425 1.00 89.19 644 GLY A CA 1
ATOM 5241 C C . GLY A 1 644 ? 12.561 4.550 -42.999 1.00 89.19 644 GLY A C 1
ATOM 5242 O O . GLY A 1 644 ? 12.647 5.585 -42.354 1.00 89.19 644 GLY A O 1
ATOM 5243 N N . GLU A 1 645 ? 11.990 4.530 -44.211 1.00 85.00 645 GLU A N 1
ATOM 5244 C CA . GLU A 1 645 ? 11.611 5.747 -44.963 1.00 85.00 645 GLU A CA 1
ATOM 5245 C C . GLU A 1 645 ? 10.566 6.653 -44.271 1.00 85.00 645 GLU A C 1
ATOM 5247 O O . GLU A 1 645 ? 10.396 7.819 -44.661 1.00 85.00 645 GLU A O 1
ATOM 5252 N N . ASP A 1 646 ? 9.856 6.125 -43.271 1.00 87.31 646 ASP A N 1
ATOM 5253 C CA . ASP A 1 646 ? 8.890 6.868 -42.458 1.00 87.31 646 ASP A CA 1
ATOM 5254 C C . ASP A 1 646 ? 9.565 7.676 -41.333 1.00 87.31 646 ASP A C 1
ATOM 5256 O O . ASP A 1 646 ? 8.953 8.582 -40.763 1.00 87.31 646 ASP A O 1
ATOM 5260 N N . VAL A 1 647 ? 10.841 7.407 -41.046 1.00 90.69 647 VAL A N 1
ATOM 5261 C CA . VAL A 1 647 ? 11.648 8.108 -40.044 1.00 90.69 647 VAL A CA 1
ATOM 5262 C C . VAL A 1 647 ? 12.209 9.381 -40.656 1.00 90.69 647 VAL A C 1
ATOM 5264 O O . VAL A 1 647 ? 13.092 9.359 -41.510 1.00 90.69 647 VAL A O 1
ATOM 5267 N N . LYS A 1 648 ? 11.679 10.529 -40.233 1.00 83.56 648 LYS A N 1
ATOM 5268 C CA . LYS A 1 648 ? 12.140 11.838 -40.707 1.00 83.56 648 LYS A CA 1
ATOM 5269 C C . LYS A 1 648 ? 12.231 12.821 -39.559 1.00 83.56 648 LYS A C 1
ATOM 5271 O O . LYS A 1 648 ? 11.293 12.956 -38.777 1.00 83.56 648 LYS A O 1
ATOM 5276 N N . LEU A 1 649 ? 13.348 13.538 -39.507 1.00 84.25 649 LEU A N 1
ATOM 5277 C CA . LEU A 1 649 ? 13.448 14.766 -38.731 1.00 84.25 649 LEU A CA 1
ATOM 5278 C C . LEU A 1 649 ? 12.643 15.872 -39.417 1.00 84.25 649 LEU A C 1
ATOM 5280 O O . LEU A 1 649 ? 12.477 15.884 -40.640 1.00 84.25 649 LEU A O 1
ATOM 5284 N N . GLU A 1 650 ? 12.164 16.837 -38.637 1.00 82.75 650 GLU A N 1
ATOM 5285 C CA . GLU A 1 650 ? 11.559 18.030 -39.216 1.00 82.75 650 GLU A CA 1
ATOM 5286 C C . GLU A 1 650 ? 12.580 18.774 -40.087 1.00 82.75 650 GLU A C 1
ATOM 5288 O O . GLU A 1 650 ? 13.709 19.035 -39.663 1.00 82.75 650 GLU A O 1
ATOM 5293 N N . SER A 1 651 ? 12.177 19.177 -41.297 1.00 78.06 651 SER A N 1
ATOM 5294 C CA . SER A 1 651 ? 13.086 19.802 -42.272 1.00 78.06 651 SER A CA 1
ATOM 5295 C C . SER A 1 651 ? 13.774 21.063 -41.734 1.00 78.06 651 SER A C 1
ATOM 5297 O O . SER A 1 651 ? 14.905 21.364 -42.106 1.00 78.06 651 SER A O 1
ATOM 5299 N N . SER A 1 652 ? 13.106 21.792 -40.835 1.00 83.00 652 SER A N 1
ATOM 5300 C CA . SER A 1 652 ? 13.653 22.985 -40.183 1.00 83.00 652 SER A CA 1
ATOM 5301 C C . SER A 1 652 ? 14.798 22.654 -39.214 1.00 83.00 652 SER A C 1
ATOM 5303 O O . SER A 1 652 ? 15.758 23.420 -39.113 1.00 83.00 652 SER A O 1
ATOM 5305 N N . LEU A 1 653 ? 14.727 21.516 -38.518 1.00 86.44 653 LEU A N 1
ATOM 5306 C CA . LEU A 1 653 ? 15.776 21.041 -37.622 1.00 86.44 653 LEU A CA 1
ATOM 5307 C C . LEU A 1 653 ? 16.954 20.486 -38.424 1.00 86.44 653 LEU A C 1
ATOM 5309 O O . LEU A 1 653 ? 18.098 20.823 -38.131 1.00 86.44 653 LEU A O 1
ATOM 5313 N N . GLU A 1 654 ? 16.680 19.708 -39.472 1.00 85.00 654 GLU A N 1
ATOM 5314 C CA . GLU A 1 654 ? 17.709 19.165 -40.365 1.00 85.00 654 GLU A CA 1
ATOM 5315 C C . GLU A 1 654 ? 18.571 20.282 -40.987 1.00 85.00 654 GLU A C 1
ATOM 5317 O O . GLU A 1 654 ? 19.806 20.236 -40.937 1.00 85.00 654 GLU A O 1
ATOM 5322 N N . GLU A 1 655 ? 17.933 21.347 -41.489 1.00 83.75 655 GLU A N 1
ATOM 5323 C CA . GLU A 1 655 ? 18.625 22.521 -42.029 1.00 83.75 655 GLU A CA 1
ATOM 5324 C C . GLU A 1 655 ? 19.498 23.210 -40.969 1.00 83.75 655 GLU A C 1
ATOM 5326 O O . GLU A 1 655 ? 20.675 23.495 -41.224 1.00 83.75 655 GLU A O 1
ATOM 5331 N N . LYS A 1 656 ? 18.968 23.435 -39.758 1.00 84.62 656 LYS A N 1
ATOM 5332 C CA . LYS A 1 656 ? 19.733 24.027 -38.647 1.00 84.62 656 LYS A CA 1
ATOM 5333 C C . LYS A 1 656 ? 20.941 23.167 -38.283 1.00 84.62 656 LYS A C 1
ATOM 5335 O O . LYS A 1 656 ? 22.047 23.690 -38.147 1.00 84.62 656 LYS A O 1
ATOM 5340 N N . MET A 1 657 ? 20.760 21.851 -38.186 1.00 86.62 657 MET A N 1
ATOM 5341 C CA . MET A 1 657 ? 21.831 20.916 -37.841 1.00 86.62 657 MET A CA 1
ATOM 5342 C C . MET A 1 657 ? 22.948 20.898 -38.873 1.00 86.62 657 MET A C 1
ATOM 5344 O O . MET A 1 657 ? 24.109 20.725 -38.497 1.00 86.62 657 MET A O 1
ATOM 5348 N N . SER A 1 658 ? 22.661 21.121 -40.159 1.00 81.81 658 SER A N 1
ATOM 5349 C CA . SER A 1 658 ? 23.702 21.218 -41.193 1.00 81.81 658 SER A CA 1
ATOM 5350 C C . SER A 1 658 ? 24.734 22.331 -40.920 1.00 81.81 658 SER A C 1
ATOM 5352 O O . SER A 1 658 ? 25.881 22.199 -41.345 1.00 81.81 658 SER A O 1
ATOM 5354 N N . HIS A 1 659 ? 24.377 23.332 -40.104 1.00 83.69 659 HIS A N 1
ATOM 5355 C CA . HIS A 1 659 ? 25.218 24.465 -39.703 1.00 83.69 659 HIS A CA 1
ATOM 5356 C C . HIS A 1 659 ? 25.583 24.469 -38.204 1.00 83.69 659 HIS A C 1
ATOM 5358 O O . HIS A 1 659 ? 25.836 25.535 -37.643 1.00 83.69 659 HIS A O 1
ATOM 5364 N N . LEU A 1 660 ? 25.605 23.302 -37.543 1.00 84.94 660 LEU A N 1
ATOM 5365 C CA . LEU A 1 660 ? 25.968 23.193 -36.123 1.00 84.94 660 LEU A CA 1
ATOM 5366 C C . LEU A 1 660 ? 27.335 23.870 -35.847 1.00 84.94 660 LEU A C 1
ATOM 5368 O O . LEU A 1 660 ? 28.331 23.483 -36.468 1.00 84.94 660 LEU A O 1
ATOM 5372 N N . PRO A 1 661 ? 27.408 24.872 -34.948 1.00 81.50 661 PRO A N 1
ATOM 5373 C CA . PRO A 1 661 ? 28.648 25.588 -34.665 1.00 81.50 661 PRO A CA 1
ATOM 5374 C C . PRO A 1 661 ? 29.667 24.698 -33.942 1.00 81.50 661 PRO A C 1
ATOM 5376 O O . PRO A 1 661 ? 29.307 23.756 -33.238 1.00 81.50 661 PRO A O 1
ATOM 5379 N N . THR A 1 662 ? 30.957 25.015 -34.081 1.00 82.56 662 THR A N 1
ATOM 5380 C CA . THR A 1 662 ? 32.014 24.366 -33.290 1.00 82.56 662 THR A CA 1
ATOM 5381 C C . THR A 1 662 ? 31.834 24.691 -31.808 1.00 82.56 662 THR A C 1
ATOM 5383 O O . THR A 1 662 ? 31.673 25.859 -31.453 1.00 82.56 662 THR A O 1
ATOM 5386 N N . TRP A 1 663 ? 31.901 23.671 -30.950 1.00 85.50 663 TRP A N 1
ATOM 5387 C CA . TRP A 1 663 ? 31.855 23.860 -29.503 1.00 85.50 663 TRP A CA 1
ATOM 5388 C C . TRP A 1 663 ? 33.029 24.698 -28.990 1.00 85.50 663 TRP A C 1
ATOM 5390 O O . TRP A 1 663 ? 34.186 24.470 -29.356 1.00 85.50 663 TRP A O 1
ATOM 5400 N N . VAL A 1 664 ? 32.720 25.634 -28.094 1.00 84.69 664 VAL A N 1
ATOM 5401 C CA . VAL A 1 664 ? 33.692 26.396 -27.311 1.00 84.69 664 VAL A CA 1
ATOM 5402 C C . VAL A 1 664 ? 33.209 26.395 -25.866 1.00 84.69 664 VAL A C 1
ATOM 5404 O O . VAL A 1 664 ? 32.106 26.859 -25.601 1.00 84.69 664 VAL A O 1
ATOM 5407 N N . GLU A 1 665 ? 34.035 25.889 -24.948 1.00 87.06 665 GLU A N 1
ATOM 5408 C CA . GLU A 1 665 ? 33.695 25.837 -23.523 1.00 87.06 665 GLU A CA 1
ATOM 5409 C C . GLU A 1 665 ? 33.453 27.257 -22.970 1.00 87.06 665 GLU A C 1
ATOM 5411 O O . GLU A 1 665 ? 34.354 28.107 -23.076 1.00 87.06 665 GLU A O 1
ATOM 5416 N N . PRO A 1 666 ? 32.263 27.539 -22.408 1.00 87.88 666 PRO A N 1
ATOM 5417 C CA . PRO A 1 666 ? 31.958 28.819 -21.777 1.00 87.88 666 PRO A CA 1
ATOM 5418 C C . PRO A 1 666 ? 32.861 29.037 -20.564 1.00 87.88 666 PRO A C 1
ATOM 5420 O O . PRO A 1 666 ? 33.173 28.111 -19.818 1.00 87.88 666 PRO A O 1
ATOM 5423 N N . LYS A 1 667 ? 33.294 30.280 -20.345 1.00 88.69 667 LYS A N 1
ATOM 5424 C CA . LYS A 1 667 ? 34.148 30.628 -19.195 1.00 88.69 667 LYS A CA 1
ATOM 5425 C C . LYS A 1 667 ? 33.466 31.572 -18.221 1.00 88.69 667 LYS A C 1
ATOM 5427 O O . LYS A 1 667 ? 34.000 31.828 -17.144 1.00 88.69 667 LYS A O 1
ATOM 5432 N N . THR A 1 668 ? 32.322 32.121 -18.610 1.00 89.12 668 THR A N 1
ATOM 5433 C CA . THR A 1 668 ? 31.602 33.154 -17.874 1.00 89.12 668 THR A CA 1
ATOM 5434 C C . THR A 1 668 ? 30.096 32.995 -18.061 1.00 89.12 668 THR A C 1
ATOM 5436 O O . THR A 1 668 ? 29.644 32.459 -19.071 1.00 89.12 668 THR A O 1
ATOM 5439 N N . TRP A 1 669 ? 29.309 33.573 -17.147 1.00 87.44 669 TRP A N 1
ATOM 5440 C CA . TRP A 1 669 ? 27.848 33.680 -17.283 1.00 87.44 669 TRP A CA 1
ATOM 5441 C C . TRP A 1 669 ? 27.399 34.376 -18.573 1.00 87.44 669 TRP A C 1
ATOM 5443 O O . TRP A 1 669 ? 26.299 34.137 -19.057 1.00 87.44 669 TRP A O 1
ATOM 5453 N N . LYS A 1 670 ? 28.254 35.220 -19.154 1.00 88.00 670 LYS A N 1
ATOM 5454 C CA . LYS A 1 670 ? 27.996 35.881 -20.434 1.00 88.00 670 LYS A CA 1
ATOM 5455 C C . LYS A 1 670 ? 28.123 34.934 -21.625 1.00 88.00 670 LYS A C 1
ATOM 5457 O O . LYS A 1 670 ? 27.393 35.099 -22.599 1.00 88.00 670 LYS A O 1
ATOM 5462 N N . ASP A 1 671 ? 29.062 33.992 -21.552 1.00 85.50 671 ASP A N 1
ATOM 5463 C CA . ASP A 1 671 ? 29.247 32.951 -22.568 1.00 85.50 671 ASP A CA 1
ATOM 5464 C C . ASP A 1 671 ? 28.143 31.881 -22.471 1.00 85.50 671 ASP A C 1
ATOM 5466 O O . ASP A 1 671 ? 27.773 31.289 -23.482 1.00 85.50 671 ASP A O 1
ATOM 5470 N N . GLU A 1 672 ? 27.622 31.662 -21.258 1.00 84.12 672 GLU A N 1
ATOM 5471 C CA . GLU A 1 672 ? 26.503 30.769 -20.935 1.00 84.12 672 GLU A CA 1
ATOM 5472 C C . GLU A 1 672 ? 25.170 31.284 -21.501 1.00 84.12 672 GLU A C 1
ATOM 5474 O O . GLU A 1 672 ? 24.565 30.668 -22.379 1.00 84.12 672 GLU A O 1
ATOM 5479 N N . ASP A 1 673 ? 24.724 32.442 -21.008 1.00 83.19 673 ASP A N 1
ATOM 5480 C CA . ASP A 1 673 ? 23.502 33.111 -21.436 1.00 83.19 673 ASP A CA 1
ATOM 5481 C C . ASP A 1 673 ? 23.628 34.627 -21.166 1.00 83.19 673 ASP A C 1
ATOM 5483 O O . ASP A 1 673 ? 23.627 35.070 -20.008 1.00 83.19 673 ASP A O 1
ATOM 5487 N N . PRO A 1 674 ? 23.679 35.469 -22.220 1.00 83.62 674 PRO A N 1
ATOM 5488 C CA . PRO A 1 674 ? 23.749 36.924 -22.088 1.00 83.62 674 PRO A CA 1
ATOM 5489 C C . PRO A 1 674 ? 22.639 37.532 -21.222 1.00 83.62 674 PRO A C 1
ATOM 5491 O O . PRO A 1 674 ? 22.818 38.614 -20.656 1.00 83.62 674 PRO A O 1
ATOM 5494 N N . LYS A 1 675 ? 21.484 36.864 -21.112 1.00 82.75 675 LYS A N 1
ATOM 5495 C CA . LYS A 1 675 ? 20.393 37.288 -20.239 1.00 82.75 675 LYS A CA 1
ATOM 5496 C C . LYS A 1 675 ? 20.798 37.161 -18.775 1.00 82.75 675 LYS A C 1
ATOM 5498 O O . LYS A 1 675 ? 20.598 38.116 -18.028 1.00 82.75 675 LYS A O 1
ATOM 5503 N N . ILE A 1 676 ? 21.414 36.052 -18.373 1.00 84.44 676 ILE A N 1
ATOM 5504 C CA . ILE A 1 676 ? 21.892 35.833 -17.000 1.00 84.44 676 ILE A CA 1
ATOM 5505 C C . ILE A 1 676 ? 22.939 36.875 -16.625 1.00 84.44 676 ILE A C 1
ATOM 5507 O O . ILE A 1 676 ? 22.788 37.540 -15.601 1.00 84.44 676 ILE A O 1
ATOM 5511 N N . ASP A 1 677 ? 23.934 37.104 -17.489 1.00 87.44 677 ASP A N 1
ATOM 5512 C CA . ASP A 1 677 ? 24.927 38.173 -17.296 1.00 87.44 677 ASP A CA 1
ATOM 5513 C C . ASP A 1 677 ? 24.256 39.550 -17.166 1.00 87.44 677 ASP A C 1
ATOM 5515 O O . ASP A 1 677 ? 24.592 40.323 -16.269 1.00 87.44 677 ASP A O 1
ATOM 5519 N N . SER A 1 678 ? 23.238 39.848 -17.981 1.00 87.50 678 SER A N 1
ATOM 5520 C CA . SER A 1 678 ? 22.484 41.101 -17.862 1.00 87.50 678 SER A CA 1
ATOM 5521 C C . SER A 1 678 ? 21.755 41.234 -16.521 1.00 87.50 678 SER A C 1
ATOM 5523 O O . SER A 1 678 ? 21.674 42.347 -15.995 1.00 87.50 678 SER A O 1
ATOM 5525 N N . TYR A 1 679 ? 21.204 40.150 -15.969 1.00 86.12 679 TYR A N 1
ATOM 5526 C CA . TYR A 1 679 ? 20.566 40.166 -14.649 1.00 86.12 679 TYR A CA 1
ATOM 5527 C C . TYR A 1 679 ? 21.598 40.319 -13.532 1.00 86.12 679 TYR A C 1
ATOM 5529 O O . TYR A 1 679 ? 21.418 41.161 -12.653 1.00 86.12 679 TYR A O 1
ATOM 5537 N N . LEU A 1 680 ? 22.712 39.591 -13.601 1.00 86.88 680 LEU A N 1
ATOM 5538 C CA . LEU A 1 680 ? 23.817 39.737 -12.658 1.00 86.88 680 LEU A CA 1
ATOM 5539 C C . LEU A 1 680 ? 24.337 41.179 -12.643 1.00 86.88 680 LEU A C 1
ATOM 5541 O O . LEU A 1 680 ? 24.432 41.785 -11.579 1.00 86.88 680 LEU A O 1
ATOM 5545 N N . ARG A 1 681 ? 24.571 41.790 -13.811 1.00 88.94 681 ARG A N 1
ATOM 5546 C CA . ARG A 1 681 ? 25.006 43.195 -13.912 1.00 88.94 681 ARG A CA 1
ATOM 5547 C C . ARG A 1 681 ? 23.952 44.188 -13.436 1.00 88.94 681 ARG A C 1
ATOM 5549 O O . ARG A 1 681 ? 24.304 45.204 -12.845 1.00 88.94 681 ARG A O 1
ATOM 5556 N N . LYS A 1 682 ? 22.663 43.914 -13.655 1.00 86.06 682 LYS A N 1
ATOM 5557 C CA . LYS A 1 682 ? 21.564 44.746 -13.135 1.00 86.06 682 LYS A CA 1
ATOM 5558 C C . LYS A 1 682 ? 21.579 44.805 -11.602 1.00 86.06 682 LYS A C 1
ATOM 5560 O O . LYS A 1 682 ? 21.334 45.875 -11.052 1.00 86.06 682 LYS A O 1
ATOM 5565 N N . TYR A 1 683 ? 21.847 43.681 -10.934 1.00 82.81 683 TYR A N 1
ATOM 5566 C CA . TYR A 1 683 ? 21.786 43.566 -9.472 1.00 82.81 683 TYR A CA 1
ATOM 5567 C C . TYR A 1 683 ? 23.107 43.883 -8.764 1.00 82.81 683 TYR A C 1
ATOM 5569 O O . TYR A 1 683 ? 23.096 44.528 -7.717 1.00 82.81 683 TYR A O 1
ATOM 5577 N N . PHE A 1 684 ? 24.234 43.474 -9.344 1.00 83.62 684 PHE A N 1
ATOM 5578 C CA . PHE A 1 684 ? 25.558 43.550 -8.721 1.00 83.62 684 PHE A CA 1
ATOM 5579 C C . PHE A 1 684 ? 26.501 44.555 -9.403 1.00 83.62 684 PHE A C 1
ATOM 5581 O O . PHE A 1 684 ? 27.608 44.786 -8.922 1.00 83.62 684 PHE A O 1
ATOM 5588 N N . GLY A 1 685 ? 26.090 45.188 -10.508 1.00 86.31 685 GLY A N 1
ATOM 5589 C CA . GLY A 1 685 ? 26.941 46.121 -11.248 1.00 86.31 685 GLY A CA 1
ATOM 5590 C C . GLY A 1 685 ? 28.242 45.455 -11.699 1.00 86.31 685 GLY A C 1
ATOM 5591 O O . GLY A 1 685 ? 28.219 44.377 -12.291 1.00 86.31 685 GLY A O 1
ATOM 5592 N N . ASP A 1 686 ? 29.374 46.082 -11.387 1.00 86.12 686 ASP A N 1
ATOM 5593 C CA . ASP A 1 686 ? 30.707 45.555 -11.705 1.00 86.12 686 ASP A CA 1
ATOM 5594 C C . ASP A 1 686 ? 31.085 44.334 -10.841 1.00 86.12 686 ASP A C 1
ATOM 5596 O O . ASP A 1 686 ? 31.950 43.549 -11.223 1.00 86.12 686 ASP A O 1
ATOM 5600 N N . GLU A 1 687 ? 30.421 44.117 -9.697 1.00 85.19 687 GLU A N 1
ATOM 5601 C CA . GLU A 1 687 ? 30.660 42.941 -8.847 1.00 85.19 687 GLU A CA 1
ATOM 5602 C C . GLU A 1 687 ? 30.075 41.651 -9.441 1.00 85.19 687 GLU A C 1
ATOM 5604 O O . GLU A 1 687 ? 30.415 40.562 -8.980 1.00 85.19 687 GLU A O 1
ATOM 5609 N N . ALA A 1 688 ? 29.257 41.752 -10.497 1.00 83.19 688 ALA A N 1
ATOM 5610 C CA . ALA A 1 688 ? 28.741 40.611 -11.254 1.00 83.19 688 ALA A CA 1
ATOM 5611 C C . ALA A 1 688 ? 29.860 39.695 -11.782 1.00 83.19 688 ALA A C 1
ATOM 5613 O O . ALA A 1 688 ? 29.687 38.480 -11.825 1.00 83.19 688 ALA A O 1
ATOM 5614 N N . ASP A 1 689 ? 31.023 40.265 -12.116 1.00 82.75 689 ASP A N 1
ATOM 5615 C CA . ASP A 1 689 ? 32.182 39.515 -12.613 1.00 82.75 689 ASP A CA 1
ATOM 5616 C C . ASP A 1 689 ? 32.815 38.609 -11.528 1.00 82.75 689 ASP A C 1
ATOM 5618 O O . ASP A 1 689 ? 33.601 37.719 -11.851 1.00 82.75 689 ASP A O 1
ATOM 5622 N N . ASN A 1 690 ? 32.470 38.803 -10.246 1.00 86.31 690 ASN A N 1
ATOM 5623 C CA . ASN A 1 690 ? 32.938 37.967 -9.133 1.00 86.31 690 ASN A CA 1
ATOM 5624 C C . ASN A 1 690 ? 32.027 36.763 -8.851 1.00 86.31 690 ASN A C 1
ATOM 5626 O O . ASN A 1 690 ? 32.377 35.929 -8.011 1.00 86.31 690 ASN A O 1
ATOM 5630 N N . VAL A 1 691 ? 30.859 36.670 -9.497 1.00 84.00 691 VAL A N 1
ATOM 5631 C CA . VAL A 1 691 ? 29.959 35.524 -9.329 1.00 84.00 691 VAL A CA 1
ATOM 5632 C C . VAL A 1 691 ? 30.592 34.319 -10.028 1.00 84.00 691 VAL A C 1
ATOM 5634 O O . VAL A 1 691 ? 30.763 34.353 -11.249 1.00 84.00 691 VAL A O 1
ATOM 5637 N N . PRO A 1 692 ? 30.975 33.260 -9.289 1.00 83.81 692 PRO A N 1
ATOM 5638 C CA . PRO A 1 692 ? 31.672 32.129 -9.877 1.00 83.81 692 PRO A CA 1
ATOM 5639 C C . PRO A 1 692 ? 30.785 31.447 -10.916 1.00 83.81 692 PRO A C 1
ATOM 5641 O O . PRO A 1 692 ? 29.581 31.281 -10.721 1.00 83.81 692 PRO A O 1
ATOM 5644 N N . TYR A 1 693 ? 31.410 31.049 -12.015 1.00 85.12 693 TYR A N 1
ATOM 5645 C CA . TYR A 1 693 ? 30.806 30.228 -13.048 1.00 85.12 693 TYR A CA 1
ATOM 5646 C C . TYR A 1 693 ? 31.552 28.895 -13.096 1.00 85.12 693 TYR A C 1
ATOM 5648 O O . TYR A 1 693 ? 32.786 28.870 -13.080 1.00 85.12 693 TYR A O 1
ATOM 5656 N N . VAL A 1 694 ? 30.802 27.799 -13.129 1.00 83.19 694 VAL A N 1
ATOM 5657 C CA . VAL A 1 694 ? 31.325 26.447 -13.317 1.00 83.19 694 VAL A CA 1
ATOM 5658 C C . VAL A 1 694 ? 30.559 25.856 -14.485 1.00 83.19 694 VAL A C 1
ATOM 5660 O O . VAL A 1 694 ? 29.334 25.778 -14.429 1.00 83.19 694 VAL A O 1
ATOM 5663 N N . TYR A 1 695 ? 31.286 25.492 -15.540 1.00 84.69 695 TYR A N 1
ATOM 5664 C CA . TYR A 1 695 ? 30.693 24.790 -16.665 1.00 84.69 695 TYR A CA 1
ATOM 5665 C C . TYR A 1 695 ? 30.229 23.405 -16.220 1.00 84.69 695 TYR A C 1
ATOM 5667 O O . TYR A 1 695 ? 30.975 22.667 -15.573 1.00 84.69 695 TYR A O 1
ATOM 5675 N N . ASP A 1 696 ? 29.006 23.075 -16.604 1.00 81.31 696 ASP A N 1
ATOM 5676 C CA . ASP A 1 696 ? 28.406 21.762 -16.453 1.00 81.31 696 ASP A CA 1
ATOM 5677 C C . ASP A 1 696 ? 27.637 21.478 -17.749 1.00 81.31 696 ASP A C 1
ATOM 5679 O O . ASP A 1 696 ? 26.765 22.246 -18.168 1.00 81.31 696 ASP A O 1
ATOM 5683 N N . GLU A 1 697 ? 28.045 20.410 -18.433 1.00 75.81 697 GLU A N 1
ATOM 5684 C CA . GLU A 1 697 ? 27.538 20.057 -19.755 1.00 75.81 697 GLU A CA 1
ATOM 5685 C C . GLU A 1 697 ? 26.061 19.654 -19.743 1.00 75.81 697 GLU A C 1
ATOM 5687 O O . GLU A 1 697 ? 25.376 19.812 -20.756 1.00 75.81 697 GLU A O 1
ATOM 5692 N N . ASP A 1 698 ? 25.535 19.190 -18.609 1.00 74.25 698 ASP A N 1
ATOM 5693 C CA . ASP A 1 698 ? 24.151 18.732 -18.513 1.00 74.25 698 ASP A CA 1
ATOM 5694 C C . ASP A 1 698 ? 23.157 19.877 -18.330 1.00 74.25 698 ASP A C 1
ATOM 5696 O O . ASP A 1 698 ? 22.007 19.766 -18.763 1.00 74.25 698 ASP A O 1
ATOM 5700 N N . ILE A 1 699 ? 23.616 21.010 -17.795 1.00 77.06 699 ILE A N 1
ATOM 5701 C CA . ILE A 1 699 ? 22.787 22.195 -17.522 1.00 77.06 699 ILE A CA 1
ATOM 5702 C C . ILE A 1 699 ? 23.131 23.410 -18.396 1.00 77.06 699 ILE A C 1
ATOM 5704 O O . ILE A 1 699 ? 22.502 24.462 -18.262 1.00 77.06 699 ILE A O 1
ATOM 5708 N N . TYR A 1 700 ? 24.091 23.283 -19.316 1.00 81.75 700 TYR A N 1
ATOM 5709 C CA . TYR A 1 700 ? 24.488 24.368 -20.215 1.00 81.75 700 TYR A CA 1
ATOM 5710 C C . TYR A 1 700 ? 23.322 24.892 -21.068 1.00 81.75 700 TYR A C 1
ATOM 5712 O O . TYR A 1 700 ? 22.600 24.128 -21.711 1.00 81.75 700 TYR A O 1
ATOM 5720 N N . SER A 1 701 ? 23.161 26.217 -21.106 1.00 76.00 701 SER A N 1
ATOM 5721 C CA . SER A 1 701 ? 22.038 26.955 -21.700 1.00 76.00 701 SER A CA 1
ATOM 5722 C C . SER A 1 701 ? 20.652 26.542 -21.172 1.00 76.00 701 SER A C 1
ATOM 5724 O O . SER A 1 701 ? 19.647 26.833 -21.816 1.00 76.00 701 SER A O 1
ATOM 5726 N N . GLN A 1 702 ? 20.570 25.886 -20.007 1.00 74.50 702 GLN A N 1
ATOM 5727 C CA . GLN A 1 702 ? 19.304 25.501 -19.358 1.00 74.50 702 GLN A CA 1
ATOM 5728 C C . GLN A 1 702 ? 19.038 26.258 -18.050 1.00 74.50 702 GLN A C 1
ATOM 5730 O O . GLN A 1 702 ? 18.029 26.031 -17.379 1.00 74.50 702 GLN A O 1
ATOM 5735 N N . TRP A 1 703 ? 19.921 27.186 -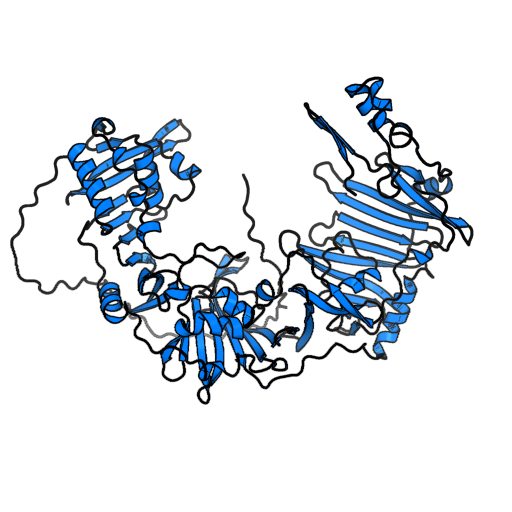17.689 1.00 77.19 703 TRP A N 1
ATOM 5736 C CA . TRP A 1 703 ? 19.738 28.047 -16.534 1.00 77.19 703 TRP A CA 1
ATOM 5737 C C . TRP A 1 703 ? 18.569 29.016 -16.735 1.00 77.19 703 TRP A C 1
ATOM 5739 O O . TRP A 1 703 ? 18.428 29.693 -17.751 1.00 77.19 703 TRP A O 1
ATOM 5749 N N . LEU A 1 704 ? 17.739 29.115 -15.709 1.00 74.50 704 LEU A N 1
ATOM 5750 C CA . LEU A 1 704 ? 16.635 30.044 -15.591 1.00 74.50 704 LEU A CA 1
ATOM 5751 C C . LEU A 1 704 ? 16.977 31.113 -14.563 1.00 74.50 704 LEU A C 1
ATOM 5753 O O . LEU A 1 704 ? 17.691 30.874 -13.590 1.00 74.50 704 LEU A O 1
ATOM 5757 N N . VAL A 1 705 ? 16.412 32.299 -14.776 1.00 75.19 705 VAL A N 1
ATOM 5758 C CA . VAL A 1 705 ? 16.548 33.427 -13.857 1.00 75.19 705 VAL A CA 1
ATOM 5759 C C . VAL A 1 705 ? 15.175 33.881 -13.412 1.00 75.19 705 VAL A C 1
ATOM 5761 O O . VAL A 1 705 ? 14.337 34.250 -14.240 1.00 75.19 705 VAL A O 1
ATOM 5764 N N . SER A 1 706 ? 14.958 33.866 -12.101 1.00 73.69 706 SER A N 1
ATOM 5765 C CA . SER A 1 706 ? 13.783 34.443 -11.456 1.00 73.69 706 SER A CA 1
ATOM 5766 C C . SER A 1 706 ? 14.169 35.751 -10.771 1.00 73.69 706 SER A C 1
ATOM 5768 O O . SER A 1 706 ? 15.173 35.835 -10.064 1.00 73.69 706 SER A O 1
ATOM 5770 N N . ASP A 1 707 ? 13.361 36.780 -11.017 1.00 67.06 707 ASP A N 1
ATOM 5771 C CA . ASP A 1 707 ? 13.499 38.112 -10.436 1.00 67.06 707 ASP A CA 1
ATOM 5772 C C . ASP A 1 707 ? 12.340 38.323 -9.452 1.00 67.06 707 ASP A C 1
ATOM 5774 O O . ASP A 1 707 ? 11.229 38.697 -9.845 1.00 67.06 707 ASP A O 1
ATOM 5778 N N . SER A 1 708 ? 12.576 38.007 -8.176 1.00 60.44 708 SER A N 1
ATOM 5779 C CA . SER A 1 708 ? 11.668 38.373 -7.088 1.00 60.44 708 SER A CA 1
ATOM 5780 C C . SER A 1 708 ? 12.108 39.711 -6.487 1.00 60.44 708 SER A C 1
ATOM 5782 O O . SER A 1 708 ? 13.276 40.082 -6.554 1.00 60.44 708 SER A O 1
ATOM 5784 N N . THR A 1 709 ? 11.204 40.456 -5.844 1.00 54.22 709 THR A N 1
ATOM 5785 C CA . THR A 1 709 ? 11.509 41.796 -5.295 1.00 54.22 709 THR A CA 1
ATOM 5786 C C . THR A 1 709 ? 12.600 41.829 -4.210 1.00 54.22 709 THR A C 1
ATOM 5788 O O . THR A 1 709 ? 12.903 42.910 -3.710 1.00 54.22 709 THR A O 1
ATOM 5791 N N . LEU A 1 710 ? 13.152 40.680 -3.803 1.00 55.66 710 LEU A N 1
ATOM 5792 C CA . LEU A 1 710 ? 14.130 40.561 -2.719 1.00 55.66 710 LEU A CA 1
ATOM 5793 C C . LEU A 1 710 ? 15.369 39.724 -3.084 1.00 55.66 710 LEU A C 1
ATOM 5795 O O . LEU A 1 710 ? 16.420 39.973 -2.500 1.00 55.66 710 LEU A O 1
ATOM 5799 N N . GLU A 1 711 ? 15.282 38.785 -4.033 1.00 68.19 711 GLU A N 1
ATOM 5800 C CA . GLU A 1 711 ? 16.371 37.851 -4.361 1.00 68.19 711 GLU A CA 1
ATOM 5801 C C . GLU A 1 711 ? 16.407 37.536 -5.868 1.00 68.19 711 GLU A C 1
ATOM 5803 O O . GLU A 1 711 ? 15.359 37.328 -6.492 1.00 68.19 711 GLU A O 1
ATOM 5808 N N . LEU A 1 712 ? 17.622 37.512 -6.435 1.00 74.62 712 LEU A N 1
ATOM 5809 C CA . LEU A 1 712 ? 17.905 36.993 -7.774 1.00 74.62 712 LEU A CA 1
ATOM 5810 C C . LEU A 1 712 ? 18.234 35.505 -7.652 1.00 74.62 712 LEU A C 1
ATOM 5812 O O . LEU A 1 712 ? 19.244 35.149 -7.045 1.00 74.62 712 LEU A O 1
ATOM 5816 N N . GLU A 1 713 ? 17.418 34.653 -8.262 1.00 78.81 713 GLU A N 1
ATOM 5817 C CA . GLU A 1 713 ? 17.648 33.209 -8.283 1.00 78.81 713 GLU A CA 1
ATOM 5818 C C . GLU A 1 713 ? 18.097 32.784 -9.681 1.00 78.81 713 GLU A C 1
ATOM 5820 O O . GLU A 1 713 ? 17.398 33.044 -10.663 1.00 78.81 713 GLU A O 1
ATOM 5825 N N . ILE A 1 714 ? 19.250 32.117 -9.758 1.00 78.31 714 ILE A N 1
ATOM 5826 C CA . ILE A 1 714 ? 19.735 31.419 -10.953 1.00 78.31 714 ILE A CA 1
ATOM 5827 C C . ILE A 1 714 ? 19.654 29.923 -10.644 1.00 78.31 714 ILE A C 1
ATOM 5829 O O . ILE A 1 714 ? 20.272 29.463 -9.685 1.00 78.31 714 ILE A O 1
ATOM 5833 N N . TYR A 1 715 ? 18.864 29.177 -11.409 1.00 76.81 715 TYR A N 1
ATOM 5834 C CA . TYR A 1 715 ? 18.584 27.762 -11.148 1.00 76.81 715 TYR A CA 1
ATOM 5835 C C . TYR A 1 715 ? 18.417 26.985 -12.453 1.00 76.81 715 TYR A C 1
ATOM 5837 O O . TYR A 1 715 ? 18.119 27.574 -13.484 1.00 76.81 715 TYR A O 1
ATOM 5845 N N . SER A 1 716 ? 18.594 25.668 -12.419 1.00 69.00 716 SER A N 1
ATOM 5846 C CA . SER A 1 716 ? 18.249 24.767 -13.525 1.00 69.00 716 SER A CA 1
ATOM 5847 C C . SER A 1 716 ? 17.106 23.852 -13.082 1.00 69.00 716 SER A C 1
ATOM 5849 O O . SER A 1 716 ? 17.003 23.531 -11.899 1.00 69.00 716 SER A O 1
ATOM 5851 N N . ASN A 1 717 ? 16.241 23.463 -14.021 1.00 53.09 717 ASN A N 1
ATOM 5852 C CA . ASN A 1 717 ? 15.189 22.459 -13.799 1.00 53.09 717 ASN A CA 1
ATOM 5853 C C . ASN A 1 717 ? 15.619 21.047 -14.240 1.00 53.09 717 ASN A C 1
ATOM 5855 O O . ASN A 1 717 ? 14.770 20.155 -14.257 1.00 53.09 717 ASN A O 1
ATOM 5859 N N . ALA A 1 718 ? 16.878 20.891 -14.667 1.00 51.28 718 ALA A N 1
ATOM 5860 C CA . ALA A 1 718 ? 17.466 19.615 -15.067 1.00 51.28 718 ALA A CA 1
ATOM 5861 C C . ALA A 1 718 ? 17.552 18.620 -13.903 1.00 51.28 718 ALA A C 1
ATOM 5863 O O . ALA A 1 718 ? 17.792 19.067 -12.754 1.00 51.28 718 ALA A O 1
#

Radius of gyration: 34.73 Å; Cα contacts (8 Å, |Δi|>4): 1421; chains: 1; bounding box: 84×76×89 Å

Mean predicted aligned error: 13.47 Å

pLDDT: mean 82.82, std 18.44, range [18.47, 98.25]

Sequence (718 aa):
MKKYYFPFLSLFLILPSCNNSNAISSPLFSEDSISSQEEWDSSSFSSSSKEEFNPLELTAKNMISSLKRIISSNNFTFAYNYVLSYPTSKTLFTEKYMYYPEYQAGYLTLKSFDKEFTNSEELVYLYSMSNGSVSLMYPLTDGNIFSTPKPYTSLASFNYMSNLNLSSLNEKEFELQDGYLYTKNKNLVRALASMIGYSSDEYKDAFYKAKLKFDKKNNVEFILQMFNDAYEIVDVDDTHASFQNVESTYYVPVENYLASHYEMDMPSLSLEETGPLLFQNENDVISLNNESYVQIIGGDGGIVAKEEINRSQNEYEHTSIDVLTSRRLTNLVRNNEDGVPSYIGLDGENKLSEERFEKYYTWDYSYPSPSDFFGKELKAFRKIKENQYRYYGYNQFSFFRSMCNFNGQNGIQWIDVYLKDNKIDHVVFTYRTGQDKYEDGTVFNYKTTISCQVVKDRSITNPTPYETKTENAILTKAFEKFNGMEEFQITAVNDKNAYSKFITTYDLKNFVQQNDYYTGGGEKTFITGYKKLDESSYQRFLVDTDGTLKANGSVVQGEISSLIPSGLSSNIFVKTGENEYMFDSYVLKEAKDKMILGSDERYFLPSTFKLTIDPEKEEVVSAYYEYSDGISQSGSETLSFLYGEDVKLESSLEEKMSHLPTWVEPKTWKDEDPKIDSYLRKYFGDEADNVPYVYDEDIYSQWLVSDSTLELEIYSNA